Protein 6KC0 (pdb70)

Sequence (674 aa):
MEIDELTALGGLLHDIGKPVQRAGLYSGDHSTQGARFLRDLAENTGRAEYELLSLFSEFHNDELMIRRIKELSPERFGLTMEDVLNALWIVYEADNLAPQASRPLYSVFNPGKAYPWAELDFEKELPVPGDVFSIRSQDYRELVKRLWEELSKAKLRSDRLLPVLEKYLTFVSSVTSEGNIISLYDHMRMTSAIALAMLRAGCTAEDVRSGRCRKEKRFLLIEGDFSGIQDFIYRVSGKGTLKYLRARSAYLELIGWDVVLEILSRLGLTRANVVFNAGGHFMIIAQNTPDAVKELEEIRAKAVEWLYREFESDLYLAIEWEPVSGREFGREGGKNLFAEARKRLKHKLTVRKLKRFCPVCGRCPTCNRLVSLGGNLPKLLGFGRTAKNDAGVLVEGPFSGFVPYLQGGRPVGEQILVKNTLNPGEIPESAQFVPYFVADYFKARLGVLRLDVDNLGQAFTHGFGKFNTISRTAAFSRMLSLFFRQHINYVLARPKLRPITGDDPARPREATIIYSGGDDVFVVGAWDDVIEFGIELRERFHEFTQGKLTVSAGIGMFPDKYPISVMAREVGDLEDAAKSLPGKNGVALFDREFTFGWDELLSKVIEEKYRHIADYFSGNEERGMAFIYKLLEWVYFLTPFQQFANRLHQWFQDPTDAKQLKTALHLYIYRTRK

GO terms:
  GO:0005576 extracellular region (C, HDA)

Structure (mmCIF, N/CA/C/O backbone):
data_6KC0
#
_entry.id   6KC0
#
_cell.length_a   57.628
_cell.length_b   53.622
_cell.length_c   130.313
_cell.angle_alpha   90.00
_cell.angle_beta   98.97
_cell.angle_gamma   90.00
#
_symmetry.space_group_name_H-M   'P 1 21 1'
#
loop_
_entity.id
_entity.type
_entity.pdbx_description
1 polymer 'CRISPR system single-strand-specific deoxyribonuclease Cas10/Csm1 (subtype III-A),CRISPR system single-strand-specific deoxyribonuclease Cas10/Csm1 (subtype III-A)'
2 non-polymer "ADENOSINE-5'-TRIPHOSPHATE"
3 non-polymer 'MAGNESIUM ION'
4 water water
#
loop_
_atom_site.group_PDB
_atom_site.id
_atom_site.type_symbol
_atom_site.label_atom_id
_atom_site.label_alt_id
_atom_site.label_comp_id
_atom_site.label_asym_id
_atom_site.label_entity_id
_atom_site.label_seq_id
_atom_site.pdbx_PDB_ins_code
_atom_site.Cartn_x
_atom_site.Cartn_y
_atom_site.Cartn_z
_atom_site.occupancy
_atom_site.B_iso_or_equiv
_atom_site.auth_seq_id
_atom_site.auth_comp_id
_atom_site.auth_asym_id
_atom_site.auth_atom_id
_atom_site.pdbx_PDB_model_num
ATOM 1 N N . MET A 1 1 ? -1.962 41.222 65.783 1.00 24.99 1 MET A N 1
ATOM 2 C CA . MET A 1 1 ? -1.089 40.539 66.733 1.00 21.30 1 MET A CA 1
ATOM 3 C C . MET A 1 1 ? 0.179 40.053 66.026 1.00 28.27 1 MET A C 1
ATOM 4 O O . MET A 1 1 ? 0.116 39.474 64.929 1.00 34.46 1 MET A O 1
ATOM 9 N N . GLU A 1 2 ? 1.322 40.289 66.666 1.00 22.89 2 GLU A N 1
ATOM 10 C CA . GLU A 1 2 ? 2.626 39.892 66.143 1.00 27.05 2 GLU A CA 1
ATOM 11 C C . GLU A 1 2 ? 2.869 38.387 66.268 1.00 19.65 2 GLU A C 1
ATOM 12 O O . GLU A 1 2 ? 2.405 37.733 67.202 1.00 19.61 2 GLU A O 1
ATOM 18 N N . ILE A 1 3 ? 3.638 37.846 65.322 1.00 24.73 3 ILE A N 1
ATOM 19 C CA . ILE A 1 3 ? 3.906 36.409 65.293 1.00 34.96 3 ILE A CA 1
ATOM 20 C C . ILE A 1 3 ? 4.609 35.935 66.567 1.00 35.84 3 ILE A C 1
ATOM 21 O O . ILE A 1 3 ? 4.413 34.793 67.002 1.00 33.93 3 ILE A O 1
ATOM 26 N N . ASP A 1 4 ? 5.421 36.789 67.197 1.00 16.40 4 ASP A N 1
ATOM 27 C CA . ASP A 1 4 ? 6.115 36.335 68.396 1.00 23.37 4 ASP A CA 1
ATOM 28 C C . ASP A 1 4 ? 5.167 36.259 69.589 1.00 23.25 4 ASP A C 1
ATOM 29 O O . ASP A 1 4 ? 5.256 35.326 70.398 1.00 23.65 4 ASP A O 1
ATOM 34 N N . GLU A 1 5 ? 4.237 37.211 69.696 1.00 20.96 5 GLU A N 1
ATOM 35 C CA . GLU A 1 5 ? 3.178 37.102 70.701 1.00 24.48 5 GLU A CA 1
ATOM 36 C C . GLU A 1 5 ? 2.282 35.904 70.422 1.00 25.06 5 GLU A C 1
ATOM 37 O O . GLU A 1 5 ? 1.925 35.156 71.342 1.00 25.49 5 GLU A O 1
ATOM 43 N N . LEU A 1 6 ? 1.896 35.719 69.159 1.00 23.27 6 LEU A N 1
ATOM 44 C CA . LEU A 1 6 ? 1.082 34.568 68.786 1.00 22.14 6 LEU A CA 1
ATOM 45 C C . LEU A 1 6 ? 1.682 33.290 69.350 1.00 21.59 6 LEU A C 1
ATOM 46 O O . LEU A 1 6 ? 1.019 32.527 70.072 1.00 18.84 6 LEU A O 1
ATOM 51 N N . THR A 1 7 ? 2.973 33.093 69.099 1.00 14.41 7 THR A N 1
ATOM 52 C CA . THR A 1 7 ? 3.624 31.854 69.488 1.00 18.25 7 THR A CA 1
ATOM 53 C C . THR A 1 7 ? 3.762 31.741 70.998 1.00 14.57 7 THR A C 1
ATOM 54 O O . THR A 1 7 ? 3.528 30.670 71.559 1.00 20.97 7 THR A O 1
ATOM 58 N N . ALA A 1 8 ? 4.145 32.825 71.675 1.00 14.43 8 ALA A N 1
ATOM 59 C CA . ALA A 1 8 ? 4.395 32.730 73.114 1.00 12.96 8 ALA A CA 1
ATOM 60 C C . ALA A 1 8 ? 3.099 32.558 73.891 1.00 13.82 8 ALA A C 1
ATOM 61 O O . ALA A 1 8 ? 3.035 31.765 74.841 1.00 13.36 8 ALA A O 1
ATOM 63 N N . LEU A 1 9 ? 2.067 33.316 73.527 1.00 11.84 9 LEU A N 1
ATOM 64 C CA . LEU A 1 9 ? 0.789 33.178 74.215 1.00 12.53 9 LEU A CA 1
ATOM 65 C C . LEU A 1 9 ? 0.132 31.850 73.872 1.00 12.08 9 LEU A C 1
ATOM 66 O O . LEU A 1 9 ? -0.398 31.177 74.762 1.00 11.83 9 LEU A O 1
ATOM 71 N N . GLY A 1 10 ? 0.198 31.449 72.590 1.00 12.72 10 GLY A N 1
ATOM 72 C CA . GLY A 1 10 ? -0.271 30.131 72.193 1.00 13.13 10 GLY A CA 1
ATOM 73 C C . GLY A 1 10 ? 0.371 29.020 72.993 1.00 18.12 10 GLY A C 1
ATOM 74 O O . GLY A 1 10 ? -0.298 28.062 73.386 1.00 13.88 10 GLY A O 1
ATOM 75 N N . GLY A 1 11 ? 1.675 29.144 73.265 1.00 22.65 11 GLY A N 1
ATOM 76 C CA . GLY A 1 11 ? 2.351 28.162 74.102 1.00 11.64 11 GLY A CA 1
ATOM 77 C C . GLY A 1 11 ? 1.895 28.176 75.551 1.00 14.15 11 GLY A C 1
ATOM 78 O O . GLY A 1 11 ? 1.834 27.121 76.195 1.00 11.07 11 GLY A O 1
ATOM 79 N N . LEU A 1 12 ? 1.587 29.370 76.095 1.00 13.35 12 LEU A N 1
ATOM 80 C CA . LEU A 1 12 ? 1.045 29.461 77.460 1.00 10.90 12 LEU A CA 1
ATOM 81 C C . LEU A 1 12 ? -0.348 28.867 77.562 1.00 14.10 12 LEU A C 1
ATOM 82 O O . LEU A 1 12 ? -0.681 28.227 78.570 1.00 11.74 12 LEU A O 1
ATOM 87 N N . LEU A 1 13 ? -1.201 29.125 76.566 1.00 11.55 13 LEU A N 1
ATOM 88 C CA . LEU A 1 13 ? -2.608 28.793 76.665 1.00 12.11 13 LEU A CA 1
ATOM 89 C C . LEU A 1 13 ? -2.969 27.473 75.994 1.00 12.75 13 LEU A C 1
ATOM 90 O O . LEU A 1 13 ? -4.139 27.084 76.030 1.00 25.94 13 LEU A O 1
ATOM 95 N N . HIS A 1 14 ? -2.006 26.777 75.379 1.00 12.76 14 HIS A N 1
ATOM 96 C CA . HIS A 1 14 ? -2.319 25.534 74.674 1.00 15.83 14 HIS A CA 1
ATOM 97 C C . HIS A 1 14 ? -2.997 24.527 75.596 1.00 17.70 14 HIS A C 1
ATOM 98 O O . HIS A 1 14 ? -3.862 23.756 75.159 1.00 14.71 14 HIS A O 1
ATOM 105 N N . ASP A 1 15 ? -2.664 24.554 76.880 1.00 13.22 15 ASP A N 1
ATOM 106 C CA . ASP A 1 15 ? -3.159 23.558 77.817 1.00 18.16 15 ASP A CA 1
ATOM 107 C C . ASP A 1 15 ? -4.213 24.101 78.772 1.00 13.62 15 ASP A C 1
ATOM 108 O O . ASP A 1 15 ? -4.572 23.412 79.730 1.00 18.50 15 ASP A O 1
ATOM 113 N N . ILE A 1 16 ? -4.746 25.299 78.514 1.00 13.48 16 ILE A N 1
ATOM 114 C CA . ILE A 1 16 ? -5.728 25.917 79.415 1.00 15.43 16 ILE A CA 1
ATOM 115 C C . ILE A 1 16 ? -6.973 25.047 79.588 1.00 20.93 16 ILE A C 1
ATOM 116 O O . ILE A 1 16 ? -7.681 25.166 80.593 1.00 14.82 16 ILE A O 1
ATOM 121 N N . GLY A 1 17 ? -7.230 24.141 78.651 1.00 15.27 17 GLY A N 1
ATOM 122 C CA . GLY A 1 17 ? -8.382 23.272 78.740 1.00 16.36 17 GLY A CA 1
ATOM 123 C C . GLY A 1 17 ? -8.363 22.291 79.878 1.00 16.65 17 GLY A C 1
ATOM 124 O O . GLY A 1 17 ? -9.424 21.765 80.208 1.00 17.61 17 GLY A O 1
ATOM 125 N N . LYS A 1 18 ? -7.217 22.064 80.515 1.00 15.98 18 LYS A N 1
ATOM 126 C CA . LYS A 1 18 ? -7.148 20.998 81.518 1.00 22.95 18 LYS A CA 1
ATOM 127 C C . LYS A 1 18 ? -7.964 21.307 82.779 1.00 19.84 18 LYS A C 1
ATOM 128 O O . LYS A 1 18 ? -8.745 20.438 83.210 1.00 20.38 18 LYS A O 1
ATOM 134 N N . PRO A 1 19 ? -7.861 22.486 83.409 1.00 16.03 19 PRO A N 1
ATOM 135 C CA . PRO A 1 19 ? -8.780 22.756 84.531 1.00 16.57 19 PRO A CA 1
ATOM 136 C C . PRO A 1 19 ? -10.222 22.910 84.083 1.00 17.47 19 PRO A C 1
ATOM 137 O O . PRO A 1 19 ? -11.135 22.534 84.824 1.00 18.42 19 PRO A O 1
ATOM 141 N N . VAL A 1 20 ? -10.457 23.422 82.880 1.00 17.33 20 VAL A N 1
ATOM 142 C CA . VAL A 1 20 ? -11.812 23.484 82.330 1.00 18.30 20 VAL A CA 1
ATOM 143 C C . VAL A 1 20 ? -12.433 22.092 82.313 1.00 23.35 20 VAL A C 1
ATOM 144 O O . VAL A 1 20 ? -13.489 21.836 82.905 1.00 20.53 20 VAL A O 1
ATOM 148 N N . GLN A 1 21 ? -11.762 21.172 81.620 1.00 19.55 21 GLN A N 1
ATOM 149 C CA . GLN A 1 21 ? -12.229 19.802 81.548 1.00 20.80 21 GLN A CA 1
ATOM 150 C C . GLN A 1 21 ? -12.272 19.150 82.927 1.00 21.30 21 GLN A C 1
ATOM 151 O O . GLN A 1 21 ? -13.225 18.446 83.244 1.00 27.12 21 GLN A O 1
ATOM 157 N N . ARG A 1 22 ? -11.282 19.400 83.780 1.00 20.39 22 ARG A N 1
ATOM 158 C CA . ARG A 1 22 ? -11.378 18.861 85.141 1.00 20.99 22 ARG A CA 1
ATOM 159 C C . ARG A 1 22 ? -12.526 19.487 85.937 1.00 32.55 22 ARG A C 1
ATOM 160 O O . ARG A 1 22 ? -13.040 18.847 86.860 1.00 32.49 22 ARG A O 1
ATOM 168 N N . ALA A 1 23 ? -12.961 20.706 85.594 1.00 28.71 23 ALA A N 1
ATOM 169 C CA . ALA A 1 23 ? -14.177 21.267 86.178 1.00 21.85 23 ALA A CA 1
ATOM 170 C C . ALA A 1 23 ? -15.463 20.795 85.493 1.00 23.17 23 ALA A C 1
ATOM 171 O O . ALA A 1 23 ? -16.550 21.044 86.013 1.00 24.12 23 ALA A O 1
ATOM 173 N N . GLY A 1 24 ? -15.380 20.114 84.356 1.00 23.69 24 GLY A N 1
ATOM 174 C CA . GLY A 1 24 ? -16.592 19.670 83.693 1.00 24.73 24 GLY A CA 1
ATOM 175 C C . GLY A 1 24 ? -17.366 20.742 82.954 1.00 38.80 24 GLY A C 1
ATOM 176 O O . GLY A 1 24 ? -18.558 20.547 82.684 1.00 35.16 24 GLY A O 1
ATOM 177 N N . LEU A 1 25 ? -16.721 21.861 82.595 1.00 35.07 25 LEU A N 1
ATOM 178 C CA . LEU A 1 25 ? -17.451 22.982 82.006 1.00 32.12 25 LEU A CA 1
ATOM 179 C C . LEU A 1 25 ? -18.201 22.553 80.760 1.00 26.83 25 LEU A C 1
ATOM 180 O O . LEU A 1 25 ? -19.408 22.774 80.645 1.00 27.23 25 LEU A O 1
ATOM 185 N N . TYR A 1 26 ? -17.507 21.920 79.820 1.00 27.80 26 TYR A N 1
ATOM 186 C CA . TYR A 1 26 ? -18.144 21.582 78.559 1.00 25.06 26 TYR A CA 1
ATOM 187 C C . TYR A 1 26 ? -18.149 20.076 78.376 1.00 33.69 26 TYR A C 1
ATOM 188 O O . TYR A 1 26 ? -18.587 19.337 79.264 1.00 41.52 26 TYR A O 1
ATOM 197 N N . SER A 1 27 ? -17.678 19.606 77.232 1.00 26.18 27 SER A N 1
ATOM 198 C CA . SER A 1 27 ? -17.635 18.176 76.994 1.00 27.28 27 SER A CA 1
ATOM 199 C C . SER A 1 27 ? -16.501 17.904 76.031 1.00 27.56 27 SER A C 1
ATOM 200 O O . SER A 1 27 ? -16.094 18.784 75.277 1.00 31.56 27 SER A O 1
ATOM 203 N N . GLY A 1 28 ? -15.966 16.698 76.089 1.00 35.34 28 GLY A N 1
ATOM 204 C CA . GLY A 1 28 ? -14.832 16.349 75.260 1.00 27.41 28 GLY A CA 1
ATOM 205 C C . GLY A 1 28 ? -13.528 16.420 76.021 1.00 25.41 28 GLY A C 1
ATOM 206 O O . GLY A 1 28 ? -13.488 16.625 77.235 1.00 29.98 28 GLY A O 1
ATOM 207 N N . ASP A 1 29 ? -12.438 16.250 75.269 1.00 24.94 29 ASP A N 1
ATOM 208 C CA . ASP A 1 29 ? -11.099 16.287 75.833 1.00 34.03 29 ASP A CA 1
ATOM 209 C C . ASP A 1 29 ? -10.719 17.730 76.174 1.00 30.64 29 ASP A C 1
ATOM 210 O O . ASP A 1 29 ? -11.474 18.673 75.926 1.00 26.76 29 ASP A O 1
ATOM 215 N N . HIS A 1 30 ? -9.533 17.900 76.767 1.00 20.99 30 HIS A N 1
ATOM 216 C CA . HIS A 1 30 ? -9.119 19.238 77.170 1.00 28.01 30 HIS A CA 1
ATOM 217 C C . HIS A 1 30 ? -8.830 20.119 75.969 1.00 27.89 30 HIS A C 1
ATOM 218 O O . HIS A 1 30 ? -9.045 21.334 76.044 1.00 27.07 30 HIS A O 1
ATOM 225 N N . SER A 1 31 ? -8.354 19.532 74.860 1.00 24.04 31 SER A N 1
ATOM 226 C CA . SER A 1 31 ? -8.185 20.292 73.621 1.00 29.09 31 SER A CA 1
ATOM 227 C C . SER A 1 31 ? -9.489 20.973 73.215 1.00 23.44 31 SER A C 1
ATOM 228 O O . SER A 1 31 ? -9.499 22.144 72.809 1.00 19.65 31 SER A O 1
ATOM 231 N N . THR A 1 32 ? -10.600 20.259 73.361 1.00 21.26 32 THR A N 1
ATOM 232 C CA . THR A 1 32 ? -11.915 20.740 72.945 1.00 28.63 32 THR A CA 1
ATOM 233 C C . THR A 1 32 ? -12.479 21.759 73.928 1.00 21.43 32 THR A C 1
ATOM 234 O O . THR A 1 32 ? -13.001 22.803 73.522 1.00 21.41 32 THR A O 1
ATOM 238 N N . GLN A 1 33 ? -12.373 21.456 75.222 1.00 21.05 33 GLN A N 1
ATOM 239 C CA . GLN A 1 33 ? -12.917 22.338 76.240 1.00 20.63 33 GLN A CA 1
ATOM 240 C C . GLN A 1 33 ? -12.089 23.611 76.375 1.00 19.31 33 GLN A C 1
ATOM 241 O O . GLN A 1 33 ? -12.645 24.665 76.669 1.00 22.55 33 GLN A O 1
ATOM 247 N N . GLY A 1 34 ? -10.772 23.534 76.158 1.00 19.40 34 GLY A N 1
ATOM 248 C CA . GLY A 1 34 ? -9.949 24.733 76.201 1.00 17.36 34 GLY A CA 1
ATOM 249 C C . GLY A 1 34 ? -10.308 25.711 75.100 1.00 17.60 34 GLY A C 1
ATOM 250 O O . GLY A 1 34 ? -10.411 26.918 75.338 1.00 17.19 34 GLY A O 1
ATOM 251 N N . ALA A 1 35 ? -10.517 25.205 73.885 1.00 18.40 35 ALA A N 1
ATOM 252 C CA . ALA A 1 35 ? -10.886 26.085 72.788 1.00 21.63 35 ALA A CA 1
ATOM 253 C C . ALA A 1 35 ? -12.251 26.722 73.034 1.00 25.99 35 ALA A C 1
ATOM 254 O O . ALA A 1 35 ? -12.432 27.928 72.814 1.00 23.87 35 ALA A O 1
ATOM 256 N N . ARG A 1 36 ? -13.220 25.926 73.492 1.00 20.20 36 ARG A N 1
ATOM 257 C CA . ARG A 1 36 ? -14.529 26.472 73.831 1.00 20.88 36 ARG A CA 1
ATOM 258 C C . ARG A 1 36 ? -14.403 27.563 74.887 1.00 24.71 36 ARG A C 1
ATOM 259 O O . ARG A 1 36 ? -15.065 28.607 74.804 1.00 26.21 36 ARG A O 1
ATOM 267 N N . PHE A 1 37 ? -13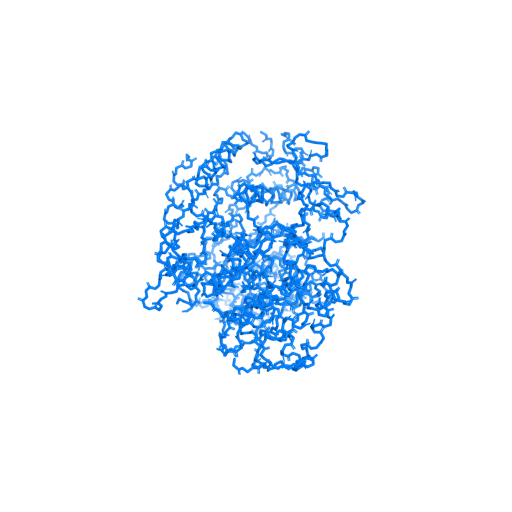.530 27.342 75.872 1.00 24.48 37 PHE A N 1
ATOM 268 C CA . PHE A 1 37 ? -13.301 28.308 76.943 1.00 21.73 37 PHE A CA 1
ATOM 269 C C . PHE A 1 37 ? -12.818 29.652 76.407 1.00 17.92 37 PHE A C 1
ATOM 270 O O . PHE A 1 37 ? -13.336 30.711 76.778 1.00 18.07 37 PHE A O 1
ATOM 278 N N . LEU A 1 38 ? -11.779 29.620 75.575 1.00 17.44 38 LEU A N 1
ATOM 279 C CA . LEU A 1 38 ? -11.170 30.837 75.071 1.00 17.06 38 LEU A CA 1
ATOM 280 C C . LEU A 1 38 ? -12.115 31.551 74.128 1.00 22.61 38 LEU A C 1
ATOM 281 O O . LEU A 1 38 ? -12.196 32.784 74.138 1.00 24.99 38 LEU A O 1
ATOM 286 N N . ARG A 1 39 ? -12.847 30.784 73.318 1.00 18.92 39 ARG A N 1
ATOM 287 C CA . ARG A 1 39 ? -13.904 31.361 72.511 1.00 20.00 39 ARG A CA 1
ATOM 288 C C . ARG A 1 39 ? -14.976 32.009 73.387 1.00 28.91 39 ARG A C 1
ATOM 289 O O . ARG A 1 39 ? -15.462 33.103 73.074 1.00 29.62 39 ARG A O 1
ATOM 297 N N . ASP A 1 40 ? -15.380 31.349 74.480 1.00 26.95 40 ASP A N 1
ATOM 298 C CA . ASP A 1 40 ? -16.327 31.997 75.385 1.00 27.64 40 ASP A CA 1
ATOM 299 C C . ASP A 1 40 ? -15.728 33.281 75.935 1.00 23.97 40 ASP A C 1
ATOM 300 O O . ASP A 1 40 ? -16.399 34.310 76.017 1.00 20.67 40 ASP A O 1
ATOM 305 N N . LEU A 1 41 ? -14.448 33.242 76.269 1.00 22.33 41 LEU A N 1
ATOM 306 C CA . LEU A 1 41 ? -13.772 34.427 76.758 1.00 25.71 41 LEU A CA 1
ATOM 307 C C . LEU A 1 41 ? -13.784 35.551 75.726 1.00 34.02 41 LEU A C 1
ATOM 308 O O . LEU A 1 41 ? -14.019 36.715 76.073 1.00 36.54 41 LEU A O 1
ATOM 313 N N . ALA A 1 42 ? -13.523 35.221 74.457 1.00 30.36 42 ALA A N 1
ATOM 314 C CA . ALA A 1 42 ? -13.532 36.227 73.395 1.00 23.86 42 ALA A CA 1
ATOM 315 C C . ALA A 1 42 ? -14.896 36.874 73.271 1.00 27.78 42 ALA A C 1
ATOM 316 O O . ALA A 1 42 ? -15.015 38.102 73.261 1.00 32.55 42 ALA A O 1
ATOM 318 N N . GLU A 1 43 ? -15.938 36.051 73.156 1.00 30.13 43 GLU A N 1
ATOM 319 C CA . GLU A 1 43 ? -17.278 36.533 72.860 1.00 36.27 43 GLU A CA 1
ATOM 320 C C . GLU A 1 43 ? -17.938 37.179 74.063 1.00 38.21 43 GLU A C 1
ATOM 321 O O . GLU A 1 43 ? -18.796 38.053 73.896 1.00 43.49 43 GLU A O 1
ATOM 327 N N . ASN A 1 44 ? -17.580 36.762 75.274 1.00 39.50 44 ASN A N 1
ATOM 328 C CA . ASN A 1 44 ? -18.246 37.326 76.444 1.00 46.89 44 ASN A CA 1
ATOM 329 C C . ASN A 1 44 ? -17.740 38.734 76.736 1.00 47.34 44 ASN A C 1
ATOM 330 O O . ASN A 1 44 ? -18.523 39.620 77.102 1.00 47.18 44 ASN A O 1
ATOM 335 N N . THR A 1 45 ? -16.443 38.965 76.543 1.00 38.48 45 THR A N 1
ATOM 336 C CA . THR A 1 45 ? -15.799 40.237 76.836 1.00 38.15 45 THR A CA 1
ATOM 337 C C . THR A 1 45 ? -15.614 41.123 75.610 1.00 60.56 45 THR A C 1
ATOM 338 O O . THR A 1 45 ? -15.781 42.341 75.705 1.00 69.29 45 THR A O 1
ATOM 342 N N . GLY A 1 46 ? -15.242 40.547 74.468 1.00 67.52 46 GLY A N 1
ATOM 343 C CA . GLY A 1 46 ? -15.023 41.306 73.245 1.00 62.17 46 GLY A CA 1
ATOM 344 C C . GLY A 1 46 ? -13.609 41.263 72.692 1.00 49.79 46 GLY A C 1
ATOM 345 O O . GLY A 1 46 ? -13.358 41.885 71.653 1.00 50.58 46 GLY A O 1
ATOM 346 N N . ARG A 1 47 ? -12.666 40.562 73.318 1.00 41.50 47 ARG A N 1
ATOM 347 C CA . ARG A 1 47 ? -11.280 40.503 72.854 1.00 37.22 47 ARG A CA 1
ATOM 348 C C . ARG A 1 47 ? -11.130 39.386 71.827 1.00 37.33 47 ARG A C 1
ATOM 349 O O . ARG A 1 47 ? -10.881 38.225 72.181 1.00 35.54 47 ARG A O 1
ATOM 357 N N . ALA A 1 48 ? -11.221 39.754 70.543 1.00 30.60 48 ALA A N 1
ATOM 358 C CA . ALA A 1 48 ? -11.260 38.772 69.464 1.00 28.23 48 ALA A CA 1
ATOM 359 C C . ALA A 1 48 ? -10.005 37.919 69.414 1.00 24.37 48 ALA A C 1
ATOM 360 O O . ALA A 1 48 ? -10.038 36.814 68.866 1.00 25.44 48 ALA A O 1
ATOM 362 N N . GLU A 1 49 ? -8.905 38.399 69.983 1.00 32.28 49 GLU A N 1
ATOM 363 C CA . GLU A 1 49 ? -7.646 37.664 69.939 1.00 33.04 49 GLU A CA 1
ATOM 364 C C . GLU A 1 49 ? -7.692 36.366 70.747 1.00 21.17 49 GLU A C 1
ATOM 365 O O . GLU A 1 49 ? -6.887 35.461 70.495 1.00 20.91 49 GLU A O 1
ATOM 371 N N . TYR A 1 50 ? -8.628 36.243 71.692 1.00 21.84 50 TYR A N 1
ATOM 372 C CA . TYR A 1 50 ? -8.824 34.966 72.367 1.00 16.94 50 TYR A CA 1
ATOM 373 C C . TYR A 1 50 ? -9.397 33.911 71.430 1.00 24.48 50 TYR A C 1
ATOM 374 O O . TYR A 1 50 ? -9.206 32.715 71.668 1.00 18.22 50 TYR A O 1
ATOM 383 N N . GLU A 1 51 ? -10.105 34.325 70.372 1.00 20.32 51 GLU A N 1
ATOM 384 C CA . GLU A 1 51 ? -10.546 33.376 69.355 1.00 25.03 51 GLU A CA 1
ATOM 385 C C . GLU A 1 51 ? -9.351 32.728 68.676 1.00 26.06 51 GLU A C 1
ATOM 386 O O . GLU A 1 51 ? -9.211 31.500 68.660 1.00 25.85 51 GLU A O 1
ATOM 392 N N . LEU A 1 52 ? -8.488 33.552 68.086 1.00 24.99 52 LEU A N 1
ATOM 393 C CA . LEU A 1 52 ? -7.347 33.037 67.338 1.00 32.69 52 LEU A CA 1
ATOM 394 C C . LEU A 1 52 ? -6.473 32.151 68.209 1.00 28.84 52 LEU A C 1
ATOM 395 O O . LEU A 1 52 ? -5.908 31.158 67.731 1.00 25.70 52 LEU A O 1
ATOM 400 N N . LEU A 1 53 ? -6.367 32.486 69.500 1.00 30.22 53 LEU A N 1
ATOM 401 C CA . LEU A 1 53 ? -5.615 31.659 70.437 1.00 24.51 53 LEU A CA 1
ATOM 402 C C . LEU A 1 53 ? -6.377 30.397 70.841 1.00 26.26 53 LEU A C 1
ATOM 403 O O . LEU A 1 53 ? -5.754 29.421 71.246 1.00 15.90 53 LEU A O 1
ATOM 408 N N . SER A 1 54 ? -7.702 30.363 70.712 1.00 17.09 54 SER A N 1
ATOM 409 C CA . SER A 1 54 ? -8.389 29.097 70.950 1.00 23.29 54 SER A CA 1
ATOM 410 C C . SER A 1 54 ? -7.926 27.972 70.006 1.00 26.72 54 SER A C 1
ATOM 411 O O . SER A 1 54 ? -8.089 26.798 70.345 1.00 29.33 54 SER A O 1
ATOM 414 N N . LEU A 1 55 ? -7.361 28.296 68.839 1.00 21.71 55 LEU A N 1
ATOM 415 C CA . LEU A 1 55 ? -6.874 27.267 67.911 1.00 23.70 55 LEU A CA 1
ATOM 416 C C . LEU A 1 55 ? -5.784 26.383 68.518 1.00 20.44 55 LEU A C 1
ATOM 417 O O . LEU A 1 55 ? -5.713 25.183 68.214 1.00 22.06 55 LEU A O 1
ATOM 422 N N . PHE A 1 56 ? -4.905 26.964 69.343 1.00 17.30 56 PHE A N 1
ATOM 423 C CA . PHE A 1 56 ? -3.784 26.207 69.902 1.00 22.43 56 PHE A CA 1
ATOM 424 C C . PHE A 1 56 ? -4.263 25.091 70.807 1.00 27.63 56 PHE A C 1
ATOM 425 O O . PHE A 1 56 ? -3.693 23.993 70.790 1.00 24.07 56 PHE A O 1
ATOM 433 N N . SER A 1 57 ? -5.305 25.355 71.607 1.00 16.47 57 SER A N 1
ATOM 434 C CA . SER A 1 57 ? -5.894 24.311 72.433 1.00 16.72 57 SER A CA 1
ATOM 435 C C . SER A 1 57 ? -6.540 23.241 71.563 1.00 20.43 57 SER A C 1
ATOM 436 O O . SER A 1 57 ? -6.370 22.044 71.810 1.00 22.78 57 SER A O 1
ATOM 439 N N . GLU A 1 58 ? -7.245 23.649 70.513 1.00 27.85 58 GLU A N 1
ATOM 440 C CA . GLU A 1 58 ? -7.880 22.698 69.603 1.00 27.83 58 GLU A CA 1
ATOM 441 C C . GLU A 1 58 ? -6.915 21.655 69.009 1.00 30.30 58 GLU A C 1
ATOM 442 O O . GLU A 1 58 ? -7.385 20.637 68.499 1.00 28.33 58 GLU A O 1
ATOM 448 N N . PHE A 1 59 ? -5.597 21.834 69.080 1.00 41.62 59 PHE A N 1
ATOM 449 C CA . PHE A 1 59 ? -4.741 20.681 68.773 1.00 51.37 59 PHE A CA 1
ATOM 450 C C . PHE A 1 59 ? -4.218 19.990 70.039 1.00 60.57 59 PHE A C 1
ATOM 451 O O . PHE A 1 59 ? -4.981 19.785 70.985 1.00 69.35 59 PHE A O 1
ATOM 459 N N . HIS A 1 60 ? -2.963 19.539 70.038 1.00 68.59 60 HIS A N 1
ATOM 460 C CA . HIS A 1 60 ? -2.221 19.225 71.280 1.00 63.49 60 HIS A CA 1
ATOM 461 C C . HIS A 1 60 ? -2.592 17.850 71.876 1.00 67.17 60 HIS A C 1
ATOM 462 O O . HIS A 1 60 ? -3.477 17.719 72.725 1.00 63.37 60 HIS A O 1
ATOM 469 N N . ASN A 1 67 ? -1.328 17.584 56.338 1.00 92.36 67 ASN A N 1
ATOM 470 C CA . ASN A 1 67 ? -2.119 18.436 57.219 1.00 87.91 67 ASN A CA 1
ATOM 471 C C . ASN A 1 67 ? -3.592 18.060 57.147 1.00 78.53 67 ASN A C 1
ATOM 472 O O . ASN A 1 67 ? -4.071 17.601 56.111 1.00 85.67 67 ASN A O 1
ATOM 477 N N . ASP A 1 68 ? -4.303 18.255 58.256 1.00 62.19 68 ASP A N 1
ATOM 478 C CA . ASP A 1 68 ? -5.712 17.901 58.324 1.00 49.69 68 ASP A CA 1
ATOM 479 C C . ASP A 1 68 ? -6.572 18.940 57.623 1.00 41.74 68 ASP A C 1
ATOM 480 O O . ASP A 1 68 ? -6.329 20.151 57.713 1.00 39.90 68 ASP A O 1
ATOM 485 N N . GLU A 1 69 ? -7.577 18.441 56.908 1.00 36.82 69 GLU A N 1
ATOM 486 C CA . GLU A 1 69 ? -8.639 19.281 56.374 1.00 42.54 69 GLU A CA 1
ATOM 487 C C . GLU A 1 69 ? -9.213 20.195 57.449 1.00 46.37 69 GLU A C 1
ATOM 488 O O . GLU A 1 69 ? -9.361 21.404 57.241 1.00 46.79 69 GLU A O 1
ATOM 494 N N . LEU A 1 70 ? -9.550 19.624 58.609 1.00 43.98 70 LEU A N 1
ATOM 495 C CA . LEU A 1 70 ? -10.289 20.371 59.622 1.00 42.39 70 LEU A CA 1
ATOM 496 C C . LEU A 1 70 ? -9.481 21.558 60.143 1.00 40.65 70 LEU A C 1
ATOM 497 O O . LEU A 1 70 ? -10.032 22.638 60.364 1.00 36.04 70 LEU A O 1
ATOM 502 N N . MET A 1 71 ? -8.172 21.379 60.332 1.00 42.70 71 MET A N 1
ATOM 503 C CA . MET A 1 71 ? -7.322 22.471 60.803 1.00 42.29 71 MET A CA 1
ATOM 504 C C . MET A 1 71 ? -7.327 23.630 59.814 1.00 41.21 71 MET A C 1
ATOM 505 O O . MET A 1 71 ? -7.544 24.787 60.192 1.00 27.34 71 MET A O 1
ATOM 510 N N . ILE A 1 72 ? -7.081 23.321 58.540 1.00 42.54 72 ILE A N 1
ATOM 511 C CA . ILE A 1 72 ? -7.061 24.328 57.481 1.00 51.38 72 ILE A CA 1
ATOM 512 C C . ILE A 1 72 ? -8.379 25.087 57.441 1.00 50.65 72 ILE A C 1
ATOM 513 O O . ILE A 1 72 ? -8.411 26.327 57.435 1.00 41.68 72 ILE A O 1
ATOM 518 N N . ARG A 1 73 ? -9.487 24.346 57.376 1.00 31.83 73 ARG A N 1
ATOM 519 C CA . ARG A 1 73 ? -10.794 24.977 57.323 1.00 42.56 73 ARG A CA 1
ATOM 520 C C . ARG A 1 73 ? -10.999 25.878 58.529 1.00 38.46 73 ARG A C 1
ATOM 521 O O . ARG A 1 73 ? -11.589 26.958 58.415 1.00 39.51 73 ARG A O 1
ATOM 529 N N . ARG A 1 74 ? -10.480 25.460 59.686 1.00 33.53 74 ARG A N 1
ATOM 530 C CA . ARG A 1 74 ? -10.680 26.210 60.921 1.00 39.21 74 ARG A CA 1
ATOM 531 C C . ARG A 1 74 ? -9.874 27.507 60.914 1.00 33.09 74 ARG A C 1
ATOM 532 O O . ARG A 1 74 ? -10.400 28.571 61.257 1.00 39.06 74 ARG A O 1
ATOM 540 N N . ILE A 1 75 ? -8.611 27.454 60.493 1.00 27.53 75 ILE A N 1
ATOM 541 C CA . ILE A 1 75 ? -7.842 28.691 60.375 1.00 29.81 75 ILE A CA 1
ATOM 542 C C . ILE A 1 75 ? -8.514 29.622 59.385 1.00 41.42 75 ILE A C 1
ATOM 543 O O . ILE A 1 75 ? -8.519 30.845 59.574 1.00 43.98 75 ILE A O 1
ATOM 548 N N . LYS A 1 76 ? -9.127 29.061 58.337 1.00 41.87 76 LYS A N 1
ATOM 549 C CA . LYS A 1 76 ? -9.796 29.880 57.335 1.00 52.96 76 LYS A CA 1
ATOM 550 C C . LYS A 1 76 ? -11.036 30.561 57.910 1.00 52.31 76 LYS A C 1
ATOM 551 O O . LYS A 1 76 ? -11.263 31.754 57.672 1.00 52.62 76 LYS A O 1
ATOM 557 N N . GLU A 1 77 ? -11.864 29.813 58.653 1.00 47.06 77 GLU A N 1
ATOM 558 C CA . GLU A 1 77 ? -13.002 30.421 59.343 1.00 49.22 77 GLU A CA 1
ATOM 559 C C . GLU A 1 77 ? -12.556 31.604 60.192 1.00 34.78 77 GLU A C 1
ATOM 560 O O . GLU A 1 77 ? -13.208 32.654 60.217 1.00 33.48 77 GLU A O 1
ATOM 566 N N . LEU A 1 78 ? -11.448 31.443 60.907 1.00 31.89 78 LEU A N 1
ATOM 567 C CA . LEU A 1 78 ? -11.006 32.475 61.826 1.00 43.09 78 LEU A CA 1
ATOM 568 C C . LEU A 1 78 ? -10.516 33.714 61.103 1.00 44.62 78 LEU A C 1
ATOM 569 O O . LEU A 1 78 ? -10.486 34.794 61.710 1.00 43.50 78 LEU A O 1
ATOM 574 N N . SER A 1 79 ? -10.144 33.574 59.829 1.00 48.54 79 SER A N 1
ATOM 575 C CA . SER A 1 79 ? -9.646 34.661 59.004 1.00 49.62 79 SER A CA 1
ATOM 576 C C . SER A 1 79 ? -8.513 35.404 59.704 1.00 40.57 79 SER A C 1
ATOM 577 O O . SER A 1 79 ? -8.719 36.528 60.174 1.00 35.85 79 SER A O 1
ATOM 580 N N . PRO A 1 80 ? -7.310 34.831 59.790 1.00 35.84 80 PRO A N 1
ATOM 581 C CA . PRO A 1 80 ? -6.244 35.474 60.586 1.00 45.42 80 PRO A CA 1
ATOM 582 C C . PRO A 1 80 ? -5.825 36.846 60.070 1.00 46.02 80 PRO A C 1
ATOM 583 O O . PRO A 1 80 ? -5.075 37.542 60.770 1.00 38.76 80 PRO A O 1
ATOM 587 N N . GLU A 1 81 ? -6.289 37.255 58.883 1.00 47.37 81 GLU A N 1
ATOM 588 C CA . GLU A 1 81 ? -5.898 38.546 58.325 1.00 51.36 81 GLU A CA 1
ATOM 589 C C . GLU A 1 81 ? -6.426 39.705 59.156 1.00 39.08 81 GLU A C 1
ATOM 590 O O . GLU A 1 81 ? -5.852 40.798 59.125 1.00 38.16 81 GLU A O 1
ATOM 596 N N . ARG A 1 82 ? -7.506 39.492 59.908 1.00 28.73 82 ARG A N 1
ATOM 597 C CA . ARG A 1 82 ? -8.041 40.567 60.727 1.00 40.63 82 ARG A CA 1
ATOM 598 C C . ARG A 1 82 ? -7.190 40.838 61.957 1.00 45.08 82 ARG A C 1
ATOM 599 O O . ARG A 1 82 ? -7.436 41.827 62.660 1.00 49.34 82 ARG A O 1
ATOM 607 N N . PHE A 1 83 ? -6.215 39.979 62.240 1.00 40.32 83 PHE A N 1
ATOM 608 C CA . PHE A 1 83 ? -5.212 40.237 63.256 1.00 41.34 83 PHE A CA 1
ATOM 609 C C . PHE A 1 83 ? -3.864 40.541 62.634 1.00 44.81 83 PHE A C 1
ATOM 610 O O . PHE A 1 83 ? -2.858 40.602 63.346 1.00 49.11 83 PHE A O 1
ATOM 618 N N . GLY A 1 84 ? -3.820 40.726 61.320 1.00 44.93 84 GLY A N 1
ATOM 619 C CA . GLY A 1 84 ? -2.565 41.001 60.653 1.00 46.68 84 GLY A CA 1
ATOM 620 C C . GLY A 1 84 ? -1.671 39.797 60.478 1.00 45.07 84 GLY A C 1
ATOM 621 O O . GLY A 1 84 ? -0.451 39.950 60.387 1.00 46.56 84 GLY A O 1
ATOM 622 N N . LEU A 1 85 ? -2.242 38.599 60.420 1.00 41.63 85 LEU A N 1
ATOM 623 C CA . LEU A 1 85 ? -1.472 37.385 60.202 1.00 34.49 85 LEU A CA 1
ATOM 624 C C . LEU A 1 85 ? -1.940 36.687 58.939 1.00 39.50 85 LEU A C 1
ATOM 625 O O . LEU A 1 85 ? -3.078 36.859 58.494 1.00 49.81 85 LEU A O 1
ATOM 630 N N . THR A 1 86 ? -1.053 35.878 58.378 1.00 34.64 86 THR A N 1
ATOM 631 C CA . THR A 1 86 ? -1.395 35.049 57.235 1.00 40.71 86 THR A CA 1
ATOM 632 C C . THR A 1 86 ? -1.802 33.655 57.689 1.00 41.76 86 THR A C 1
ATOM 633 O O . THR A 1 86 ? -1.454 33.204 58.782 1.00 42.22 86 THR A O 1
ATOM 637 N N . MET A 1 87 ? -2.535 32.962 56.815 1.00 50.52 87 MET A N 1
ATOM 638 C CA . MET A 1 87 ? -2.836 31.556 57.061 1.00 56.90 87 MET A CA 1
ATOM 639 C C . MET A 1 87 ? -1.569 30.763 57.358 1.00 60.29 87 MET A C 1
ATOM 640 O O . MET A 1 87 ? -1.554 29.901 58.248 1.00 60.56 87 MET A O 1
ATOM 645 N N . GLU A 1 88 ? -0.491 31.048 56.623 1.00 52.12 88 GLU A N 1
ATOM 646 C CA . GLU A 1 88 ? 0.770 30.351 56.845 1.00 48.51 88 GLU A CA 1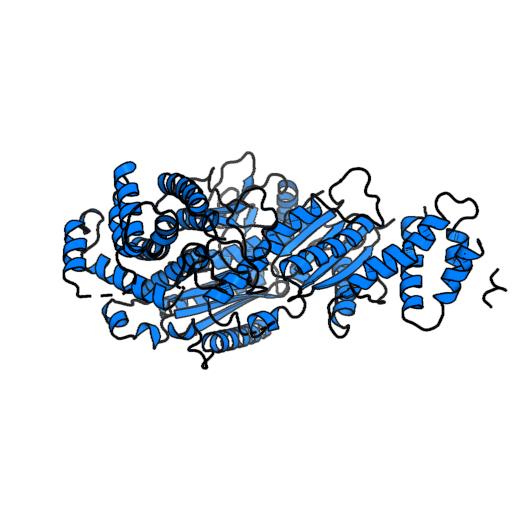
ATOM 647 C C . GLU A 1 88 ? 1.327 30.644 58.230 1.00 41.23 88 GLU A C 1
ATOM 648 O O . GLU A 1 88 ? 1.900 29.758 58.878 1.00 36.38 88 GLU A O 1
ATOM 654 N N . ASP A 1 89 ? 1.178 31.887 58.696 1.00 38.96 89 ASP A N 1
ATOM 655 C CA . ASP A 1 89 ? 1.679 32.249 60.017 1.00 39.75 89 ASP A CA 1
ATOM 656 C C . ASP A 1 89 ? 1.044 31.394 61.099 1.00 34.63 89 ASP A C 1
ATOM 657 O O . ASP A 1 89 ? 1.742 30.833 61.951 1.00 28.93 89 ASP A O 1
ATOM 662 N N . VAL A 1 90 ? -0.288 31.299 61.096 1.00 32.33 90 VAL A N 1
ATOM 663 C CA . VAL A 1 90 ? -0.957 30.586 62.176 1.00 31.89 90 VAL A CA 1
ATOM 664 C C . VAL A 1 90 ? -0.554 29.123 62.149 1.00 29.25 90 VAL A C 1
ATOM 665 O O . VAL A 1 90 ? -0.262 28.524 63.191 1.00 31.79 90 VAL A O 1
ATOM 669 N N . LEU A 1 91 ? -0.444 28.558 60.943 1.00 31.39 91 LEU A N 1
ATOM 670 C CA . LEU A 1 91 ? -0.035 27.166 60.770 1.00 29.33 91 LEU A CA 1
ATOM 671 C C . LEU A 1 91 ? 1.352 26.895 61.344 1.00 30.10 91 LEU A C 1
ATOM 672 O O . LEU A 1 91 ? 1.578 25.863 61.993 1.00 25.00 91 LEU A O 1
ATOM 677 N N . ASN A 1 92 ? 2.311 27.781 61.072 1.00 22.25 92 ASN A N 1
ATOM 678 C CA . ASN A 1 92 ? 3.648 27.566 61.606 1.00 22.28 92 ASN A CA 1
ATOM 679 C C . ASN A 1 92 ? 3.651 27.660 63.123 1.00 28.97 92 ASN A C 1
ATOM 680 O O . ASN A 1 92 ? 4.304 26.853 63.797 1.00 24.41 92 ASN A O 1
ATOM 685 N N . ALA A 1 93 ? 2.900 28.617 63.677 1.00 25.93 93 ALA A N 1
ATOM 686 C CA . ALA A 1 93 ? 2.797 28.731 65.128 1.00 23.25 93 ALA A CA 1
ATOM 687 C C . ALA A 1 93 ? 2.190 27.470 65.729 1.00 21.99 93 ALA A C 1
ATOM 688 O O . ALA A 1 93 ? 2.714 26.924 66.706 1.00 19.49 93 ALA A O 1
ATOM 690 N N . LEU A 1 94 ? 1.090 26.981 65.145 1.00 18.49 94 LEU A N 1
ATOM 691 C CA . LEU A 1 94 ? 0.457 25.780 65.672 1.00 18.50 94 LEU A CA 1
ATOM 692 C C . LEU A 1 94 ? 1.407 24.583 65.628 1.00 28.53 94 LEU A C 1
ATOM 693 O O . LEU A 1 94 ? 1.442 23.778 66.567 1.00 22.69 94 LEU A O 1
ATOM 698 N N . TRP A 1 95 ? 2.209 24.452 64.561 1.00 21.25 95 TRP A N 1
ATOM 699 C CA . TRP A 1 95 ? 3.191 23.364 64.541 1.00 20.63 95 TRP A CA 1
ATOM 700 C C . TRP A 1 95 ? 4.323 23.612 65.536 1.00 18.61 95 TRP A C 1
ATOM 701 O O . TRP A 1 95 ? 4.799 22.677 66.193 1.00 18.35 95 TRP A O 1
ATOM 712 N N . ILE A 1 96 ? 4.762 24.862 65.672 1.00 17.96 96 ILE A N 1
ATOM 713 C CA . ILE A 1 96 ? 5.802 25.162 66.654 1.00 16.86 96 ILE A CA 1
ATOM 714 C C . ILE A 1 96 ? 5.312 24.837 68.070 1.00 21.77 96 ILE A C 1
ATOM 715 O O . ILE A 1 96 ? 5.987 24.114 68.819 1.00 17.12 96 ILE A O 1
ATOM 720 N N . VAL A 1 97 ? 4.107 25.311 68.447 1.00 18.71 97 VAL A N 1
ATOM 721 C CA . VAL A 1 97 ? 3.624 25.024 69.806 1.00 17.18 97 VAL A CA 1
ATOM 722 C C . VAL A 1 97 ? 3.458 23.525 69.994 1.00 16.84 97 VAL A C 1
ATOM 723 O O . VAL A 1 97 ? 3.799 22.968 71.045 1.00 14.66 97 VAL A O 1
ATOM 727 N N . TYR A 1 98 ? 2.951 22.841 68.970 1.00 20.80 98 TYR A N 1
ATOM 728 C CA . TYR A 1 98 ? 2.812 21.398 69.075 1.00 22.12 98 TYR A CA 1
ATOM 729 C C . TYR A 1 98 ? 4.149 20.737 69.410 1.00 22.00 98 TYR A C 1
ATOM 730 O O . TYR A 1 98 ? 4.200 19.808 70.221 1.00 16.82 98 TYR A O 1
ATOM 739 N N . GLU A 1 99 ? 5.242 21.196 68.790 1.00 27.80 99 GLU A N 1
ATOM 740 C CA . GLU A 1 99 ? 6.539 20.589 69.087 1.00 18.66 99 GLU A CA 1
ATOM 741 C C . GLU A 1 99 ? 7.088 21.060 70.433 1.00 15.52 99 GLU A C 1
ATOM 742 O O . GLU A 1 99 ? 7.651 20.252 71.179 1.00 16.15 99 GLU A O 1
ATOM 748 N N . ALA A 1 100 ? 6.933 22.354 70.761 1.00 14.66 100 ALA A N 1
ATOM 749 C CA . ALA A 1 100 ? 7.341 22.847 72.084 1.00 19.07 100 ALA A CA 1
ATOM 750 C C . ALA A 1 100 ? 6.734 22.022 73.204 1.00 18.48 100 ALA A C 1
ATOM 751 O O . ALA A 1 100 ? 7.402 21.738 74.210 1.00 16.66 100 ALA A O 1
ATOM 753 N N . ASP A 1 101 ? 5.471 21.611 73.039 1.00 14.80 101 ASP A N 1
ATOM 754 C CA . ASP A 1 101 ? 4.785 20.876 74.092 1.00 13.77 101 ASP A CA 1
ATOM 755 C C . ASP A 1 101 ? 5.358 19.474 74.216 1.00 16.92 101 ASP A C 1
ATOM 756 O O . ASP A 1 101 ? 5.630 19.004 75.326 1.00 14.16 101 ASP A O 1
ATOM 761 N N . ASN A 1 102 ? 5.649 18.832 73.079 1.00 16.82 102 ASN A N 1
ATOM 762 C CA . ASN A 1 102 ? 6.332 17.539 73.109 1.00 18.62 102 ASN A CA 1
ATOM 763 C C . ASN A 1 102 ? 7.710 17.632 73.752 1.00 22.66 102 ASN A C 1
ATOM 764 O O . ASN A 1 102 ? 8.082 16.761 74.548 1.00 21.86 102 ASN A O 1
ATOM 769 N N . LEU A 1 103 ? 8.482 18.680 73.420 1.00 26.43 103 LEU A N 1
ATOM 770 C CA . LEU A 1 103 ? 9.821 18.856 73.998 1.00 20.74 103 LEU A CA 1
ATOM 771 C C . LEU A 1 103 ? 9.749 19.204 75.473 1.00 19.61 103 LEU A C 1
ATOM 772 O O . LEU A 1 103 ? 10.605 18.783 76.256 1.00 17.28 103 LEU A O 1
ATOM 777 N N . ALA A 1 104 ? 8.762 19.995 75.869 1.00 19.82 104 ALA A N 1
ATOM 778 C CA . ALA A 1 104 ? 8.617 20.306 77.276 1.00 13.04 104 ALA A CA 1
ATOM 779 C C . ALA A 1 104 ? 8.080 19.063 77.991 1.00 12.72 104 ALA A C 1
ATOM 780 O O . ALA A 1 104 ? 8.543 18.765 79.088 1.00 22.65 104 ALA A O 1
ATOM 782 N N . PRO A 1 113 ? -4.393 10.876 83.510 1.00 70.73 113 PRO A N 1
ATOM 783 C CA . PRO A 1 113 ? -5.301 9.748 83.277 1.00 76.59 113 PRO A CA 1
ATOM 784 C C . PRO A 1 113 ? -6.601 9.800 84.091 1.00 81.87 113 PRO A C 1
ATOM 785 O O . PRO A 1 113 ? -7.597 9.207 83.668 1.00 90.09 113 PRO A O 1
ATOM 789 N N . GLN A 1 114 ? -6.603 10.492 85.231 1.00 75.32 114 GLN A N 1
ATOM 790 C CA . GLN A 1 114 ? -7.811 10.637 86.041 1.00 70.43 114 GLN A CA 1
ATOM 791 C C . GLN A 1 114 ? -7.879 12.055 86.585 1.00 65.91 114 GLN A C 1
ATOM 792 O O . GLN A 1 114 ? -7.016 12.465 87.366 1.00 66.58 114 GLN A O 1
ATOM 798 N N . ALA A 1 115 ? -8.924 12.788 86.204 1.00 62.03 115 ALA A N 1
ATOM 799 C CA . ALA A 1 115 ? -8.972 14.225 86.453 1.00 56.53 115 ALA A CA 1
ATOM 800 C C . ALA A 1 115 ? -8.938 14.596 87.930 1.00 48.10 115 ALA A C 1
ATOM 801 O O . ALA A 1 115 ? -8.850 15.792 88.237 1.00 51.31 115 ALA A O 1
ATOM 803 N N . SER A 1 116 ? -9.003 13.632 88.850 1.00 32.87 116 SER A N 1
ATOM 804 C CA . SER A 1 116 ? -8.972 13.956 90.270 1.00 36.53 116 SER A CA 1
ATOM 805 C C . SER A 1 116 ? -7.577 13.824 90.872 1.00 39.51 116 SER A C 1
ATOM 806 O O . SER A 1 116 ? -7.421 13.957 92.090 1.00 44.43 116 SER A O 1
ATOM 809 N N . ARG A 1 117 ? -6.559 13.606 90.053 1.00 32.00 117 ARG A N 1
ATOM 810 C CA . ARG A 1 117 ? -5.334 13.447 90.824 1.00 29.66 117 ARG A CA 1
ATOM 811 C C . ARG A 1 117 ? -4.650 14.795 91.059 1.00 27.84 117 ARG A C 1
ATOM 812 O O . ARG A 1 117 ? -4.622 15.646 90.171 1.00 21.87 117 ARG A O 1
ATOM 820 N N . PRO A 1 118 ? -4.106 15.014 92.240 1.00 34.77 118 PRO A N 1
ATOM 821 C CA . PRO A 1 118 ? -3.446 16.283 92.540 1.00 19.77 118 PRO A CA 1
ATOM 822 C C . PRO A 1 118 ? -1.989 16.242 92.103 1.00 22.93 118 PRO A C 1
ATOM 823 O O . PRO A 1 118 ? -1.481 15.232 91.616 1.00 30.84 118 PRO A O 1
ATOM 827 N N . LEU A 1 119 ? -1.326 17.378 92.277 1.00 23.94 119 LEU A N 1
ATOM 828 C CA . LEU A 1 119 ? 0.105 17.469 92.025 1.00 29.55 119 LEU A CA 1
ATOM 829 C C . LEU A 1 119 ? 0.861 16.802 93.171 1.00 33.66 119 LEU A C 1
ATOM 830 O O . LEU A 1 119 ? 0.651 17.134 94.342 1.00 37.04 119 LEU A O 1
ATOM 835 N N . TYR A 1 120 ? 1.717 15.841 92.840 1.00 29.49 120 TYR A N 1
ATOM 836 C CA . TYR A 1 120 ? 2.513 15.168 93.858 1.00 30.37 120 TYR A CA 1
ATOM 837 C C . TYR A 1 120 ? 3.763 15.978 94.198 1.00 34.50 120 TYR A C 1
ATOM 838 O O . TYR A 1 120 ? 4.266 16.768 93.395 1.00 16.16 120 TYR A O 1
ATOM 847 N N . SER A 1 121 ? 4.257 15.771 95.412 1.00 39.01 121 SER A N 1
ATOM 848 C CA . SER A 1 121 ? 5.366 16.552 95.942 1.00 32.36 121 SER A CA 1
ATOM 849 C C . SER A 1 121 ? 6.702 16.143 95.338 1.00 30.28 121 SER A C 1
ATOM 850 O O . SER A 1 121 ? 6.984 14.957 95.139 1.00 30.05 121 SER A O 1
ATOM 853 N N . VAL A 1 122 ? 7.548 17.143 95.093 1.00 24.32 122 VAL A N 1
ATOM 854 C CA . VAL A 1 122 ? 8.857 16.891 94.505 1.00 32.44 122 VAL A CA 1
ATOM 855 C C . VAL A 1 122 ? 9.721 16.052 95.445 1.00 35.80 122 VAL A C 1
ATOM 856 O O . VAL A 1 122 ? 10.540 15.249 94.990 1.00 40.86 122 VAL A O 1
ATOM 860 N N . PHE A 1 123 ? 9.512 16.170 96.757 1.00 31.97 123 PHE A N 1
ATOM 861 C CA . PHE A 1 123 ? 10.334 15.492 97.758 1.00 41.69 123 PHE A CA 1
ATOM 862 C C . PHE A 1 123 ? 9.830 14.105 98.150 1.00 48.38 123 PHE A C 1
ATOM 863 O O . PHE A 1 123 ? 10.559 13.369 98.820 1.00 57.49 123 PHE A O 1
ATOM 871 N N . ASN A 1 124 ? 8.614 13.739 97.780 1.00 42.31 124 ASN A N 1
ATOM 872 C CA . ASN A 1 124 ? 8.143 12.382 98.006 1.00 49.69 124 ASN A CA 1
ATOM 873 C C . ASN A 1 124 ? 6.982 12.099 97.065 1.00 54.38 124 ASN A C 1
ATOM 874 O O . ASN A 1 124 ? 5.879 12.620 97.272 1.00 43.48 124 ASN A O 1
ATOM 879 N N . PRO A 1 125 ? 7.182 11.287 96.022 1.00 67.58 125 PRO A N 1
ATOM 880 C CA . PRO A 1 125 ? 6.080 11.013 95.092 1.00 74.39 125 PRO A CA 1
ATOM 881 C C . PRO A 1 125 ? 5.058 10.073 95.709 1.00 65.81 125 PRO A C 1
ATOM 882 O O . PRO A 1 125 ? 4.617 9.110 95.078 1.00 74.85 125 PRO A O 1
ATOM 886 N N . GLY A 1 126 ? 4.685 10.352 96.951 1.00 54.99 126 GLY A N 1
ATOM 887 C CA . GLY A 1 126 ? 3.685 9.584 97.657 1.00 55.82 126 GLY A CA 1
ATOM 888 C C . GLY A 1 126 ? 2.743 10.511 98.389 1.00 60.14 126 GLY A C 1
ATOM 889 O O . GLY A 1 126 ? 1.649 10.114 98.797 1.00 69.09 126 GLY A O 1
ATOM 890 N N . LYS A 1 127 ? 3.163 11.758 98.551 1.00 55.70 127 LYS A N 1
ATOM 891 C CA . LYS A 1 127 ? 2.343 12.806 99.136 1.00 59.10 127 LYS A CA 1
ATOM 892 C C . LYS A 1 127 ? 2.007 13.852 98.078 1.00 54.50 127 LYS A C 1
ATOM 893 O O . LYS A 1 127 ? 2.624 13.905 97.009 1.00 56.90 127 LYS A O 1
ATOM 899 N N . ALA A 1 128 ? 1.017 14.691 98.376 1.00 52.49 128 ALA A N 1
ATOM 900 C CA . ALA A 1 128 ? 0.509 15.602 97.362 1.00 45.02 128 ALA A CA 1
ATOM 901 C C . ALA A 1 128 ? -0.166 16.794 98.017 1.00 52.34 128 ALA A C 1
ATOM 902 O O . ALA A 1 128 ? -0.628 16.724 99.156 1.00 58.87 128 ALA A O 1
ATOM 904 N N . TYR A 1 129 ? -0.231 17.895 97.255 1.00 55.40 129 TYR A N 1
ATOM 905 C CA . TYR A 1 129 ? -0.797 19.187 97.628 1.00 52.37 129 TYR A CA 1
ATOM 906 C C . TYR A 1 129 ? -2.287 19.214 97.307 1.00 51.84 129 TYR A C 1
ATOM 907 O O . TYR A 1 129 ? -2.685 18.794 96.211 1.00 41.35 129 TYR A O 1
ATOM 916 N N . PRO A 1 130 ? -3.134 19.659 98.231 1.00 59.82 130 PRO A N 1
ATOM 917 C CA . PRO A 1 130 ? -4.486 20.063 97.838 1.00 65.47 130 PRO A CA 1
ATOM 918 C C . PRO A 1 130 ? -4.392 21.358 97.057 1.00 68.39 130 PRO A C 1
ATOM 919 O O . PRO A 1 130 ? -3.450 22.135 97.231 1.00 74.66 130 PRO A O 1
ATOM 923 N N . TRP A 1 131 ? -5.352 21.584 96.164 1.00 59.76 131 TRP A N 1
ATOM 924 C CA . TRP A 1 131 ? -5.248 22.784 95.351 1.00 57.09 131 TRP A CA 1
ATOM 925 C C . TRP A 1 131 ? -5.391 24.033 96.212 1.00 56.27 131 TRP A C 1
ATOM 926 O O . TRP A 1 131 ? -6.253 24.110 97.094 1.00 60.35 131 TRP A O 1
ATOM 937 N N . ALA A 1 132 ? -4.532 25.014 95.943 1.00 43.57 132 ALA A N 1
ATOM 938 C CA . ALA A 1 132 ? -4.626 26.329 96.549 1.00 39.86 132 ALA A CA 1
ATOM 939 C C . ALA A 1 132 ? -4.197 27.370 95.529 1.00 42.54 132 ALA A C 1
ATOM 940 O O . ALA A 1 132 ? -3.388 27.101 94.635 1.00 39.66 132 ALA A O 1
ATOM 942 N N . GLU A 1 133 ? -4.764 28.558 95.667 1.00 47.96 133 GLU A N 1
ATOM 943 C CA . GLU A 1 133 ? -4.308 29.706 94.906 1.00 54.68 133 GLU A CA 1
ATOM 944 C C . GLU A 1 133 ? -3.069 30.307 95.556 1.00 63.01 133 GLU A C 1
ATOM 945 O O . GLU A 1 133 ? -3.000 30.442 96.784 1.00 71.37 133 GLU A O 1
ATOM 951 N N . LEU A 1 134 ? -2.082 30.657 94.730 1.00 57.33 134 LEU A N 1
ATOM 952 C CA . LEU A 1 134 ? -0.953 31.420 95.234 1.00 59.93 134 LEU A CA 1
ATOM 953 C C . LEU A 1 134 ? -1.403 32.822 95.647 1.00 75.39 134 LEU A C 1
ATOM 954 O O . LEU A 1 134 ? -2.549 33.229 95.444 1.00 76.86 134 LEU A O 1
ATOM 959 N N . ASP A 1 135 ? -0.478 33.559 96.253 1.00 91.18 135 ASP A N 1
ATOM 960 C CA . ASP A 1 135 ? -0.634 34.996 96.506 1.00 103.92 135 ASP A CA 1
ATOM 961 C C . ASP A 1 135 ? -1.799 35.299 97.447 1.00 104.13 135 ASP A C 1
ATOM 962 O O . ASP A 1 135 ? -2.606 36.205 97.220 1.00 103.78 135 ASP A O 1
ATOM 967 N N . PHE A 1 136 ? -1.849 34.544 98.537 1.00 106.70 136 PHE A N 1
ATOM 968 C CA . PHE A 1 136 ? -2.810 34.715 99.615 1.00 113.39 136 PHE A CA 1
ATOM 969 C C . PHE A 1 136 ? -2.400 33.775 100.736 1.00 115.66 136 PHE A C 1
ATOM 970 O O . PHE A 1 136 ? -1.991 32.643 100.463 1.00 124.14 136 PHE A O 1
ATOM 978 N N . GLU A 1 137 ? -2.526 34.252 101.983 1.00 106.96 137 GLU A N 1
ATOM 979 C CA . GLU A 1 137 ? -1.987 33.635 103.199 1.00 104.18 137 GLU A CA 1
ATOM 980 C C . GLU A 1 137 ? -1.127 32.395 102.939 1.00 101.96 137 GLU A C 1
ATOM 981 O O . GLU A 1 137 ? -1.394 31.319 103.480 1.00 101.09 137 GLU A O 1
ATOM 987 N N . LYS A 1 138 ? -0.068 32.553 102.133 1.00 101.20 138 LYS A N 1
ATOM 988 C CA . LYS A 1 138 ? 0.702 31.431 101.594 1.00 103.91 138 LYS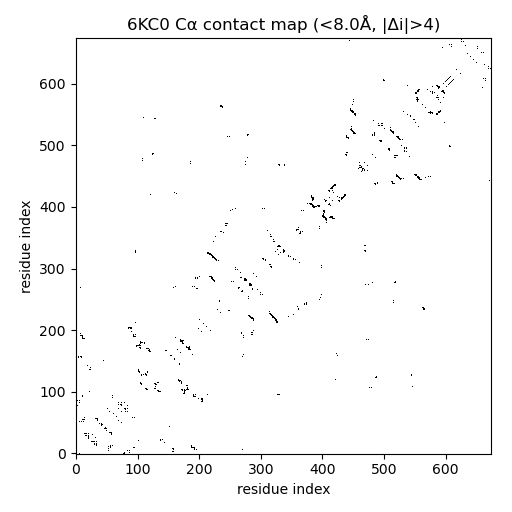 A CA 1
ATOM 989 C C . LYS A 1 138 ? 1.115 30.465 102.695 1.00 108.66 138 LYS A C 1
ATOM 990 O O . LYS A 1 138 ? 2.297 30.374 103.047 1.00 115.41 138 LYS A O 1
ATOM 996 N N . GLU A 1 139 ? 0.136 29.738 103.237 1.00 106.39 139 GLU A N 1
ATOM 997 C CA . GLU A 1 139 ? 0.332 28.934 104.439 1.00 107.78 139 GLU A CA 1
ATOM 998 C C . GLU A 1 139 ? 0.878 27.571 104.039 1.00 112.11 139 GLU A C 1
ATOM 999 O O . GLU A 1 139 ? 0.147 26.589 103.885 1.00 110.72 139 GLU A O 1
ATOM 1005 N N . LEU A 1 140 ? 2.204 27.540 103.862 1.00 115.72 140 LEU A N 1
ATOM 1006 C CA . LEU A 1 140 ? 3.073 26.400 103.578 1.00 114.35 140 LEU A CA 1
ATOM 1007 C C . LEU A 1 140 ? 2.331 25.180 103.046 1.00 107.73 140 LEU A C 1
ATOM 1008 O O . LEU A 1 140 ? 2.332 24.136 103.710 1.00 111.91 140 LEU A O 1
ATOM 1013 N N . PRO A 1 141 ? 1.670 25.263 101.867 1.00 94.94 141 PRO A N 1
ATOM 1014 C CA . PRO A 1 141 ? 1.077 24.047 101.299 1.00 88.86 141 PRO A CA 1
ATOM 1015 C C . PRO A 1 141 ? 2.153 22.986 101.148 1.00 88.49 141 PRO A C 1
ATOM 1016 O O . PRO A 1 141 ? 3.005 23.072 100.257 1.00 87.30 141 PRO A O 1
ATOM 1020 N N . VAL A 1 142 ? 2.148 22.012 102.053 1.00 87.91 142 VAL A N 1
ATOM 1021 C CA . VAL A 1 142 ? 3.199 21.000 102.120 1.00 89.18 142 VAL A CA 1
ATOM 1022 C C . VAL A 1 142 ? 2.576 19.641 101.802 1.00 87.83 142 VAL A C 1
ATOM 1023 O O . VAL A 1 142 ? 1.343 19.508 101.818 1.00 84.08 142 VAL A O 1
ATOM 1027 N N . PRO A 1 143 ? 3.376 18.613 101.476 1.00 89.13 143 PRO A N 1
ATOM 1028 C CA . PRO A 1 143 ? 2.797 17.346 101.003 1.00 91.69 143 PRO A CA 1
ATOM 1029 C C . PRO A 1 143 ? 2.076 16.498 102.046 1.00 94.07 143 PRO A C 1
ATOM 1030 O O . PRO A 1 143 ? 2.716 15.845 102.878 1.00 97.01 143 PRO A O 1
ATOM 1034 N N . GLY A 1 144 ? 0.740 16.464 101.983 1.00 91.03 144 GLY A N 1
ATOM 1035 C CA . GLY A 1 144 ? -0.039 15.507 102.743 1.00 87.30 144 GLY A CA 1
ATOM 1036 C C . GLY A 1 144 ? -0.387 14.275 101.918 1.00 86.59 144 GLY A C 1
ATOM 1037 O O . GLY A 1 144 ? -0.012 14.141 100.755 1.00 86.12 144 GLY A O 1
ATOM 1038 N N . ASP A 1 145 ? -1.127 13.360 102.545 1.00 87.99 145 ASP A N 1
ATOM 1039 C CA . ASP A 1 145 ? -1.502 12.121 101.877 1.00 90.15 145 ASP A CA 1
ATOM 1040 C C . ASP A 1 145 ? -2.351 12.419 100.636 1.00 90.66 145 ASP A C 1
ATOM 1041 O O . ASP A 1 145 ? -2.827 13.539 100.427 1.00 90.97 145 ASP A O 1
ATOM 1046 N N . VAL A 1 146 ? -2.528 11.391 99.798 1.00 91.25 146 VAL A N 1
ATOM 1047 C CA . VAL A 1 146 ? -3.173 11.538 98.491 1.00 89.45 146 VAL A CA 1
ATOM 1048 C C . VAL A 1 146 ? -4.660 11.823 98.656 1.00 91.33 146 VAL A C 1
ATOM 1049 O O . VAL A 1 146 ? -5.454 10.914 98.938 1.00 97.48 146 VAL A O 1
ATOM 1053 N N . PHE A 1 147 ? -5.041 13.089 98.489 1.00 84.85 147 PHE A N 1
ATOM 1054 C CA . PHE A 1 147 ? -6.433 13.523 98.512 1.00 82.38 147 PHE A CA 1
ATOM 1055 C C . PHE A 1 147 ? -6.781 13.963 97.099 1.00 85.09 147 PHE A C 1
ATOM 1056 O O . PHE A 1 147 ? -6.351 15.036 96.658 1.00 89.63 147 PHE A O 1
ATOM 1064 N N . SER A 1 148 ? -7.548 13.138 96.387 1.00 83.61 148 SER A N 1
ATOM 1065 C CA . SER A 1 148 ? -7.968 13.500 95.040 1.00 79.88 148 SER A CA 1
ATOM 1066 C C . SER A 1 148 ? -8.760 14.805 95.064 1.00 67.92 148 SER A C 1
ATOM 1067 O O . SER A 1 148 ? -9.397 15.152 96.062 1.00 72.12 148 SER A O 1
ATOM 1070 N N . ILE A 1 149 ? -8.708 15.538 93.958 1.00 56.06 149 ILE A N 1
ATOM 1071 C CA . ILE A 1 149 ? -9.276 16.883 93.896 1.00 50.74 149 ILE A CA 1
ATOM 1072 C C . ILE A 1 149 ? -10.702 16.820 93.352 1.00 49.07 149 ILE A C 1
ATOM 1073 O O . ILE A 1 149 ? -10.990 16.104 92.386 1.00 54.02 149 ILE A O 1
ATOM 1078 N N . ARG A 1 150 ? -11.597 17.581 93.976 1.00 40.51 150 ARG A N 1
ATOM 1079 C CA . ARG A 1 150 ? -12.998 17.586 93.595 1.00 45.39 150 ARG A CA 1
ATOM 1080 C C . ARG A 1 150 ? -13.228 18.416 92.341 1.00 49.87 150 ARG A C 1
ATOM 1081 O O . ARG A 1 150 ? -12.580 19.443 92.119 1.00 44.96 150 ARG A O 1
ATOM 1089 N N . SER A 1 151 ? -14.181 17.953 91.526 1.00 55.70 151 SER A N 1
ATOM 1090 C CA . SER A 1 151 ? -14.677 18.746 90.404 1.00 52.94 151 SER A CA 1
ATOM 1091 C C . SER A 1 151 ? -15.009 20.167 90.836 1.00 44.51 151 SER A C 1
ATOM 1092 O O . SER A 1 151 ? -14.795 21.119 90.080 1.00 41.23 151 SER A O 1
ATOM 1095 N N . GLN A 1 152 ? -15.527 20.331 92.055 1.00 46.84 152 GLN A N 1
ATOM 1096 C CA . GLN A 1 152 ? -15.973 21.642 92.501 1.00 42.27 152 GLN A CA 1
ATOM 1097 C C . GLN A 1 152 ? -14.824 22.525 92.952 1.00 39.86 152 GLN A C 1
ATOM 1098 O O . GLN A 1 152 ? -14.967 23.752 92.927 1.00 43.04 152 GLN A O 1
ATOM 1104 N N . ASP A 1 153 ? -13.694 21.938 93.353 1.00 35.32 153 ASP A N 1
ATOM 1105 C CA . ASP A 1 153 ? -12.481 22.734 93.513 1.00 33.35 153 ASP A CA 1
ATOM 1106 C C . ASP A 1 153 ? -12.101 23.377 92.189 1.00 31.01 153 ASP A C 1
ATOM 1107 O O . ASP A 1 153 ? -11.818 24.577 92.127 1.00 25.41 153 ASP A O 1
ATOM 1112 N N . TYR A 1 154 ? -12.109 22.585 91.110 1.00 30.30 154 TYR A N 1
ATOM 1113 C CA . TYR A 1 154 ? -11.733 23.116 89.806 1.00 24.35 154 TYR A CA 1
ATOM 1114 C C . TYR A 1 154 ? -12.716 24.157 89.328 1.00 23.05 154 TYR A C 1
ATOM 1115 O O . TYR A 1 154 ? -12.338 25.057 88.565 1.00 27.27 154 TYR A O 1
ATOM 1124 N N . ARG A 1 155 ? -13.977 24.042 89.742 1.00 23.70 155 ARG A N 1
ATOM 1125 C CA . ARG A 1 155 ? -14.965 25.037 89.351 1.00 26.77 155 ARG A CA 1
ATOM 1126 C C . ARG A 1 155 ? -14.649 26.384 89.985 1.00 27.09 155 ARG A C 1
ATOM 1127 O O . ARG A 1 155 ? -14.732 27.423 89.322 1.00 26.29 155 ARG A O 1
ATOM 1135 N N . GLU A 1 156 ? -14.270 26.384 91.265 1.00 21.16 156 GLU A N 1
ATOM 1136 C CA . GLU A 1 156 ? -13.825 27.622 91.885 1.00 32.10 156 GLU A CA 1
ATOM 1137 C C . GLU A 1 156 ? -12.550 28.137 91.230 1.00 31.87 156 GLU A C 1
ATOM 1138 O O . GLU A 1 156 ? -12.393 29.351 91.040 1.00 26.56 156 GLU A O 1
ATOM 1144 N N . LEU A 1 157 ? -11.643 27.227 90.843 1.00 23.14 157 LEU A N 1
ATOM 1145 C CA . LEU A 1 157 ? -10.442 27.633 90.112 1.00 24.49 157 LEU A CA 1
ATOM 1146 C C . LEU A 1 157 ? -10.815 28.332 88.822 1.00 21.63 157 LEU A C 1
ATOM 1147 O O . LEU A 1 157 ? -10.361 29.445 88.551 1.00 21.05 157 LEU A O 1
ATOM 1152 N N . VAL A 1 158 ? -11.646 27.684 88.008 1.00 23.39 158 VAL A N 1
ATOM 1153 C CA . VAL A 1 158 ? -11.990 28.271 86.726 1.00 24.57 158 VAL A CA 1
ATOM 1154 C C . VAL A 1 158 ? -12.710 29.595 86.935 1.00 28.52 158 VAL A C 1
ATOM 1155 O O . VAL A 1 158 ? -12.572 30.516 86.120 1.00 26.64 158 VAL A O 1
ATOM 1159 N N . LYS A 1 159 ? -13.431 29.739 88.052 1.00 30.88 159 LYS A N 1
ATOM 1160 C CA . LYS A 1 159 ? -14.109 31.005 88.333 1.00 30.43 159 LYS A CA 1
ATOM 1161 C C . LYS A 1 159 ? -13.103 32.133 88.513 1.00 21.89 159 LYS A C 1
ATOM 1162 O O . LYS A 1 159 ? -13.266 33.210 87.943 1.00 18.07 159 LYS A O 1
ATOM 1168 N N . ARG A 1 160 ? -12.042 31.894 89.279 1.00 17.50 160 ARG A N 1
ATOM 1169 C CA . ARG A 1 160 ? -11.036 32.931 89.434 1.00 29.11 160 ARG A CA 1
ATOM 1170 C C . ARG A 1 160 ? -10.213 33.086 88.163 1.00 28.43 160 ARG A C 1
ATOM 1171 O O . ARG A 1 160 ? -9.852 34.203 87.780 1.00 26.07 160 ARG A O 1
ATOM 1179 N N . LEU A 1 161 ? -9.940 31.982 87.476 1.00 26.52 161 LEU A N 1
ATOM 1180 C CA . LEU A 1 161 ? -9.197 32.057 86.224 1.00 30.95 161 LEU A CA 1
ATOM 1181 C C . LEU A 1 161 ? -9.890 32.970 85.232 1.00 21.72 161 LEU A C 1
ATOM 1182 O O . LEU A 1 161 ? -9.260 33.847 84.627 1.00 20.38 161 LEU A O 1
ATOM 1187 N N . TRP A 1 162 ? -11.185 32.734 85.018 1.00 16.96 162 TRP A N 1
ATOM 1188 C CA . TRP A 1 162 ? -11.965 33.515 84.067 1.00 16.36 162 TRP A CA 1
ATOM 1189 C C . TRP A 1 162 ? -11.955 34.991 84.423 1.00 20.03 162 TRP A C 1
ATOM 1190 O O . TRP A 1 162 ? -11.795 35.848 83.542 1.00 16.66 162 TRP A O 1
ATOM 1201 N N . GLU A 1 163 ? -12.147 35.310 85.699 1.00 16.89 163 GLU A N 1
ATOM 1202 C CA . GLU A 1 163 ? -12.183 36.716 86.077 1.00 22.62 163 GLU A CA 1
ATOM 1203 C C . GLU A 1 163 ? -10.859 37.400 85.760 1.00 22.41 163 GLU A C 1
ATOM 1204 O O . GLU A 1 163 ? -10.833 38.477 85.156 1.00 26.47 163 GLU A O 1
ATOM 1210 N N . GLU A 1 164 ? -9.739 36.770 86.122 1.00 16.83 164 GLU A N 1
ATOM 1211 C CA . GLU A 1 164 ? -8.456 37.422 85.926 1.00 14.87 164 GLU A CA 1
ATOM 1212 C C . GLU A 1 164 ? -8.025 37.396 84.465 1.00 19.75 164 GLU A C 1
ATOM 1213 O O . GLU A 1 164 ? -7.371 38.340 84.007 1.00 27.73 164 GLU A O 1
ATOM 1219 N N . LEU A 1 165 ? -8.407 36.358 83.712 1.00 14.35 165 LEU A N 1
ATOM 1220 C CA . LEU A 1 165 ? -8.167 36.352 82.265 1.00 16.31 165 LEU A CA 1
ATOM 1221 C C . LEU A 1 165 ? -8.983 37.428 81.555 1.00 20.56 165 LEU A C 1
ATOM 1222 O O . LEU A 1 165 ? -8.500 38.041 80.593 1.00 24.17 165 LEU A O 1
ATOM 1227 N N . SER A 1 166 ? -10.231 37.645 82.005 1.00 15.82 166 SER A N 1
ATOM 1228 C CA . SER A 1 166 ? -11.082 38.714 81.489 1.00 17.85 166 SER A CA 1
ATOM 1229 C C . SER A 1 166 ? -10.391 40.064 81.561 1.00 21.92 166 SER A C 1
ATOM 1230 O O . SER A 1 166 ? -10.596 40.919 80.694 1.00 17.38 166 SER A O 1
ATOM 1233 N N . LYS A 1 167 ? -9.618 40.291 82.624 1.00 16.39 167 LYS A N 1
ATOM 1234 C CA . LYS A 1 167 ? -9.111 41.616 82.956 1.00 26.57 167 LYS A CA 1
ATOM 1235 C C . LYS A 1 167 ? -7.691 41.849 82.487 1.00 25.08 167 LYS A C 1
ATOM 1236 O O . LYS A 1 167 ? -7.292 43.004 82.355 1.00 24.75 167 LYS A O 1
ATOM 1242 N N . ALA A 1 168 ? -6.933 40.789 82.224 1.00 20.46 168 ALA A N 1
ATOM 1243 C CA . ALA A 1 168 ? -5.504 40.908 82.006 1.00 17.66 168 ALA A CA 1
ATOM 1244 C C . ALA A 1 168 ? -5.203 41.258 80.562 1.00 19.64 168 ALA A C 1
ATOM 1245 O O . ALA A 1 168 ? -5.849 40.762 79.635 1.00 19.35 168 ALA A O 1
ATOM 1247 N N . LYS A 1 169 ? -4.174 42.073 80.380 1.00 17.91 169 LYS A N 1
ATOM 1248 C CA . LYS A 1 169 ? -3.672 42.368 79.050 1.00 16.17 169 LYS A CA 1
ATOM 1249 C C . LYS A 1 169 ? -3.242 41.071 78.380 1.00 19.82 169 LYS A C 1
ATOM 1250 O O . LYS A 1 169 ? -2.640 40.186 79.006 1.00 15.25 169 LYS A O 1
ATOM 1256 N N . LEU A 1 170 ? -3.553 40.947 77.099 1.00 14.46 170 LEU A N 1
ATOM 1257 C CA . LEU A 1 170 ? -3.170 39.745 76.371 1.00 13.98 170 LEU A CA 1
ATOM 1258 C C . LEU A 1 170 ? -1.692 39.886 76.042 1.00 16.91 170 LEU A C 1
ATOM 1259 O O . LEU A 1 170 ? -1.279 40.231 74.934 1.00 16.69 170 LEU A O 1
ATOM 1264 N N . ARG A 1 171 ? -0.875 39.628 77.049 1.00 18.46 171 ARG A N 1
ATOM 1265 C CA . ARG A 1 171 ? 0.550 39.868 76.932 1.00 15.31 171 ARG A CA 1
ATOM 1266 C C . ARG A 1 171 ? 1.256 38.916 77.884 1.00 11.73 171 ARG A C 1
ATOM 1267 O O . ARG A 1 171 ? 0.745 38.644 78.965 1.00 20.82 171 ARG A O 1
ATOM 1275 N N . SER A 1 172 ? 2.422 38.407 77.473 1.00 18.84 172 SER A N 1
ATOM 1276 C CA . SER A 1 172 ? 3.130 37.434 78.306 1.00 18.74 172 SER A CA 1
ATOM 1277 C C . SER A 1 172 ? 3.356 37.941 79.726 1.00 10.39 172 SER A C 1
ATOM 1278 O O . SER A 1 172 ? 3.148 37.200 80.691 1.00 9.99 172 SER A O 1
ATOM 1281 N N . ASP A 1 173 ? 3.779 39.199 79.879 1.00 10.78 173 ASP A N 1
ATOM 1282 C CA . ASP A 1 173 ? 4.119 39.644 81.228 1.00 13.14 173 ASP A CA 1
ATOM 1283 C C . ASP A 1 173 ? 2.891 39.756 82.118 1.00 18.82 173 ASP A C 1
ATOM 1284 O O . ASP A 1 173 ? 3.037 39.732 83.346 1.00 24.39 173 ASP A O 1
ATOM 1289 N N . ARG A 1 174 ? 1.689 39.852 81.534 1.00 11.84 174 ARG A N 1
ATOM 1290 C CA . ARG A 1 174 ? 0.474 39.866 82.332 1.00 11.53 174 ARG A CA 1
ATOM 1291 C C . ARG A 1 174 ? -0.207 38.521 82.417 1.00 11.17 174 ARG A C 1
ATOM 1292 O O . ARG A 1 174 ? -0.867 38.251 83.426 1.00 11.26 174 ARG A O 1
ATOM 1300 N N . LEU A 1 175 ? -0.013 37.645 81.430 1.00 10.88 175 LEU A N 1
ATOM 1301 C CA . LEU A 1 175 ? -0.661 36.329 81.456 1.00 10.70 175 LEU A CA 1
ATOM 1302 C C . LEU A 1 175 ? 0.053 35.366 82.395 1.00 16.23 175 LEU A C 1
ATOM 1303 O O . LEU A 1 175 ? -0.586 34.672 83.197 1.00 15.24 175 LEU A O 1
ATOM 1308 N N . LEU A 1 176 ? 1.385 35.297 82.291 1.00 14.20 176 LEU A N 1
ATOM 1309 C CA . LEU A 1 176 ? 2.242 34.526 83.181 1.00 9.27 176 LEU A CA 1
ATOM 1310 C C . LEU A 1 176 ? 1.822 34.581 84.657 1.00 9.80 176 LEU A C 1
ATOM 1311 O O . LEU A 1 176 ? 1.557 33.524 85.242 1.00 9.34 176 LEU A O 1
ATOM 1316 N N . PRO A 1 177 ? 1.763 35.754 85.302 1.00 9.68 177 PRO A N 1
ATOM 1317 C CA . PRO A 1 177 ? 1.433 35.759 86.731 1.00 15.14 177 PRO A CA 1
ATOM 1318 C C . PRO A 1 177 ? 0.033 35.250 87.051 1.00 10.34 177 PRO A C 1
ATOM 1319 O O . PRO A 1 177 ? -0.155 34.714 88.139 1.00 12.84 177 PRO A O 1
ATOM 1323 N N . VAL A 1 178 ? -0.958 35.443 86.175 1.00 10.63 178 VAL A N 1
ATOM 1324 C CA . VAL A 1 178 ? -2.275 34.843 86.382 1.00 11.08 178 VAL A CA 1
ATOM 1325 C C . VAL A 1 178 ? -2.151 33.320 86.360 1.00 16.48 178 VAL A C 1
ATOM 1326 O O . VAL A 1 178 ? -2.651 32.616 87.245 1.00 11.15 178 VAL A O 1
ATOM 1330 N N . LEU A 1 179 ? -1.419 32.784 85.380 1.00 17.15 179 LEU A N 1
ATOM 1331 C CA . LEU A 1 179 ? -1.268 31.333 85.337 1.00 10.55 179 LEU A CA 1
ATOM 1332 C C . LEU A 1 179 ? -0.486 30.838 86.541 1.00 11.20 179 LEU A C 1
ATOM 1333 O O . LEU A 1 179 ? -0.825 29.802 87.111 1.00 10.39 179 LEU A O 1
ATOM 1338 N N . GLU A 1 180 ? 0.517 31.595 86.996 1.00 9.77 180 GLU A N 1
ATOM 1339 C CA . GLU A 1 180 ? 1.259 31.147 88.171 1.00 17.79 180 GLU A CA 1
ATOM 1340 C C . GLU A 1 180 ? 0.398 31.185 89.425 1.00 16.83 180 GLU A C 1
ATOM 1341 O O . GLU A 1 180 ? 0.512 30.318 90.303 1.00 15.05 180 GLU A O 1
ATOM 1347 N N . LYS A 1 181 ? -0.455 32.196 89.526 1.00 11.37 181 LYS A N 1
ATOM 1348 C CA . LYS A 1 181 ? -1.275 32.377 90.711 1.00 18.52 181 LYS A CA 1
ATOM 1349 C C . LYS A 1 181 ? -2.188 31.182 90.933 1.00 18.63 181 LYS A C 1
ATOM 1350 O O . LYS A 1 181 ? -2.359 30.718 92.063 1.00 25.85 181 LYS A O 1
ATOM 1356 N N . TYR A 1 182 ? -2.777 30.663 89.866 1.00 11.87 182 TYR A N 1
ATOM 1357 C CA . TYR A 1 182 ? -3.847 29.692 90.019 1.00 15.84 182 TYR A CA 1
ATOM 1358 C C . TYR A 1 182 ? -3.464 28.274 89.626 1.00 19.29 182 TYR A C 1
ATOM 1359 O O . TYR A 1 182 ? -4.177 27.350 90.011 1.00 16.07 182 TYR A O 1
ATOM 1368 N N . LEU A 1 183 ? -2.347 28.067 88.914 1.00 11.72 183 LEU A N 1
ATOM 1369 C CA . LEU A 1 183 ? -2.032 26.759 88.350 1.00 14.75 183 LEU A CA 1
ATOM 1370 C C . LEU A 1 183 ? -0.719 26.209 88.881 1.00 15.40 183 LEU A C 1
ATOM 1371 O O . LEU A 1 183 ? -0.196 25.225 88.335 1.00 14.73 183 LEU A O 1
ATOM 1376 N N . THR A 1 184 ? -0.183 26.821 89.932 1.00 12.82 184 THR A N 1
ATOM 1377 C CA . THR A 1 184 ? 1.059 26.373 90.550 1.00 13.06 184 THR A CA 1
ATOM 1378 C C . THR A 1 184 ? 0.868 25.082 91.331 1.00 13.52 184 THR A C 1
ATOM 1379 O O . THR A 1 184 ? 1.809 24.286 91.473 1.00 17.01 184 THR A O 1
ATOM 1383 N N . PHE A 1 185 ? -0.332 24.839 91.832 1.00 12.66 185 PHE A N 1
ATOM 1384 C CA . PHE A 1 185 ? -0.608 23.602 92.548 1.00 18.95 185 PHE A CA 1
ATOM 1385 C C . PHE A 1 185 ? -1.594 22.723 91.786 1.00 14.15 185 PHE A C 1
ATOM 1386 O O . PHE A 1 185 ? -2.317 21.928 92.370 1.00 15.16 185 PHE A O 1
ATOM 1394 N N . VAL A 1 186 ? -1.639 22.868 90.472 1.00 17.68 186 VAL A N 1
ATOM 1395 C CA . VAL A 1 186 ? -2.410 21.983 89.622 1.00 18.83 186 VAL A CA 1
ATOM 1396 C C . VAL A 1 186 ? -1.429 21.059 88.927 1.00 20.07 186 VAL A C 1
ATOM 1397 O O . VAL A 1 186 ? -0.412 21.517 88.392 1.00 13.13 186 VAL A O 1
ATOM 1401 N N . SER A 1 187 ? -1.717 19.768 88.945 1.00 17.51 187 SER A N 1
ATOM 1402 C CA . SER A 1 187 ? -0.879 18.824 88.217 1.00 26.25 187 SER A CA 1
ATOM 1403 C C . SER A 1 187 ? -0.983 19.051 86.710 1.00 14.59 187 SER A C 1
ATOM 1404 O O . SER A 1 187 ? -2.073 19.272 86.172 1.00 23.46 187 SER A O 1
ATOM 1407 N N . SER A 1 188 ? 0.158 18.984 86.016 1.00 14.04 188 SER A N 1
ATOM 1408 C CA . SER A 1 188 ? 0.137 19.228 84.575 1.00 21.56 188 SER A CA 1
ATOM 1409 C C . SER A 1 188 ? -0.449 18.031 83.841 1.00 17.84 188 SER A C 1
ATOM 1410 O O . SER A 1 188 ? -1.188 18.183 82.866 1.00 26.19 188 SER A O 1
ATOM 1413 N N . VAL A 1 189 ? -0.133 16.829 84.301 1.00 21.42 189 VAL A N 1
ATOM 1414 C CA . VAL A 1 189 ? -0.659 15.601 83.725 1.00 17.32 189 VAL A CA 1
ATOM 1415 C C . VAL A 1 189 ? -1.035 14.727 84.912 1.00 28.35 189 VAL A C 1
ATOM 1416 O O . VAL A 1 189 ? -0.184 14.437 85.761 1.00 31.99 189 VAL A O 1
ATOM 1420 N N . THR A 1 190 ? -2.298 14.322 84.991 1.00 26.28 190 THR A N 1
ATOM 1421 C CA . THR A 1 190 ? -2.791 13.617 86.177 1.00 30.69 190 THR A CA 1
ATOM 1422 C C . THR A 1 190 ? -2.423 12.131 86.240 1.00 37.56 190 THR A C 1
ATOM 1423 O O . THR A 1 190 ? -3.238 11.305 86.665 1.00 39.21 190 THR A O 1
ATOM 1427 N N . SER A 1 191 ? -1.223 11.752 85.815 1.00 38.21 191 SER A N 1
ATOM 1428 C CA . SER A 1 191 ? -0.688 10.475 86.249 1.00 43.68 191 SER A CA 1
ATOM 1429 C C . SER A 1 191 ? -0.346 10.572 87.728 1.00 42.86 191 SER A C 1
ATOM 1430 O O . SER A 1 191 ? -0.274 11.662 88.296 1.00 46.20 191 SER A O 1
ATOM 1433 N N . GLU A 1 192 ? -0.132 9.432 88.364 1.00 43.94 192 GLU A N 1
ATOM 1434 C CA . GLU A 1 192 ? 0.289 9.494 89.756 1.00 45.89 192 GLU A CA 1
ATOM 1435 C C . GLU A 1 192 ? 1.803 9.654 89.835 1.00 34.97 192 GLU A C 1
ATOM 1436 O O . GLU A 1 192 ? 2.548 9.206 88.956 1.00 36.23 192 GLU A O 1
ATOM 1442 N N . GLY A 1 193 ? 2.251 10.339 90.882 1.00 33.18 193 GLY A N 1
ATOM 1443 C CA . GLY A 1 193 ? 3.646 10.713 90.995 1.00 32.15 193 GLY A CA 1
ATOM 1444 C C . GLY A 1 193 ? 4.087 11.858 90.100 1.00 29.91 193 GLY A C 1
ATOM 1445 O O . GLY A 1 193 ? 5.279 12.181 90.083 1.00 26.85 193 GLY A O 1
ATOM 1446 N N . ASN A 1 194 ? 3.180 12.479 89.348 1.00 24.09 194 ASN A N 1
ATOM 1447 C CA . ASN A 1 194 ? 3.578 13.622 88.533 1.00 24.35 194 ASN A CA 1
ATOM 1448 C C . ASN A 1 194 ? 3.927 14.799 89.433 1.00 16.54 194 ASN A C 1
ATOM 1449 O O . ASN A 1 194 ? 3.134 15.178 90.299 1.00 19.26 194 ASN A O 1
ATOM 1454 N N . ILE A 1 195 ? 5.102 15.393 89.213 1.00 15.59 195 ILE A N 1
ATOM 1455 C CA . ILE A 1 195 ? 5.617 16.481 90.041 1.00 28.77 195 ILE A CA 1
ATOM 1456 C C . ILE A 1 195 ? 5.686 17.813 89.304 1.00 27.83 195 ILE A C 1
ATOM 1457 O O . ILE A 1 195 ? 6.192 18.800 89.871 1.00 19.76 195 ILE A O 1
ATOM 1462 N N . ILE A 1 196 ? 5.189 17.885 88.077 1.00 13.35 196 ILE A N 1
ATOM 1463 C CA . ILE A 1 196 ? 5.251 19.100 87.269 1.00 12.71 196 ILE A CA 1
ATOM 1464 C C . ILE A 1 196 ? 3.905 19.813 87.352 1.00 13.40 196 ILE A C 1
ATOM 1465 O O . ILE A 1 196 ? 2.865 19.233 87.013 1.00 12.96 196 ILE A O 1
ATOM 1470 N N . SER A 1 197 ? 3.904 21.050 87.829 1.00 11.66 197 SER A N 1
ATOM 1471 C CA . SER A 1 197 ? 2.660 21.807 87.859 1.00 11.66 197 SER A CA 1
ATOM 1472 C C . SER A 1 197 ? 2.251 22.227 86.448 1.00 13.49 197 SER A C 1
ATOM 1473 O O . SER A 1 197 ? 3.067 22.252 85.511 1.00 11.00 197 SER A O 1
ATOM 1476 N N . LEU A 1 198 ? 0.957 22.521 86.292 1.00 11.68 198 LEU A N 1
ATOM 1477 C CA . LEU A 1 198 ? 0.480 23.032 85.014 1.00 11.51 198 LEU A CA 1
ATOM 1478 C C . LEU A 1 198 ? 1.135 24.365 84.655 1.00 16.51 198 LEU A C 1
ATOM 1479 O O . LEU A 1 198 ? 1.463 24.602 83.485 1.00 11.88 198 LEU A O 1
ATOM 1484 N N . TYR A 1 199 ? 1.378 25.234 85.645 1.00 10.34 199 TYR A N 1
ATOM 1485 C CA . TYR A 1 199 ? 2.118 26.465 85.369 1.00 11.76 199 TYR A CA 1
ATOM 1486 C C . TYR A 1 199 ? 3.518 26.175 84.820 1.00 13.19 199 TYR A C 1
ATOM 1487 O O . TYR A 1 199 ? 3.956 26.800 83.853 1.00 9.04 199 TYR A O 1
ATOM 1496 N N . ASP A 1 200 ? 4.243 25.242 85.436 1.00 14.48 200 ASP A N 1
ATOM 1497 C CA . ASP A 1 200 ? 5.590 24.930 84.968 1.00 16.85 200 ASP A CA 1
ATOM 1498 C C . ASP A 1 200 ? 5.561 24.415 83.533 1.00 18.27 200 ASP A C 1
ATOM 1499 O O . ASP A 1 200 ? 6.414 24.769 82.714 1.00 9.16 200 ASP A O 1
ATOM 1504 N N . HIS A 1 201 ? 4.608 23.546 83.216 1.00 11.81 201 HIS A N 1
ATOM 1505 C CA . HIS A 1 201 ? 4.537 23.044 81.848 1.00 11.66 201 HIS A CA 1
ATOM 1506 C C . HIS A 1 201 ? 4.158 24.152 80.855 1.00 14.03 201 HIS A C 1
ATOM 1507 O O . HIS A 1 201 ? 4.741 24.231 79.770 1.00 11.88 201 HIS A O 1
ATOM 1514 N N . MET A 1 202 ? 3.227 25.042 81.208 1.00 12.86 202 MET A N 1
ATOM 1515 C CA . MET A 1 202 ? 2.835 26.095 80.262 1.00 18.53 202 MET A CA 1
ATOM 1516 C C . MET A 1 202 ? 3.985 27.036 79.965 1.00 11.71 202 MET A C 1
ATOM 1517 O O . MET A 1 202 ? 4.199 27.420 78.807 1.00 19.93 202 MET A O 1
ATOM 1522 N N . ARG A 1 203 ? 4.700 27.478 80.997 1.00 15.36 203 ARG A N 1
ATOM 1523 C CA . ARG A 1 203 ? 5.769 28.445 80.739 1.00 18.51 203 ARG A CA 1
ATOM 1524 C C . ARG A 1 203 ? 6.913 27.792 79.972 1.00 9.84 203 ARG A C 1
ATOM 1525 O O . ARG A 1 203 ? 7.499 28.422 79.085 1.00 8.80 203 ARG A O 1
ATOM 1533 N N . MET A 1 204 ? 7.219 26.516 80.280 1.00 8.90 204 MET A N 1
ATOM 1534 C CA . MET A 1 204 ? 8.249 25.791 79.534 1.00 9.15 204 MET A CA 1
ATOM 1535 C C . MET A 1 204 ? 7.843 25.607 78.073 1.00 9.66 204 MET A C 1
ATOM 1536 O O . MET A 1 204 ? 8.666 25.788 77.158 1.00 9.86 204 MET A O 1
ATOM 1541 N N . THR A 1 205 ? 6.575 25.262 77.835 1.00 13.30 205 THR A N 1
ATOM 1542 C CA . THR A 1 205 ? 6.069 25.208 76.467 1.00 14.05 205 THR A CA 1
ATOM 1543 C C . THR A 1 205 ? 6.238 26.559 75.780 1.00 10.47 205 THR A C 1
ATOM 1544 O O . THR A 1 205 ? 6.751 26.637 74.656 1.00 11.22 205 THR A O 1
ATOM 1548 N N . SER A 1 206 ? 5.826 27.635 76.450 1.00 10.02 206 SER A N 1
ATOM 1549 C CA . SER A 1 206 ? 5.973 28.975 75.875 1.00 10.04 206 SER A CA 1
ATOM 1550 C C . SER A 1 206 ? 7.439 29.319 75.638 1.00 11.98 206 SER A C 1
ATOM 1551 O O . SER A 1 206 ? 7.785 29.908 74.604 1.00 10.36 206 SER A O 1
ATOM 1554 N N . ALA A 1 207 ? 8.315 28.988 76.610 1.00 9.91 207 ALA A N 1
ATOM 1555 C CA . ALA A 1 207 ? 9.731 29.310 76.481 1.00 11.55 207 ALA A CA 1
ATOM 1556 C C . ALA A 1 207 ? 10.330 28.622 75.261 1.00 12.83 207 ALA A C 1
ATOM 1557 O O . ALA A 1 207 ? 11.029 29.248 74.463 1.00 10.43 207 ALA A O 1
ATOM 1559 N N . ILE A 1 208 ? 10.003 27.353 75.064 1.00 17.38 208 ILE A N 1
ATOM 1560 C CA . ILE A 1 208 ? 10.636 26.600 73.985 1.00 22.93 208 ILE A CA 1
ATOM 1561 C C . ILE A 1 208 ? 10.039 26.983 72.644 1.00 11.75 208 ILE A C 1
ATOM 1562 O O . ILE A 1 208 ? 10.752 27.064 71.639 1.00 12.39 208 ILE A O 1
ATOM 1567 N N . ALA A 1 209 ? 8.757 27.311 72.620 1.00 22.38 209 ALA A N 1
ATOM 1568 C CA . ALA A 1 209 ? 8.151 27.705 71.361 1.00 19.03 209 ALA A CA 1
ATOM 1569 C C . ALA A 1 209 ? 8.732 29.026 70.880 1.00 17.18 209 ALA A C 1
ATOM 1570 O O . ALA A 1 209 ? 9.060 29.159 69.701 1.00 17.13 209 ALA A O 1
ATOM 1572 N N . LEU A 1 210 ? 8.888 30.010 71.779 1.00 20.91 210 LEU A N 1
ATOM 1573 C CA . LEU A 1 210 ? 9.454 31.295 71.357 1.00 12.20 210 LEU A CA 1
ATOM 1574 C C . LEU A 1 210 ? 10.898 31.122 70.906 1.00 13.78 210 LEU A C 1
ATOM 1575 O O . LEU A 1 210 ? 11.363 31.794 69.967 1.00 13.30 210 LEU A O 1
ATOM 1580 N N . ALA A 1 211 ? 11.632 30.236 71.579 1.00 12.14 211 ALA A N 1
ATOM 1581 C CA . ALA A 1 211 ? 12.999 29.958 71.152 1.00 21.27 211 ALA A CA 1
ATOM 1582 C C . ALA A 1 211 ? 13.010 29.344 69.757 1.00 15.95 211 ALA A C 1
ATOM 1583 O O . ALA A 1 211 ? 13.813 29.736 68.894 1.00 18.76 211 ALA A O 1
ATOM 1585 N N . MET A 1 212 ? 12.105 28.403 69.497 1.00 13.80 212 MET A N 1
ATOM 1586 C CA . MET A 1 212 ? 12.082 27.812 68.164 1.00 14.95 212 MET A CA 1
ATOM 1587 C C . MET A 1 212 ? 11.780 28.864 67.114 1.00 15.70 212 MET A C 1
ATOM 1588 O O . MET A 1 212 ? 12.361 28.841 66.023 1.00 23.55 212 MET A O 1
ATOM 1593 N N . LEU A 1 213 ? 10.888 29.810 67.436 1.00 19.26 213 LEU A N 1
ATOM 1594 C CA . LEU A 1 213 ? 10.568 30.881 66.501 1.00 17.53 213 LEU A CA 1
ATOM 1595 C C . LEU A 1 213 ? 11.795 31.737 66.234 1.00 23.87 213 LEU A C 1
ATOM 1596 O O . LEU A 1 213 ? 12.126 32.025 65.078 1.00 25.27 213 LEU A O 1
ATOM 1601 N N . ARG A 1 214 ? 12.523 32.101 67.294 1.00 24.15 214 ARG A N 1
ATOM 1602 C CA . ARG A 1 214 ? 13.726 32.903 67.092 1.00 24.15 214 ARG A CA 1
ATOM 1603 C C . ARG A 1 214 ? 14.836 32.103 66.408 1.00 16.85 214 ARG A C 1
ATOM 1604 O O . ARG A 1 214 ? 15.646 32.685 65.693 1.00 20.32 214 ARG A O 1
ATOM 1612 N N . ALA A 1 215 ? 14.877 30.780 66.580 1.00 16.62 215 ALA A N 1
ATOM 1613 C CA . ALA A 1 215 ? 15.837 29.991 65.818 1.00 17.56 215 ALA A CA 1
ATOM 1614 C C . ALA A 1 215 ? 15.445 29.830 64.372 1.00 31.83 215 ALA A C 1
ATOM 1615 O O . ALA A 1 215 ? 16.221 29.226 63.622 1.00 30.37 215 ALA A O 1
ATOM 1617 N N . GLY A 1 216 ? 14.270 30.306 63.967 1.00 28.51 216 GLY A N 1
ATOM 1618 C CA . GLY A 1 216 ? 13.839 30.156 62.588 1.00 26.86 216 GLY A CA 1
ATOM 1619 C C . GLY A 1 216 ? 13.174 28.834 62.258 1.00 30.26 216 GLY A C 1
ATOM 1620 O O . GLY A 1 216 ? 13.023 28.510 61.074 1.00 31.68 216 GLY A O 1
ATOM 1621 N N . CYS A 1 217 ? 12.781 28.054 63.257 1.00 19.72 217 CYS A N 1
ATOM 1622 C CA . CYS A 1 217 ? 12.173 26.766 62.982 1.00 33.13 217 CYS A CA 1
ATOM 1623 C C . CYS A 1 217 ? 10.858 26.975 62.249 1.00 38.75 217 CYS A C 1
ATOM 1624 O O . CYS A 1 217 ? 10.105 27.904 62.545 1.00 37.56 217 CYS A O 1
ATOM 1627 N N . THR A 1 218 ? 10.597 26.123 61.271 1.00 39.11 218 THR A N 1
ATOM 1628 C CA . THR A 1 218 ? 9.379 26.188 60.479 1.00 40.03 218 THR A CA 1
ATOM 1629 C C . THR A 1 218 ? 8.567 24.919 60.686 1.00 31.07 218 THR A C 1
ATOM 1630 O O . THR A 1 218 ? 9.003 23.969 61.348 1.00 28.51 218 THR A O 1
ATOM 1634 N N . ALA A 1 219 ? 7.360 24.913 60.122 1.00 34.15 219 ALA A N 1
ATOM 1635 C CA . ALA A 1 219 ? 6.549 23.707 60.195 1.00 24.76 219 ALA A CA 1
ATOM 1636 C C . ALA A 1 219 ? 7.251 22.541 59.520 1.00 29.45 219 ALA A C 1
ATOM 1637 O O . ALA A 1 219 ? 7.022 21.383 59.890 1.00 36.59 219 ALA A O 1
ATOM 1639 N N . GLU A 1 220 ? 8.127 22.827 58.548 1.00 26.39 220 GLU A N 1
ATOM 1640 C CA . GLU A 1 220 ? 8.863 21.762 57.875 1.00 35.72 220 GLU A CA 1
ATOM 1641 C C . GLU A 1 220 ? 9.907 21.153 58.797 1.00 35.51 220 GLU A C 1
ATOM 1642 O O . GLU A 1 220 ? 10.038 19.923 58.862 1.00 32.43 220 GLU A O 1
ATOM 1648 N N . ASP A 1 221 ? 10.662 22.000 59.515 1.00 31.30 221 ASP A N 1
ATOM 1649 C CA . ASP A 1 221 ? 11.620 21.504 60.495 1.00 24.79 221 ASP A CA 1
ATOM 1650 C C . ASP A 1 221 ? 10.953 20.628 61.540 1.00 30.89 221 ASP A C 1
ATOM 1651 O O . ASP A 1 221 ? 11.576 19.686 62.053 1.00 23.94 221 ASP A O 1
ATOM 1656 N N . VAL A 1 222 ? 9.701 20.949 61.893 1.00 23.78 222 VAL A N 1
ATOM 1657 C CA . VAL A 1 222 ? 9.004 20.238 62.959 1.00 22.50 222 VAL A CA 1
ATOM 1658 C C . VAL A 1 222 ? 8.590 18.848 62.481 1.00 23.87 222 VAL A C 1
ATOM 1659 O O . VAL A 1 222 ? 8.791 17.842 63.166 1.00 23.82 222 VAL A O 1
ATOM 1663 N N . ARG A 1 223 ? 7.988 18.774 61.302 1.00 25.26 223 ARG A N 1
ATOM 1664 C CA . ARG A 1 223 ? 7.556 17.483 60.788 1.00 26.76 223 ARG A CA 1
ATOM 1665 C C . ARG A 1 223 ? 8.736 16.576 60.481 1.00 33.42 223 ARG A C 1
ATOM 1666 O O . ARG A 1 223 ? 8.633 15.358 60.651 1.00 37.68 223 ARG A O 1
ATOM 1674 N N . SER A 1 224 ? 9.859 17.145 60.040 1.00 28.62 224 SER A N 1
ATOM 1675 C CA . SER A 1 224 ? 11.061 16.356 59.798 1.00 31.88 224 SER A CA 1
ATOM 1676 C C . SER A 1 224 ? 11.669 15.816 61.080 1.00 35.21 224 SER A C 1
ATOM 1677 O O . SER A 1 224 ? 12.453 14.866 61.019 1.00 40.38 224 SER A O 1
ATOM 1680 N N . GLY A 1 225 ? 11.345 16.406 62.231 1.00 27.36 225 GLY A N 1
ATOM 1681 C CA . GLY A 1 225 ? 12.025 16.044 63.453 1.00 24.96 225 GLY A CA 1
ATOM 1682 C C . GLY A 1 225 ? 13.340 16.749 63.672 1.00 28.02 225 GLY A C 1
ATOM 1683 O O . GLY A 1 225 ? 14.097 16.354 64.567 1.00 30.22 225 GLY A O 1
ATOM 1684 N N . ARG A 1 226 ? 13.628 17.792 62.891 1.00 24.45 226 ARG A N 1
ATOM 1685 C CA . ARG A 1 226 ? 14.926 18.445 62.934 1.00 24.18 226 ARG A CA 1
ATOM 1686 C C . ARG A 1 226 ? 15.128 19.269 64.203 1.00 30.34 226 ARG A C 1
ATOM 1687 O O . ARG A 1 226 ? 16.276 19.499 64.594 1.00 35.44 226 ARG A O 1
ATOM 1695 N N . CYS A 1 227 ? 14.052 19.726 64.848 1.00 21.22 227 CYS A N 1
ATOM 1696 C CA . CYS A 1 227 ? 14.188 20.466 66.093 1.00 22.71 227 CYS A CA 1
ATOM 1697 C C . CYS A 1 227 ? 14.476 19.555 67.280 1.00 27.60 227 CYS A C 1
ATOM 1698 O O . CYS A 1 227 ? 15.005 20.028 68.293 1.00 27.10 227 CYS A O 1
ATOM 1701 N N . ARG A 1 228 ? 14.160 18.258 67.172 1.00 30.90 228 ARG A N 1
ATOM 1702 C CA . ARG A 1 228 ? 14.580 17.299 68.193 1.00 34.99 228 ARG A CA 1
ATOM 1703 C C . ARG A 1 228 ? 16.056 16.939 68.066 1.00 27.94 228 ARG A C 1
ATOM 1704 O O . ARG A 1 228 ? 16.713 16.679 69.081 1.00 30.38 228 ARG A O 1
ATOM 1712 N N . LYS A 1 229 ? 16.583 16.891 66.836 1.00 28.12 229 LYS A N 1
ATOM 1713 C CA . LYS A 1 229 ? 17.890 16.302 66.550 1.00 31.39 229 LYS A CA 1
ATOM 1714 C C . LYS A 1 229 ? 19.016 17.316 66.656 1.00 31.12 229 LYS A C 1
ATOM 1715 O O . LYS A 1 229 ? 20.061 17.017 67.244 1.00 31.48 229 LYS A O 1
ATOM 1721 N N . GLU A 1 230 ? 18.805 18.496 66.066 1.00 27.85 230 GLU A N 1
ATOM 1722 C CA . GLU A 1 230 ? 19.787 19.543 65.833 1.00 25.26 230 GLU A CA 1
ATOM 1723 C C . GLU A 1 230 ? 19.882 20.516 67.011 1.00 22.02 230 GLU A C 1
ATOM 1724 O O . GLU A 1 230 ? 18.931 20.718 67.775 1.00 18.97 230 GLU A O 1
ATOM 1730 N N . LYS A 1 231 ? 21.041 21.167 67.119 1.00 23.40 231 LYS A N 1
ATOM 1731 C CA . LYS A 1 231 ? 21.329 22.064 68.245 1.00 26.78 231 LYS A CA 1
ATOM 1732 C C . LYS A 1 231 ? 20.731 23.458 67.991 1.00 18.19 231 LYS A C 1
ATOM 1733 O O . LYS A 1 231 ? 21.416 24.453 67.760 1.00 24.38 231 LYS A O 1
ATOM 1739 N N . ARG A 1 232 ? 19.411 23.532 68.077 1.00 22.64 232 ARG A N 1
ATOM 1740 C CA . ARG A 1 232 ? 18.698 24.764 67.749 1.00 23.95 232 ARG A CA 1
ATOM 1741 C C . ARG A 1 232 ? 18.545 25.721 68.928 1.00 20.42 232 ARG A C 1
ATOM 1742 O O . ARG A 1 232 ? 18.144 26.868 68.722 1.00 26.67 232 ARG A O 1
ATOM 1750 N N . PHE A 1 233 ? 18.862 25.292 70.145 1.00 23.95 233 PHE A N 1
ATOM 1751 C CA . PHE A 1 233 ? 18.644 26.079 71.354 1.00 20.26 233 PHE A CA 1
ATOM 1752 C C . PHE A 1 233 ? 19.971 26.417 72.020 1.00 17.35 233 PHE A C 1
ATOM 1753 O O . PHE A 1 233 ? 20.999 25.788 71.762 1.00 16.75 233 PHE A O 1
ATOM 1761 N N . LEU A 1 234 ? 19.941 27.409 72.892 1.00 13.16 234 LEU A N 1
ATOM 1762 C CA . LEU A 1 234 ? 21.020 27.609 73.846 1.00 15.52 234 LEU A CA 1
ATOM 1763 C C . LEU A 1 234 ? 20.490 27.457 75.262 1.00 14.14 234 LEU A C 1
ATOM 1764 O O . LEU A 1 234 ? 19.418 27.964 75.603 1.00 14.71 234 LEU A O 1
ATOM 1769 N N . LEU A 1 235 ? 21.257 26.775 76.092 1.00 16.29 235 LEU A N 1
ATOM 1770 C CA . LEU A 1 235 ? 21.054 26.800 77.529 1.00 13.02 235 LEU A CA 1
ATOM 1771 C C . LEU A 1 235 ? 22.065 27.803 78.081 1.00 11.44 235 LEU A C 1
ATOM 1772 O O . LEU A 1 235 ? 23.273 27.562 78.021 1.00 13.63 235 LEU A O 1
ATOM 1777 N N . ILE A 1 236 ? 21.572 28.936 78.555 1.00 10.62 236 ILE A N 1
ATOM 1778 C CA . ILE A 1 236 ? 22.377 30.016 79.118 1.00 10.69 236 ILE A CA 1
ATOM 1779 C C . ILE A 1 236 ? 22.362 29.873 80.627 1.00 14.74 236 ILE A C 1
ATOM 1780 O O . ILE A 1 236 ? 21.315 29.581 81.215 1.00 17.60 236 ILE A O 1
ATOM 1785 N N . GLU A 1 237 ? 23.517 30.063 81.262 1.00 11.06 237 GLU A N 1
ATOM 1786 C CA . GLU A 1 237 ? 23.603 29.980 82.715 1.00 16.91 237 GLU A CA 1
ATOM 1787 C C . GLU A 1 237 ? 24.537 31.056 83.228 1.00 19.01 237 GLU A C 1
ATOM 1788 O O . GLU A 1 237 ? 25.634 31.238 82.696 1.00 19.61 237 GLU A O 1
ATOM 1794 N N . GLY A 1 238 ? 24.088 31.761 84.255 1.00 13.18 238 GLY A N 1
ATOM 1795 C CA . GLY A 1 238 ? 24.849 32.845 84.832 1.00 10.64 238 GLY A CA 1
ATOM 1796 C C . GLY A 1 238 ? 24.946 32.667 86.331 1.00 13.37 238 GLY A C 1
ATOM 1797 O O . GLY A 1 238 ? 24.052 32.121 86.974 1.00 14.7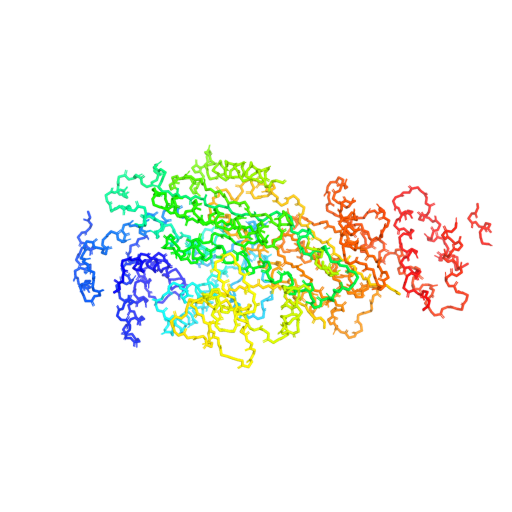9 238 GLY A O 1
ATOM 1798 N N . ASP A 1 239 ? 26.061 33.119 86.887 1.00 11.13 239 ASP A N 1
ATOM 1799 C CA . ASP A 1 239 ? 26.271 32.881 88.307 1.00 27.38 239 ASP A CA 1
ATOM 1800 C C . ASP A 1 239 ? 27.237 33.919 88.837 1.00 21.31 239 ASP A C 1
ATOM 1801 O O . ASP A 1 239 ? 28.305 34.121 88.251 1.00 16.42 239 ASP A O 1
ATOM 1806 N N . PHE A 1 240 ? 26.859 34.582 89.921 1.00 12.06 240 PHE A N 1
ATOM 1807 C CA . PHE A 1 240 ? 27.781 35.497 90.568 1.00 17.86 240 PHE A CA 1
ATOM 1808 C C . PHE A 1 240 ? 28.741 34.734 91.465 1.00 25.81 240 PHE A C 1
ATOM 1809 O O . PHE A 1 240 ? 28.412 33.674 92.011 1.00 23.95 240 PHE A O 1
ATOM 1817 N N . SER A 1 241 ? 29.959 35.265 91.570 1.00 26.18 241 SER A N 1
ATOM 1818 C CA . SER A 1 241 ? 30.929 34.812 92.556 1.00 27.62 241 SER A CA 1
ATOM 1819 C C . SER A 1 241 ? 31.528 36.028 93.262 1.00 29.18 241 SER A C 1
ATOM 1820 O O . SER A 1 241 ? 31.598 37.124 92.698 1.00 26.81 241 SER A O 1
ATOM 1823 N N . GLY A 1 242 ? 31.936 35.823 94.511 1.00 26.68 242 GLY A N 1
ATOM 1824 C CA . GLY A 1 242 ? 32.410 36.900 95.352 1.00 23.28 242 GLY A CA 1
ATOM 1825 C C . GLY A 1 242 ? 31.337 37.539 96.196 1.00 18.71 242 GLY A C 1
ATOM 1826 O O . GLY A 1 242 ? 31.526 38.662 96.655 1.00 22.64 242 GLY A O 1
ATOM 1827 N N . ILE A 1 243 ? 30.213 36.857 96.417 1.00 23.03 243 ILE A N 1
ATOM 1828 C CA . ILE A 1 243 ? 29.065 37.495 97.061 1.00 34.34 243 ILE A CA 1
ATOM 1829 C C . ILE A 1 243 ? 29.393 37.898 98.496 1.00 38.03 243 ILE A C 1
ATOM 1830 O O . ILE A 1 243 ? 29.037 38.996 98.944 1.00 39.06 243 ILE A O 1
ATOM 1835 N N . GLN A 1 244 ? 30.071 37.023 99.240 1.00 40.09 244 GLN A N 1
ATOM 1836 C CA . GLN A 1 244 ? 30.395 37.337 100.628 1.00 43.70 244 GLN A CA 1
ATOM 1837 C C . GLN A 1 244 ? 31.240 38.596 100.730 1.00 47.37 244 GLN A C 1
ATOM 1838 O O . GLN A 1 244 ? 31.039 39.418 101.632 1.00 55.70 244 GLN A O 1
ATOM 1844 N N . ASP A 1 245 ? 32.199 38.766 99.824 1.00 46.56 245 ASP A N 1
ATOM 1845 C CA . ASP A 1 245 ? 32.976 39.999 99.830 1.00 44.80 245 ASP A CA 1
ATOM 1846 C C . ASP A 1 245 ? 32.133 41.187 99.398 1.00 34.96 245 ASP A C 1
ATOM 1847 O O . ASP A 1 245 ? 32.299 42.293 99.920 1.00 36.30 245 ASP A O 1
ATOM 1852 N N . PHE A 1 246 ? 31.232 40.992 98.435 1.00 27.38 246 PHE A N 1
ATOM 1853 C CA . PHE A 1 246 ? 30.428 42.124 97.984 1.00 27.94 246 PHE A CA 1
ATOM 1854 C C . PHE A 1 246 ? 29.435 42.566 99.055 1.00 25.37 246 PHE A C 1
ATOM 1855 O O . PHE A 1 246 ? 29.207 43.764 99.239 1.00 25.17 246 PHE A O 1
ATOM 1863 N N . ILE A 1 247 ? 28.819 41.621 99.759 1.00 22.17 247 ILE A N 1
ATOM 1864 C CA . ILE A 1 247 ? 27.762 41.970 100.702 1.00 20.38 247 ILE A CA 1
ATOM 1865 C C . ILE A 1 247 ? 28.327 42.327 102.065 1.00 28.19 247 ILE A C 1
ATOM 1866 O O . ILE A 1 247 ? 28.013 43.379 102.622 1.00 28.40 247 ILE A O 1
ATOM 1871 N N . TYR A 1 248 ? 29.164 41.460 102.623 1.00 22.07 248 TYR A N 1
ATOM 1872 C CA . TYR A 1 248 ? 29.508 41.519 104.034 1.00 34.55 248 TYR A CA 1
ATOM 1873 C C . TYR A 1 248 ? 30.909 42.063 104.289 1.00 35.40 248 TYR A C 1
ATOM 1874 O O . TYR A 1 248 ? 31.483 41.795 105.342 1.00 39.09 248 TYR A O 1
ATOM 1883 N N . ARG A 1 249 ? 31.484 42.809 103.362 1.00 35.67 249 ARG A N 1
ATOM 1884 C CA . ARG A 1 249 ? 32.815 43.368 103.604 1.00 49.00 249 ARG A CA 1
ATOM 1885 C C . ARG A 1 249 ? 32.701 44.840 103.988 1.00 45.95 249 ARG A C 1
ATOM 1886 O O . ARG A 1 249 ? 33.264 45.732 103.358 1.00 49.93 249 ARG A O 1
ATOM 1894 N N . VAL A 1 250 ? 31.922 45.090 105.032 1.00 45.79 250 VAL A N 1
ATOM 1895 C CA . VAL A 1 250 ? 31.727 46.452 105.503 1.00 54.74 250 VAL A CA 1
ATOM 1896 C C . VAL A 1 250 ? 32.254 46.575 106.929 1.00 56.50 250 VAL A C 1
ATOM 1897 O O . VAL A 1 250 ? 32.345 45.601 107.687 1.00 48.15 250 VAL A O 1
ATOM 1901 N N . SER A 1 251 ? 32.616 47.806 107.277 1.00 62.91 251 SER A N 1
ATOM 1902 C CA . SER A 1 251 ? 33.266 48.127 108.541 1.00 53.76 251 SER A CA 1
ATOM 1903 C C . SER A 1 251 ? 32.260 48.109 109.687 1.00 54.88 251 SER A C 1
ATOM 1904 O O . SER A 1 251 ? 31.107 47.689 109.540 1.00 49.54 251 SER A O 1
ATOM 1907 N N . GLY A 1 252 ? 32.701 48.598 110.849 1.00 60.14 252 GLY A N 1
ATOM 1908 C CA . GLY A 1 252 ? 31.785 48.778 111.962 1.00 61.37 252 GLY A CA 1
ATOM 1909 C C . GLY A 1 252 ? 30.687 49.771 111.638 1.00 59.64 252 GLY A C 1
ATOM 1910 O O . GLY A 1 252 ? 29.509 49.517 111.897 1.00 69.79 252 GLY A O 1
ATOM 1911 N N . LYS A 1 253 ? 31.059 50.922 111.077 1.00 50.12 253 LYS A N 1
ATOM 1912 C CA . LYS A 1 253 ? 30.060 51.791 110.473 1.00 51.48 253 LYS A CA 1
ATOM 1913 C C . LYS A 1 253 ? 29.482 51.079 109.264 1.00 60.70 253 LYS A C 1
ATOM 1914 O O . LYS A 1 253 ? 30.187 50.366 108.546 1.00 70.66 253 LYS A O 1
ATOM 1920 N N . GLY A 1 254 ? 28.192 51.258 109.049 1.00 56.64 254 GLY A N 1
ATOM 1921 C CA . GLY A 1 254 ? 27.489 50.374 108.148 1.00 51.44 254 GLY A CA 1
ATOM 1922 C C . GLY A 1 254 ? 26.366 49.747 108.934 1.00 46.47 254 GLY A C 1
ATOM 1923 O O . GLY A 1 254 ? 26.573 48.799 109.696 1.00 49.66 254 GLY A O 1
ATOM 1924 N N . THR A 1 255 ? 25.180 50.320 108.798 1.00 46.35 255 THR A N 1
ATOM 1925 C CA . THR A 1 255 ? 24.029 49.913 109.576 1.00 33.92 255 THR A CA 1
ATOM 1926 C C . THR A 1 255 ? 23.455 48.594 109.068 1.00 35.76 255 THR A C 1
ATOM 1927 O O . THR A 1 255 ? 23.855 48.054 108.030 1.00 30.23 255 THR A O 1
ATOM 1931 N N . LEU A 1 256 ? 22.482 48.085 109.819 1.00 36.34 256 LEU A N 1
ATOM 1932 C CA . LEU A 1 256 ? 21.685 46.978 109.318 1.00 37.28 256 LEU A CA 1
ATOM 1933 C C . LEU A 1 256 ? 20.849 47.409 108.117 1.00 31.77 256 LEU A C 1
ATOM 1934 O O . LEU A 1 256 ? 20.722 46.655 107.151 1.00 31.62 256 LEU A O 1
ATOM 1939 N N . LYS A 1 257 ? 20.282 48.620 108.146 1.00 29.97 257 LYS A N 1
ATOM 1940 C CA . LYS A 1 257 ? 19.589 49.133 106.963 1.00 33.67 257 LYS A CA 1
ATOM 1941 C C . LYS A 1 257 ? 20.505 49.117 105.743 1.00 34.32 257 LYS A C 1
ATOM 1942 O O . LYS A 1 257 ? 20.107 48.682 104.651 1.00 26.54 257 LYS A O 1
ATOM 1948 N N . TYR A 1 258 ? 21.746 49.584 105.921 1.00 33.66 258 TYR A N 1
ATOM 1949 C CA . TYR A 1 258 ? 22.679 49.676 104.807 1.00 34.72 258 TYR A CA 1
ATOM 1950 C C . TYR A 1 258 ? 22.965 48.299 104.203 1.00 36.27 258 TYR A C 1
ATOM 1951 O O . TYR A 1 258 ? 23.104 48.162 102.985 1.00 35.41 258 TYR A O 1
ATOM 1960 N N . LEU A 1 259 ? 23.045 47.269 105.040 1.00 26.29 259 LEU A N 1
ATOM 1961 C CA . LEU A 1 259 ? 23.308 45.931 104.533 1.00 24.69 259 LEU A CA 1
ATOM 1962 C C . LEU A 1 259 ? 22.111 45.369 103.786 1.00 23.20 259 LEU A C 1
ATOM 1963 O O . LEU A 1 259 ? 22.270 44.560 102.862 1.00 21.81 259 LEU A O 1
ATOM 1968 N N . ARG A 1 260 ? 20.901 45.737 104.212 1.00 26.82 260 ARG A N 1
ATOM 1969 C CA . ARG A 1 260 ? 19.716 45.235 103.537 1.00 22.29 260 ARG A CA 1
ATOM 1970 C C . ARG A 1 260 ? 19.636 45.815 102.140 1.00 21.63 260 ARG A C 1
ATOM 1971 O O . ARG A 1 260 ? 19.333 45.100 101.183 1.00 25.44 260 ARG A O 1
ATOM 1979 N N . ALA A 1 261 ? 19.976 47.096 102.000 1.00 24.26 261 ALA A N 1
ATOM 1980 C CA . ALA A 1 261 ? 20.003 47.726 100.685 1.00 25.57 261 ALA A CA 1
ATOM 1981 C C . ALA A 1 261 ? 21.087 47.109 99.815 1.00 26.27 261 ALA A C 1
ATOM 1982 O O . ALA A 1 261 ? 20.881 46.882 98.618 1.00 26.36 261 ALA A O 1
ATOM 1984 N N . ARG A 1 262 ? 22.243 46.836 100.412 1.00 25.47 262 ARG A N 1
ATOM 1985 C CA . ARG A 1 262 ? 23.342 46.202 99.697 1.00 21.28 262 ARG A CA 1
ATOM 1986 C C . ARG A 1 262 ? 22.900 44.878 99.095 1.00 21.04 262 ARG A C 1
ATOM 1987 O O . ARG A 1 262 ? 23.130 44.602 97.907 1.00 18.77 262 ARG A O 1
ATOM 1995 N N . SER A 1 263 ? 22.229 44.060 99.902 1.00 19.25 263 SER A N 1
ATOM 1996 C CA . SER A 1 263 ? 21.695 42.796 99.422 1.00 18.01 263 SER A CA 1
ATOM 1997 C C . SER A 1 263 ? 20.619 43.004 98.352 1.00 17.61 263 SER A C 1
ATOM 1998 O O . SER A 1 263 ? 20.575 42.270 97.363 1.00 18.87 263 SER A O 1
ATOM 2001 N N . ALA A 1 264 ? 19.730 43.987 98.534 1.00 17.66 264 ALA A N 1
ATOM 2002 C CA . ALA A 1 264 ? 18.719 44.237 97.516 1.00 19.58 264 ALA A CA 1
ATOM 2003 C C . ALA A 1 264 ? 19.345 44.767 96.223 1.00 22.65 264 ALA A C 1
ATOM 2004 O O . ALA A 1 264 ? 18.839 44.482 95.133 1.00 17.62 264 ALA A O 1
ATOM 2006 N N . TYR A 1 265 ? 20.448 45.514 96.327 1.00 17.87 265 TYR A N 1
ATOM 2007 C CA . TYR A 1 265 ? 21.130 46.048 95.145 1.00 18.83 265 TYR A CA 1
ATOM 2008 C C . TYR A 1 265 ? 21.693 44.931 94.272 1.00 26.04 265 TYR A C 1
ATOM 2009 O O . TY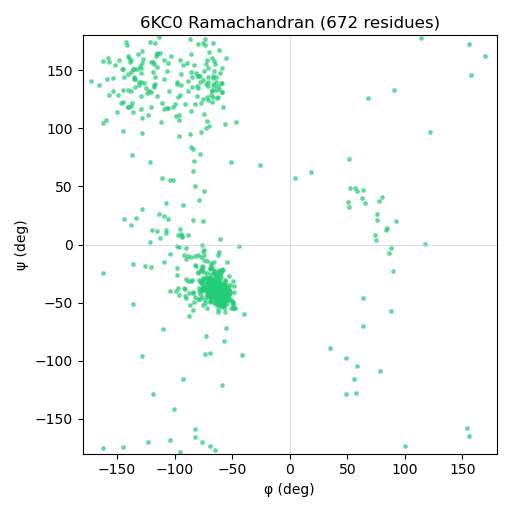R A 1 265 ? 21.597 44.983 93.035 1.00 17.97 265 TYR A O 1
ATOM 2018 N N . LEU A 1 266 ? 22.300 43.918 94.903 1.00 29.69 266 LEU A N 1
ATOM 2019 C CA . LEU A 1 266 ? 22.801 42.766 94.161 1.00 21.76 266 LEU A CA 1
ATOM 2020 C C . LEU A 1 266 ? 21.673 42.001 93.453 1.00 14.37 266 LEU A C 1
ATOM 2021 O O . LEU A 1 266 ? 21.871 41.492 92.347 1.00 18.93 266 LEU A O 1
ATOM 2026 N N . GLU A 1 267 ? 20.482 41.931 94.040 1.00 14.18 267 GLU A N 1
ATOM 2027 C CA . GLU A 1 267 ? 19.365 41.323 93.308 1.00 22.73 267 GLU A CA 1
ATOM 2028 C C . GLU A 1 267 ? 19.046 42.121 92.055 1.00 19.59 267 GLU A C 1
ATOM 2029 O O . GLU A 1 267 ? 18.817 41.554 90.981 1.00 14.55 267 GLU A O 1
ATOM 2035 N N . LEU A 1 268 ? 19.035 43.444 92.183 1.00 14.23 268 LEU A N 1
ATOM 2036 C CA . LEU A 1 268 ? 18.830 44.312 91.034 1.00 14.53 268 LEU A CA 1
ATOM 2037 C C . LEU A 1 268 ? 19.907 44.118 89.972 1.00 15.01 268 LEU A C 1
ATOM 2038 O O . LEU A 1 268 ? 19.606 44.098 88.775 1.00 14.15 268 LEU A O 1
ATOM 2043 N N . ILE A 1 269 ? 21.171 44.009 90.381 1.00 14.82 269 ILE A N 1
ATOM 2044 C CA . ILE A 1 269 ? 22.237 43.832 89.401 1.00 14.89 269 ILE A CA 1
ATOM 2045 C C . ILE A 1 269 ? 22.016 42.550 88.599 1.00 13.78 269 ILE A C 1
ATOM 2046 O O . ILE A 1 269 ? 22.218 42.522 87.380 1.00 13.74 269 ILE A O 1
ATOM 2051 N N . GLY A 1 270 ? 21.541 41.484 89.254 1.00 12.98 270 GLY A N 1
ATOM 2052 C CA . GLY A 1 270 ? 21.285 40.244 88.532 1.00 12.06 270 GLY A CA 1
ATOM 2053 C C . GLY A 1 270 ? 20.066 40.301 87.617 1.00 17.72 270 GLY A C 1
ATOM 2054 O O . GLY A 1 270 ? 20.091 39.770 86.502 1.00 11.31 270 GLY A O 1
ATOM 2055 N N . TRP A 1 271 ? 18.979 40.928 88.079 1.00 11.74 271 TRP A N 1
ATOM 2056 C CA . TRP A 1 271 ? 17.837 41.186 87.213 1.00 15.18 271 TRP A CA 1
ATOM 2057 C C . TRP A 1 271 ? 18.194 42.090 86.028 1.00 12.17 271 TRP A C 1
ATOM 2058 O O . TRP A 1 271 ? 17.635 41.934 84.939 1.00 11.96 271 TRP A O 1
ATOM 2069 N N . ASP A 1 272 ? 19.120 43.028 86.204 1.00 13.06 272 ASP A N 1
ATOM 2070 C CA . ASP A 1 272 ? 19.510 43.852 85.065 1.00 13.81 272 ASP A CA 1
ATOM 2071 C C . ASP A 1 272 ? 20.094 42.992 83.956 1.00 13.45 272 ASP A C 1
ATOM 2072 O O . ASP A 1 272 ? 19.746 43.153 82.776 1.00 24.12 272 ASP A O 1
ATOM 2077 N N . VAL A 1 273 ? 20.942 42.033 84.323 1.00 20.88 273 VAL A N 1
ATOM 2078 C CA . VAL A 1 273 ? 21.546 41.162 83.322 1.00 12.83 273 VAL A CA 1
ATOM 2079 C C . VAL A 1 273 ? 20.503 40.259 82.694 1.00 12.03 273 VAL A C 1
ATOM 2080 O O . VAL A 1 273 ? 20.476 40.088 81.472 1.00 12.17 273 VAL A O 1
ATOM 2084 N N . VAL A 1 274 ? 19.613 39.691 83.512 1.00 12.37 274 VAL A N 1
ATOM 2085 C CA . VAL A 1 274 ? 18.606 38.751 83.007 1.00 10.83 274 VAL A CA 1
ATOM 2086 C C . VAL A 1 274 ? 17.677 39.442 82.019 1.00 12.78 274 VAL A C 1
ATOM 2087 O O . VAL A 1 274 ? 17.399 38.924 80.929 1.00 10.80 274 VAL A O 1
ATOM 2091 N N . LEU A 1 275 ? 17.153 40.608 82.404 1.00 11.32 275 LEU A N 1
ATOM 2092 C CA . LEU A 1 275 ? 16.195 41.308 81.551 1.00 11.68 275 LEU A CA 1
ATOM 2093 C C . LEU A 1 275 ? 16.855 41.861 80.290 1.00 19.56 275 LEU A C 1
ATOM 2094 O O . LEU A 1 275 ? 16.204 41.965 79.237 1.00 12.71 275 LEU A O 1
ATOM 2099 N N . GLU A 1 276 ? 18.147 42.204 80.368 1.00 13.16 276 GLU A N 1
ATOM 2100 C CA . GLU A 1 276 ? 18.882 42.569 79.162 1.00 13.86 276 GLU A CA 1
ATOM 2101 C C . GLU A 1 276 ? 18.988 41.388 78.207 1.00 13.47 276 GLU A C 1
ATOM 2102 O O . GLU A 1 276 ? 18.809 41.552 76.995 1.00 15.03 276 GLU A O 1
ATOM 2108 N N . ILE A 1 277 ? 19.229 40.178 78.734 1.00 20.15 277 ILE A N 1
ATOM 2109 C CA . ILE A 1 277 ? 19.308 38.994 77.871 1.00 12.37 277 ILE A CA 1
ATOM 2110 C C . ILE A 1 277 ? 17.957 38.722 77.213 1.00 12.11 277 ILE A C 1
ATOM 2111 O O . ILE A 1 277 ? 17.876 38.438 76.012 1.00 12.51 277 ILE A O 1
ATOM 2116 N N . LEU A 1 278 ? 16.880 38.789 77.997 1.00 11.54 278 LEU A N 1
ATOM 2117 C CA . LEU A 1 278 ? 15.548 38.554 77.458 1.00 11.34 278 LEU A CA 1
ATOM 2118 C C . LEU A 1 278 ? 15.196 39.602 76.394 1.00 12.23 278 LEU A C 1
ATOM 2119 O O . LEU A 1 278 ? 14.742 39.255 75.297 1.00 17.44 278 LEU A O 1
ATOM 2124 N N . SER A 1 279 ? 15.392 40.885 76.723 1.00 12.83 279 SER A N 1
ATOM 2125 C CA . SER A 1 279 ? 15.234 41.999 75.780 1.00 19.66 279 SER A CA 1
ATOM 2126 C C . SER A 1 279 ? 16.013 41.781 74.491 1.00 17.14 279 SER A C 1
ATOM 2127 O O . SER A 1 279 ? 15.461 41.875 73.394 1.00 19.51 279 SER A O 1
ATOM 2130 N N . ARG A 1 280 ? 17.318 41.538 74.608 1.00 14.75 280 ARG A N 1
ATOM 2131 C CA . ARG A 1 280 ? 18.176 41.569 73.433 1.00 15.72 280 ARG A CA 1
ATOM 2132 C C . ARG A 1 280 ? 17.924 40.374 72.522 1.00 15.83 280 ARG A C 1
ATOM 2133 O O . ARG A 1 280 ? 18.035 40.501 71.297 1.00 17.86 280 ARG A O 1
ATOM 2141 N N . LEU A 1 281 ? 17.598 39.212 73.095 1.00 16.93 281 LEU A N 1
ATOM 2142 C CA . LEU A 1 281 ? 17.302 38.007 72.318 1.00 20.08 281 LEU A CA 1
ATOM 2143 C C . LEU A 1 281 ? 15.823 37.869 71.949 1.00 14.09 281 LEU A C 1
ATOM 2144 O O . LEU A 1 281 ? 15.478 36.930 71.253 1.00 14.12 281 LEU A O 1
ATOM 2149 N N . GLY A 1 282 ? 14.945 38.763 72.380 1.00 13.99 282 GLY A N 1
ATOM 2150 C CA . GLY A 1 282 ? 13.554 38.673 71.961 1.00 13.96 282 GLY A CA 1
ATOM 2151 C C . GLY A 1 282 ? 12.753 37.613 72.699 1.00 17.05 282 GLY A C 1
ATOM 2152 O O . GLY A 1 282 ? 11.899 36.952 72.104 1.00 16.87 282 GLY A O 1
ATOM 2153 N N . LEU A 1 283 ? 12.994 37.444 73.978 1.00 12.13 283 LEU A N 1
ATOM 2154 C CA . LEU A 1 283 ? 12.374 36.393 74.762 1.00 11.26 283 LEU A CA 1
ATOM 2155 C C . LEU A 1 283 ? 11.450 37.008 75.804 1.00 10.87 283 LEU A C 1
ATOM 2156 O O . LEU A 1 283 ? 11.347 38.230 75.942 1.00 11.27 283 LEU A O 1
ATOM 2161 N N . THR A 1 284 ? 10.801 36.128 76.559 1.00 11.82 284 THR A N 1
ATOM 2162 C CA . THR A 1 284 ? 9.829 36.442 77.589 1.00 11.28 284 THR A CA 1
ATOM 2163 C C . THR A 1 284 ? 10.388 35.991 78.941 1.00 15.53 284 THR A C 1
ATOM 2164 O O . THR A 1 284 ? 11.347 35.218 79.001 1.00 9.10 284 THR A O 1
ATOM 2168 N N . ARG A 1 285 ? 9.791 36.476 80.042 1.00 10.34 285 ARG A N 1
ATOM 2169 C CA . ARG A 1 285 ? 10.156 35.943 81.349 1.00 10.10 285 ARG A CA 1
ATOM 2170 C C . ARG A 1 285 ? 9.942 34.433 81.449 1.00 14.05 285 ARG A C 1
ATOM 2171 O O . ARG A 1 285 ? 10.547 33.784 82.305 1.00 8.06 285 ARG A O 1
ATOM 2179 N N . ALA A 1 286 ? 9.090 33.859 80.600 1.00 13.28 286 ALA A N 1
ATOM 2180 C CA . ALA A 1 286 ? 8.943 32.416 80.568 1.00 8.23 286 ALA A CA 1
ATOM 2181 C C . ALA A 1 286 ? 10.260 31.709 80.234 1.00 13.38 286 ALA A C 1
ATOM 2182 O O . ALA A 1 286 ? 10.421 30.536 80.576 1.00 8.10 286 ALA A O 1
ATOM 2184 N N . ASN A 1 287 ? 11.199 32.373 79.556 1.00 8.44 287 ASN A N 1
ATOM 2185 C CA . ASN A 1 287 ? 12.446 31.693 79.191 1.00 9.80 287 ASN A CA 1
ATOM 2186 C C . ASN A 1 287 ? 13.405 31.554 80.363 1.00 8.86 287 ASN A C 1
ATOM 2187 O O . ASN A 1 287 ? 14.385 30.819 80.264 1.00 8.38 287 ASN A O 1
ATOM 2192 N N . VAL A 1 288 ? 13.108 32.228 81.471 1.00 9.24 288 VAL A N 1
ATOM 2193 C CA . VAL A 1 288 ? 13.856 32.145 82.708 1.00 7.93 288 VAL A CA 1
ATOM 2194 C C . VAL A 1 288 ? 13.453 30.836 83.382 1.00 11.79 288 VAL A C 1
ATOM 2195 O O . VAL A 1 288 ? 12.425 30.769 84.057 1.00 7.63 288 VAL A O 1
ATOM 2199 N N . VAL A 1 289 ? 14.250 29.779 83.190 1.00 7.83 289 VAL A N 1
ATOM 2200 C CA . VAL A 1 289 ? 14.007 28.537 83.914 1.00 13.66 289 VAL A CA 1
ATOM 2201 C C . VAL A 1 289 ? 14.062 28.777 85.423 1.00 15.79 289 VAL A C 1
ATOM 2202 O O . VAL A 1 289 ? 13.184 28.337 86.165 1.00 19.77 289 VAL A O 1
ATOM 2206 N N . PHE A 1 290 ? 15.079 29.483 85.901 1.00 12.71 290 PHE A N 1
ATOM 2207 C CA . PHE A 1 290 ? 15.066 29.931 87.294 1.00 10.63 290 PHE A CA 1
ATOM 2208 C C . PHE A 1 290 ? 16.001 31.123 87.424 1.00 13.87 290 PHE A C 1
ATOM 2209 O O . PHE A 1 290 ? 16.872 31.352 86.575 1.00 13.53 290 PHE A O 1
ATOM 2217 N N . ASN A 1 291 ? 15.801 31.894 88.491 1.00 16.36 291 ASN A N 1
ATOM 2218 C CA . ASN A 1 291 ? 16.742 32.951 88.854 1.00 8.41 291 ASN A CA 1
ATOM 2219 C C . ASN A 1 291 ? 16.786 33.011 90.380 1.00 15.53 291 ASN A C 1
ATOM 2220 O O . ASN A 1 291 ? 15.931 33.640 91.003 1.00 19.29 291 ASN A O 1
ATOM 2225 N N . ALA A 1 292 ? 17.787 32.359 90.963 1.00 15.87 292 ALA A N 1
ATOM 2226 C CA . ALA A 1 292 ? 17.806 32.054 92.390 1.00 22.89 292 ALA A CA 1
ATOM 2227 C C . ALA A 1 292 ? 19.199 32.318 92.922 1.00 24.47 292 ALA A C 1
ATOM 2228 O O . ALA A 1 292 ? 20.154 31.688 92.463 1.00 22.21 292 ALA A O 1
ATOM 2230 N N . GLY A 1 293 ? 19.309 33.247 93.873 1.00 18.78 293 GLY A N 1
ATOM 2231 C CA . GLY A 1 293 ? 20.584 33.529 94.534 1.00 22.37 293 GLY A CA 1
ATOM 2232 C C . GLY A 1 293 ? 21.669 34.110 93.650 1.00 23.63 293 GLY A C 1
ATOM 2233 O O . GLY A 1 293 ? 22.854 33.813 93.853 1.00 34.46 293 GLY A O 1
ATOM 2234 N N . GLY A 1 294 ? 21.301 34.960 92.694 1.00 14.81 294 GLY A N 1
ATOM 2235 C CA . GLY A 1 294 ? 22.250 35.360 91.679 1.00 31.79 294 GLY A CA 1
ATOM 2236 C C . GLY A 1 294 ? 22.822 34.168 90.934 1.00 36.24 294 GLY A C 1
ATOM 2237 O O . GLY A 1 294 ? 24.044 34.035 90.816 1.00 48.74 294 GLY A O 1
ATOM 2238 N N . HIS A 1 295 ? 21.935 33.278 90.481 1.00 16.78 295 HIS A N 1
ATOM 2239 C CA . HIS A 1 295 ? 22.287 32.131 89.650 1.00 16.91 295 HIS A CA 1
ATOM 2240 C C . HIS A 1 295 ? 21.065 31.865 88.775 1.00 12.45 295 HIS A C 1
ATOM 2241 O O . HIS A 1 295 ? 19.987 31.538 89.285 1.00 9.10 295 HIS A O 1
ATOM 2248 N N . PHE A 1 296 ? 21.202 32.057 87.473 1.00 9.14 296 PHE A N 1
ATOM 2249 C CA . PHE A 1 296 ? 20.038 31.968 86.607 1.00 13.82 296 PHE A CA 1
ATOM 2250 C C . PHE A 1 296 ? 20.315 31.002 85.474 1.00 14.08 296 PHE A C 1
ATOM 2251 O O . PHE A 1 296 ? 21.470 30.726 85.144 1.00 9.12 296 PHE A O 1
ATOM 2259 N N . MET A 1 297 ? 19.223 30.522 84.871 1.00 11.81 297 MET A N 1
ATOM 2260 C CA . MET A 1 297 ? 19.259 29.677 83.678 1.00 15.56 297 MET A CA 1
ATOM 2261 C C . MET A 1 297 ? 18.161 30.130 82.723 1.00 14.67 297 MET A C 1
ATOM 2262 O O . MET A 1 297 ? 17.027 30.359 83.154 1.00 8.20 297 MET A O 1
ATOM 2267 N N . ILE A 1 298 ? 18.500 30.304 81.446 1.00 8.82 298 ILE A N 1
ATOM 2268 C CA . ILE A 1 298 ? 17.575 30.845 80.454 1.00 8.87 298 ILE A CA 1
ATOM 2269 C C . ILE A 1 298 ? 17.591 29.927 79.229 1.00 9.22 298 ILE A C 1
ATOM 2270 O O . ILE A 1 298 ? 18.657 29.464 78.828 1.00 9.62 298 ILE A O 1
ATOM 2275 N N . ILE A 1 299 ? 16.418 29.635 78.652 1.00 9.19 299 ILE A N 1
ATOM 2276 C CA . ILE A 1 299 ? 16.324 28.889 77.382 1.00 9.69 299 ILE A CA 1
ATOM 2277 C C . ILE A 1 299 ? 16.202 29.881 76.243 1.00 18.57 299 ILE A C 1
ATOM 2278 O O . ILE A 1 299 ? 15.307 30.745 76.262 1.00 9.95 299 ILE A O 1
ATOM 2283 N N . ALA A 1 300 ? 17.053 29.721 75.224 1.00 10.81 300 ALA A N 1
ATOM 2284 C CA . ALA A 1 300 ? 17.128 30.683 74.137 1.00 13.79 300 ALA A CA 1
ATOM 2285 C C . ALA A 1 300 ? 17.347 29.959 72.810 1.00 14.59 300 ALA A C 1
ATOM 2286 O O . ALA A 1 300 ? 17.550 28.743 72.771 1.00 12.41 300 ALA A O 1
ATOM 2288 N N . GLN A 1 301 ? 17.317 30.743 71.728 1.00 13.00 301 GLN A N 1
ATOM 2289 C CA . GLN A 1 301 ? 17.659 30.267 70.401 1.00 14.05 301 GLN A CA 1
ATOM 2290 C C . GLN A 1 301 ? 19.166 30.200 70.207 1.00 22.75 301 GLN A C 1
ATOM 2291 O O . GLN A 1 301 ? 19.925 31.035 70.716 1.00 24.63 301 GLN A O 1
ATOM 2297 N N . ASN A 1 302 ? 19.595 29.194 69.456 1.00 15.42 302 ASN A N 1
ATOM 2298 C CA . ASN A 1 302 ? 20.971 29.108 68.990 1.00 16.31 302 ASN A CA 1
ATOM 2299 C C . ASN A 1 302 ? 21.038 29.687 67.584 1.00 17.57 302 ASN A C 1
ATOM 2300 O O . ASN A 1 302 ? 20.807 28.993 66.596 1.00 32.37 302 ASN A O 1
ATOM 2305 N N . THR A 1 303 ? 21.358 30.968 67.484 1.00 19.18 303 THR A N 1
ATOM 2306 C CA . THR A 1 303 ? 21.673 31.603 66.214 1.00 21.66 303 THR A CA 1
ATOM 2307 C C . THR A 1 303 ? 22.999 32.332 66.337 1.00 28.80 303 THR A C 1
ATOM 2308 O O . THR A 1 303 ? 23.421 32.690 67.444 1.00 28.42 303 THR A O 1
ATOM 2312 N N . PRO A 1 304 ? 23.695 32.556 65.218 1.00 34.42 304 PRO A N 1
ATOM 2313 C CA . PRO A 1 304 ? 24.868 33.457 65.247 1.00 26.00 304 PRO A CA 1
ATOM 2314 C C . PRO A 1 304 ? 24.583 34.816 65.869 1.00 21.63 304 PRO A C 1
ATOM 2315 O O . PRO A 1 304 ? 25.341 35.276 66.733 1.00 25.96 304 PRO A O 1
ATOM 2319 N N . ASP A 1 305 ? 23.483 35.458 65.465 1.00 21.66 305 ASP A N 1
ATOM 2320 C CA . ASP A 1 305 ? 23.056 36.728 66.056 1.00 36.36 305 ASP A CA 1
ATOM 2321 C C . ASP A 1 305 ? 22.915 36.663 67.582 1.00 32.85 305 ASP A C 1
ATOM 2322 O O . ASP A 1 305 ? 23.416 37.540 68.299 1.00 35.74 305 ASP A O 1
ATOM 2327 N N . ALA A 1 306 ? 22.197 35.657 68.097 1.00 23.26 306 ALA A N 1
ATOM 2328 C CA . ALA A 1 306 ? 22.004 35.563 69.546 1.00 21.92 306 ALA A CA 1
ATOM 2329 C C . ALA A 1 306 ? 23.340 35.405 70.272 1.00 17.14 306 ALA A C 1
ATOM 2330 O O . ALA A 1 306 ? 23.617 36.113 71.246 1.00 16.75 306 ALA A O 1
ATOM 2332 N N . VAL A 1 307 ? 24.192 34.501 69.787 1.00 17.70 307 VAL A N 1
ATOM 2333 C CA . VAL A 1 307 ? 25.546 34.371 70.332 1.00 25.24 307 VAL A CA 1
ATOM 2334 C C . VAL A 1 307 ? 26.261 35.723 70.390 1.00 27.04 307 VAL A C 1
ATOM 2335 O O . VAL A 1 307 ? 26.856 36.085 71.414 1.00 26.30 307 VAL A O 1
ATOM 2339 N N . LYS A 1 308 ? 26.245 36.493 69.295 1.00 19.89 308 LYS A N 1
ATOM 2340 C CA . LYS A 1 308 ? 27.058 37.693 69.408 1.00 22.33 308 LYS A CA 1
ATOM 2341 C C . LYS A 1 308 ? 26.385 38.786 70.238 1.00 20.20 308 LYS A C 1
ATOM 2342 O O . LYS A 1 308 ? 27.095 39.582 70.856 1.00 20.56 308 LYS A O 1
ATOM 2348 N N . GLU A 1 309 ? 25.054 38.770 70.370 1.00 19.32 309 GLU A N 1
ATOM 2349 C CA . GLU A 1 309 ? 24.405 39.509 71.452 1.00 18.52 309 GLU A CA 1
ATOM 2350 C C . GLU A 1 309 ? 24.897 39.045 72.828 1.00 17.80 309 GLU A C 1
ATOM 2351 O O . GLU A 1 309 ? 25.175 39.867 73.710 1.00 24.03 309 GLU A O 1
ATOM 2357 N N . LEU A 1 310 ? 24.985 37.733 73.045 1.00 16.80 310 LEU A N 1
ATOM 2358 C CA . LEU A 1 310 ? 25.376 37.255 74.367 1.00 15.95 310 LEU A CA 1
ATOM 2359 C C . LEU A 1 310 ? 26.802 37.641 74.671 1.00 16.72 310 LEU A C 1
ATOM 2360 O O . LEU A 1 310 ? 27.104 38.058 75.790 1.00 16.43 310 LEU A O 1
ATOM 2365 N N . GLU A 1 311 ? 27.691 37.487 73.678 1.00 18.66 311 GLU A N 1
ATOM 2366 C CA . GLU A 1 311 ? 29.075 37.897 73.840 1.00 21.83 311 GLU A CA 1
ATOM 2367 C C . GLU A 1 311 ? 29.186 39.381 74.176 1.00 19.38 311 GLU A C 1
ATOM 2368 O O . GLU A 1 311 ? 30.076 39.771 74.941 1.00 27.57 311 GLU A O 1
ATOM 2374 N N . GLU A 1 312 ? 28.300 40.225 73.642 1.00 19.64 312 GLU A N 1
ATOM 2375 C CA . GLU A 1 312 ? 28.431 41.649 73.959 1.00 28.49 312 GLU A CA 1
ATOM 2376 C C . GLU A 1 312 ? 27.869 41.959 75.336 1.00 22.30 312 GLU A C 1
ATOM 2377 O O . GLU A 1 312 ? 28.449 42.756 76.079 1.00 28.52 312 GLU A O 1
ATOM 2383 N N . ILE A 1 313 ? 26.740 41.337 75.681 1.00 20.66 313 ILE A N 1
ATOM 2384 C CA . ILE A 1 313 ? 26.157 41.518 77.009 1.00 19.75 313 ILE A CA 1
ATOM 2385 C C . ILE A 1 313 ? 27.140 41.076 78.077 1.00 19.95 313 ILE A C 1
ATOM 2386 O O . ILE A 1 313 ? 27.357 41.770 79.077 1.00 25.19 313 ILE A O 1
ATOM 2391 N N . ARG A 1 314 ? 27.764 39.914 77.870 1.00 17.83 314 ARG A N 1
ATOM 2392 C CA . ARG A 1 314 ? 28.707 39.405 78.856 1.00 16.60 314 ARG A CA 1
ATOM 2393 C C . ARG A 1 314 ? 29.890 40.355 79.020 1.00 17.84 314 ARG A C 1
ATOM 2394 O O . ARG A 1 314 ? 30.266 40.708 80.144 1.00 22.63 314 ARG A O 1
ATOM 2402 N N . ALA A 1 315 ? 30.485 40.786 77.906 1.00 19.00 315 ALA A N 1
ATOM 2403 C CA . ALA A 1 315 ? 31.624 41.696 77.980 1.00 22.64 315 ALA A CA 1
ATOM 2404 C C . ALA A 1 315 ? 31.250 42.974 78.717 1.00 22.92 315 ALA A C 1
ATOM 2405 O O . ALA A 1 315 ? 31.955 43.400 79.640 1.00 28.43 315 ALA A O 1
ATOM 2407 N N . LYS A 1 316 ? 30.116 43.576 78.347 1.00 20.54 316 LYS A N 1
ATOM 2408 C CA . LYS A 1 316 ? 29.647 44.789 79.014 1.00 25.15 316 LYS A CA 1
ATOM 2409 C C . LYS A 1 316 ? 29.444 44.575 80.513 1.00 22.13 316 LYS A C 1
ATOM 2410 O O . LYS A 1 316 ? 29.914 45.374 81.336 1.00 20.78 316 LYS A O 1
ATOM 2416 N N . ALA A 1 317 ? 28.724 43.509 80.892 1.00 18.60 317 ALA A N 1
ATOM 2417 C CA . ALA A 1 317 ? 28.470 43.282 82.310 1.00 17.87 317 ALA A CA 1
ATOM 2418 C C . ALA A 1 317 ? 29.773 43.053 83.069 1.00 20.71 317 ALA A C 1
ATOM 2419 O O . ALA A 1 317 ? 29.970 43.614 84.154 1.00 25.87 317 ALA A O 1
ATOM 2421 N N . VAL A 1 318 ? 30.686 42.251 82.504 1.00 19.41 318 VAL A N 1
ATOM 2422 C CA . VAL A 1 318 ? 31.973 42.010 83.164 1.00 19.04 318 VAL A CA 1
ATOM 2423 C C . VAL A 1 318 ? 32.768 43.313 83.272 1.00 20.69 318 VAL A C 1
ATOM 2424 O O . VAL A 1 318 ? 33.396 43.596 84.300 1.00 21.05 318 VAL A O 1
ATOM 2428 N N . GLU A 1 319 ? 32.736 44.134 82.221 1.00 21.46 319 GLU A N 1
ATOM 2429 C CA . GLU A 1 319 ? 33.437 45.415 82.265 1.00 29.15 319 GLU A CA 1
ATOM 2430 C C . GLU A 1 319 ? 32.864 46.304 83.357 1.00 27.90 319 GLU A C 1
ATOM 2431 O O . GLU A 1 319 ? 33.602 46.847 84.182 1.00 26.69 319 GLU A O 1
ATOM 2437 N N . TRP A 1 320 ? 31.540 46.438 83.392 1.00 22.35 320 TRP A N 1
ATOM 2438 C CA . TRP A 1 320 ? 30.917 47.291 84.392 1.00 22.56 320 TRP A CA 1
ATOM 2439 C C . TRP A 1 320 ? 31.216 46.802 85.802 1.00 22.11 320 TRP A C 1
ATOM 2440 O O . TRP A 1 320 ? 31.541 47.607 86.686 1.00 23.08 320 TRP A O 1
ATOM 2451 N N . LEU A 1 321 ? 31.102 45.488 86.037 1.00 20.79 321 LEU A N 1
ATOM 2452 C CA . LEU A 1 321 ? 31.374 44.959 87.372 1.00 22.72 321 LEU A CA 1
ATOM 2453 C C . LEU A 1 321 ? 32.786 45.309 87.829 1.00 27.96 321 LEU A C 1
ATOM 2454 O O . LEU A 1 321 ? 32.988 45.708 88.984 1.00 31.04 321 LEU A O 1
ATOM 2459 N N . TYR A 1 322 ? 33.778 45.176 86.940 1.00 30.44 322 TYR A N 1
ATOM 2460 C CA . TYR A 1 322 ? 35.150 45.447 87.351 1.00 37.45 322 TYR A CA 1
ATOM 2461 C C . TYR A 1 322 ? 35.371 46.926 87.640 1.00 41.10 322 TYR A C 1
ATOM 2462 O O . TYR A 1 322 ? 36.115 47.270 88.559 1.00 26.19 322 TYR A O 1
ATOM 2471 N N . ARG A 1 323 ? 34.757 47.818 86.859 1.00 39.86 323 ARG A N 1
ATOM 2472 C CA . ARG A 1 323 ? 34.999 49.236 87.095 1.00 38.87 323 ARG A CA 1
ATOM 2473 C C . ARG A 1 323 ? 34.273 49.722 88.342 1.00 33.70 323 ARG A C 1
ATOM 2474 O O . ARG A 1 323 ? 34.769 50.619 89.028 1.00 43.75 323 ARG A O 1
ATOM 2482 N N . GLU A 1 324 ? 33.125 49.124 88.675 1.00 29.76 324 GLU A N 1
ATOM 2483 C CA . GLU A 1 324 ? 32.369 49.566 89.846 1.00 32.53 324 GLU A CA 1
ATOM 2484 C C . GLU A 1 324 ? 32.949 49.031 91.148 1.00 34.49 324 GLU A C 1
ATOM 2485 O O . GLU A 1 324 ? 32.897 49.713 92.174 1.00 32.75 324 GLU A O 1
ATOM 2491 N N . PHE A 1 325 ? 33.442 47.790 91.147 1.00 38.16 325 PHE A N 1
ATOM 2492 C CA . PHE A 1 325 ? 33.909 47.183 92.388 1.00 40.87 325 PHE A CA 1
ATOM 2493 C C . PHE A 1 325 ? 35.127 46.285 92.192 1.00 43.30 325 PHE A C 1
ATOM 2494 O O . PHE A 1 325 ? 35.341 45.387 93.016 1.00 46.03 325 PHE A O 1
ATOM 2502 N N . GLU A 1 326 ? 35.895 46.468 91.114 1.00 44.42 326 GLU A N 1
ATOM 2503 C CA . GLU A 1 326 ? 37.122 45.709 90.837 1.00 53.99 326 GLU A CA 1
ATOM 2504 C C . GLU A 1 326 ? 36.786 44.233 90.802 1.00 61.54 326 GLU A C 1
ATOM 2505 O O . GLU A 1 326 ? 35.871 43.841 90.049 1.00 64.73 326 GLU A O 1
ATOM 2511 N N . SER A 1 327 ? 37.470 43.376 91.547 1.00 64.24 327 SER A N 1
ATOM 2512 C CA . SER A 1 327 ? 37.196 41.952 91.542 1.00 61.32 327 SER A CA 1
ATOM 2513 C C . SER A 1 327 ? 36.234 41.548 92.644 1.00 42.21 327 SER A C 1
ATOM 2514 O O . SER A 1 327 ? 36.002 40.355 92.831 1.00 51.21 327 SER A O 1
ATOM 2517 N N . ASP A 1 328 ? 35.666 42.508 93.378 1.00 34.90 328 ASP A N 1
ATOM 2518 C CA . ASP A 1 328 ? 34.847 42.158 94.536 1.00 40.55 328 ASP A CA 1
ATOM 2519 C C . ASP A 1 328 ? 33.630 41.328 94.149 1.00 40.33 328 ASP A C 1
ATOM 2520 O O . ASP A 1 328 ? 33.110 40.576 94.981 1.00 42.70 328 ASP A O 1
ATOM 2525 N N . LEU A 1 329 ? 33.193 41.425 92.899 1.00 38.23 329 LEU A N 1
ATOM 2526 C CA . LEU A 1 329 ? 31.974 40.773 92.442 1.00 33.31 329 LEU A CA 1
ATOM 2527 C C . LEU A 1 329 ? 32.178 40.377 90.992 1.00 30.57 329 LEU A C 1
ATOM 2528 O O . LEU A 1 329 ? 32.450 41.238 90.150 1.00 27.78 329 LEU A O 1
ATOM 2533 N N . TYR A 1 330 ? 32.049 39.090 90.695 1.00 27.62 330 TYR A N 1
ATOM 2534 C CA . TYR A 1 330 ? 32.229 38.596 89.338 1.00 27.91 330 TYR A CA 1
ATOM 2535 C C . TYR A 1 330 ? 31.004 37.813 88.865 1.00 17.71 330 TYR A C 1
ATOM 2536 O O . TYR A 1 330 ? 30.476 36.959 89.588 1.00 16.88 330 TYR A O 1
ATOM 2545 N N . LEU A 1 331 ? 30.563 38.093 87.643 1.00 15.26 331 LEU A N 1
ATOM 2546 C CA . LEU A 1 331 ? 29.443 37.383 87.027 1.00 14.26 331 LEU A CA 1
ATOM 2547 C C . LEU A 1 331 ? 29.988 36.501 85.909 1.00 14.27 331 LEU A C 1
ATOM 2548 O O . LEU A 1 331 ? 30.562 37.007 84.940 1.00 14.93 331 LEU A O 1
ATOM 2553 N N . ALA A 1 332 ? 29.828 35.195 86.049 1.00 13.68 332 ALA A N 1
ATOM 2554 C CA . ALA A 1 332 ? 30.192 34.258 85.002 1.00 13.72 332 ALA A CA 1
ATOM 2555 C C . ALA A 1 332 ? 28.940 33.907 84.207 1.00 14.52 332 ALA A C 1
ATOM 2556 O O . ALA A 1 332 ? 27.923 33.515 84.795 1.00 12.72 332 ALA A O 1
ATOM 2558 N N . ILE A 1 333 ? 29.012 34.065 82.883 1.00 16.23 333 ILE A N 1
ATOM 2559 C CA . ILE A 1 333 ? 27.932 33.721 81.956 1.00 13.03 333 ILE A CA 1
ATOM 2560 C C . ILE A 1 333 ? 28.481 32.753 80.924 1.00 13.24 333 ILE A C 1
ATOM 2561 O O . ILE A 1 333 ? 29.524 33.028 80.322 1.00 14.11 333 ILE A O 1
ATOM 2566 N N . GLU A 1 334 ? 27.767 31.644 80.699 1.00 12.74 334 GLU A N 1
ATOM 2567 C CA . GLU A 1 334 ? 28.074 30.708 79.622 1.00 14.54 334 GLU A CA 1
ATOM 2568 C C . GLU A 1 334 ? 26.792 30.212 78.966 1.00 18.14 334 GLU A C 1
ATOM 2569 O O . GLU A 1 334 ? 25.704 30.252 79.553 1.00 11.96 334 GLU A O 1
ATOM 2575 N N . TRP A 1 335 ? 26.941 29.694 77.747 1.00 13.86 335 TRP A N 1
ATOM 2576 C CA . TRP A 1 335 ? 25.831 29.069 77.053 1.00 13.06 335 TRP A CA 1
ATOM 2577 C C . TRP A 1 335 ? 26.261 27.756 76.398 1.00 17.44 335 TRP A C 1
ATOM 2578 O O . TRP A 1 335 ? 27.412 27.585 75.996 1.00 14.52 335 TRP A O 1
ATOM 2589 N N . GLU A 1 336 ? 25.304 26.842 76.269 1.00 19.08 336 GLU A N 1
ATOM 2590 C CA . GLU A 1 336 ? 25.526 25.504 75.720 1.00 15.62 336 GLU A CA 1
ATOM 2591 C C . GLU A 1 336 ? 24.499 25.206 74.633 1.00 14.25 336 GLU A C 1
ATOM 2592 O O . GLU A 1 336 ? 23.289 25.129 74.931 1.00 13.57 336 GLU A O 1
ATOM 2598 N N . PRO A 1 337 ? 24.921 25.013 73.382 1.00 15.27 337 PRO A N 1
ATOM 2599 C CA . PRO A 1 337 ? 23.977 24.560 72.341 1.00 15.67 337 PRO A CA 1
ATOM 2600 C C . PRO A 1 337 ? 23.418 23.187 72.682 1.00 19.72 337 PRO A C 1
ATOM 2601 O O . PRO A 1 337 ? 24.128 22.311 73.173 1.00 17.81 337 PRO A O 1
ATOM 2605 N N . VAL A 1 338 ? 22.112 23.023 72.490 1.00 19.56 338 VAL A N 1
ATOM 2606 C CA . VAL A 1 338 ? 21.441 21.772 72.820 1.00 15.34 338 VAL A CA 1
ATOM 2607 C C . VAL A 1 338 ? 20.342 21.572 71.797 1.00 23.19 338 VAL A C 1
ATOM 2608 O O . VAL A 1 338 ? 19.806 22.535 71.235 1.00 15.59 338 VAL A O 1
ATOM 2612 N N . SER A 1 339 ? 20.029 20.306 71.537 1.00 18.59 339 SER A N 1
ATOM 2613 C CA . SER A 1 339 ? 18.873 19.940 70.749 1.00 21.67 339 SER A CA 1
ATOM 2614 C C . SER A 1 339 ? 17.657 19.861 71.654 1.00 16.85 339 SER A C 1
ATOM 2615 O O . SER A 1 339 ? 17.779 19.774 72.880 1.00 15.26 339 SER A O 1
ATOM 2618 N N . GLY A 1 340 ? 16.475 19.872 71.030 1.00 16.19 340 GLY A N 1
ATOM 2619 C CA . GLY A 1 340 ? 15.245 19.735 71.793 1.00 15.53 340 GLY A CA 1
ATOM 2620 C C . GLY A 1 340 ? 15.199 18.436 72.571 1.00 18.74 340 GLY A C 1
ATOM 2621 O O . GLY A 1 340 ? 14.666 18.382 73.678 1.00 19.94 340 GLY A O 1
ATOM 2622 N N . ARG A 1 341 ? 15.789 17.381 72.011 1.00 17.03 341 ARG A N 1
ATOM 2623 C CA . ARG A 1 341 ? 15.902 16.111 72.703 1.00 20.72 341 ARG A CA 1
ATOM 2624 C C . ARG A 1 341 ? 16.686 16.235 74.002 1.00 23.52 341 ARG A C 1
ATOM 2625 O O . ARG A 1 341 ? 16.397 15.524 74.970 1.00 27.48 341 ARG A O 1
ATOM 2633 N N . GLU A 1 342 ? 17.685 17.120 74.048 1.00 25.80 342 GLU A N 1
ATOM 2634 C CA . GLU A 1 342 ? 18.481 17.284 75.260 1.00 23.31 342 GLU A CA 1
ATOM 2635 C C . GLU A 1 342 ? 17.762 18.054 76.369 1.00 22.08 342 GLU A C 1
ATOM 2636 O O . GLU A 1 342 ? 18.308 18.163 77.471 1.00 19.79 342 GLU A O 1
ATOM 2642 N N . PHE A 1 343 ? 16.564 18.591 76.128 1.00 20.07 343 PHE A N 1
ATOM 2643 C CA . PHE A 1 343 ? 15.747 19.027 77.260 1.00 13.04 343 PHE A CA 1
ATOM 2644 C C . PHE A 1 343 ? 15.248 17.847 78.084 1.00 13.42 343 PHE A C 1
ATOM 2645 O O . PHE A 1 343 ? 14.817 18.038 79.225 1.00 16.38 343 PHE A O 1
ATOM 2653 N N . GLY A 1 344 ? 15.309 16.632 77.542 1.00 20.09 344 GLY A N 1
ATOM 2654 C CA . GLY A 1 344 ? 14.714 15.486 78.205 1.00 26.20 344 GLY A CA 1
ATOM 2655 C C . GLY A 1 344 ? 15.713 14.380 78.454 1.00 34.81 344 GLY A C 1
ATOM 2656 O O . GLY A 1 344 ? 16.916 14.569 78.260 1.00 37.74 344 GLY A O 1
ATOM 2657 N N . ARG A 1 345 ? 15.231 13.213 78.871 1.00 51.11 345 ARG A N 1
ATOM 2658 C CA . ARG A 1 345 ? 16.133 12.135 79.258 1.00 56.53 345 ARG A CA 1
ATOM 2659 C C . ARG A 1 345 ? 16.555 11.264 78.084 1.00 58.20 345 ARG A C 1
ATOM 2660 O O . ARG A 1 345 ? 17.738 10.912 77.970 1.00 61.08 345 ARG A O 1
ATOM 2668 N N . GLU A 1 346 ? 15.609 10.942 77.197 1.00 52.47 346 GLU A N 1
ATOM 2669 C CA . GLU A 1 346 ? 15.691 9.751 76.350 1.00 48.14 346 GLU A CA 1
ATOM 2670 C C . GLU A 1 346 ? 16.001 8.525 77.206 1.00 61.09 346 GLU A C 1
ATOM 2671 O O . GLU A 1 346 ? 16.730 7.617 76.800 1.00 66.13 346 GLU A O 1
ATOM 2677 N N . GLY A 1 347 ? 15.430 8.511 78.414 1.00 72.02 347 GLY A N 1
ATOM 2678 C CA . GLY A 1 347 ? 15.560 7.409 79.348 1.00 80.59 347 GLY A CA 1
ATOM 2679 C C . GLY A 1 347 ? 16.989 7.082 79.730 1.00 79.24 347 GLY A C 1
ATOM 2680 O O . GLY A 1 347 ? 17.616 7.808 80.510 1.00 78.05 347 GLY A O 1
ATOM 2681 N N . GLY A 1 348 ? 17.510 5.988 79.174 1.00 75.71 348 GLY A N 1
ATOM 2682 C CA . GLY A 1 348 ? 18.870 5.564 79.431 1.00 68.26 348 GLY A CA 1
ATOM 2683 C C . GLY A 1 348 ? 19.914 6.398 78.717 1.00 74.57 348 GLY A C 1
ATOM 2684 O O . GLY A 1 348 ? 21.048 5.947 78.533 1.00 84.97 348 GLY A O 1
ATOM 2685 N N . LYS A 1 349 ? 19.557 7.615 78.309 1.00 72.58 349 LYS A N 1
ATOM 2686 C CA . LYS A 1 349 ? 20.522 8.558 77.757 1.00 65.74 349 LYS A CA 1
ATOM 2687 C C . LYS A 1 349 ? 20.904 9.655 78.742 1.00 54.25 349 LYS A C 1
ATOM 2688 O O . LYS A 1 349 ? 22.078 10.027 78.815 1.00 52.98 349 LYS A O 1
ATOM 2694 N N . ASN A 1 350 ? 19.945 10.183 79.505 1.00 50.32 350 ASN A N 1
ATOM 2695 C CA . ASN A 1 350 ? 20.234 11.222 80.494 1.00 38.73 350 ASN A CA 1
ATOM 2696 C C . ASN A 1 350 ? 20.871 12.442 79.812 1.00 32.39 350 ASN A C 1
ATOM 2697 O O . ASN A 1 350 ? 21.867 12.992 80.277 1.00 33.81 350 ASN A O 1
ATOM 2702 N N . LEU A 1 351 ? 20.283 12.853 78.684 1.00 26.26 351 LEU A N 1
ATOM 2703 C CA . LEU A 1 351 ? 20.897 13.868 77.829 1.00 24.11 351 LEU A CA 1
ATOM 2704 C C . LEU A 1 351 ? 20.885 15.238 78.491 1.00 20.87 351 LEU A C 1
ATOM 2705 O O . LEU A 1 351 ? 21.857 15.997 78.385 1.00 27.10 351 LEU A O 1
ATOM 2710 N N . PHE A 1 352 ? 19.771 15.594 79.117 1.00 15.46 352 PHE A N 1
ATOM 2711 C CA . PHE A 1 352 ? 19.691 16.887 79.766 1.00 18.63 352 PHE A CA 1
ATOM 2712 C C . PHE A 1 352 ? 20.732 16.999 80.864 1.00 26.25 352 PHE A C 1
ATOM 2713 O O . PHE A 1 352 ? 21.342 18.064 81.040 1.00 20.73 352 PHE A O 1
ATOM 2721 N N . ALA A 1 353 ? 20.947 15.911 81.614 1.00 22.83 353 ALA A N 1
ATOM 2722 C CA . ALA A 1 353 ? 21.938 15.955 82.678 1.00 23.16 353 ALA A CA 1
ATOM 2723 C C . ALA A 1 353 ? 23.332 16.158 82.101 1.00 24.37 353 ALA A C 1
ATOM 2724 O O . ALA A 1 353 ? 24.116 16.953 82.627 1.00 25.84 353 ALA A O 1
ATOM 2726 N N . GLU A 1 354 ? 23.641 15.457 81.011 1.00 16.82 354 GLU A N 1
ATOM 2727 C CA . GLU A 1 354 ? 24.905 15.655 80.318 1.00 21.31 354 GLU A CA 1
ATOM 2728 C C . GLU A 1 354 ? 25.076 17.107 79.901 1.00 20.47 354 GLU A C 1
ATOM 2729 O O . GLU A 1 354 ? 26.132 17.708 80.121 1.00 19.23 354 GLU A O 1
ATOM 2735 N N . ALA A 1 355 ? 24.031 17.689 79.315 1.00 25.90 355 ALA A N 1
ATOM 2736 C CA . ALA A 1 355 ? 24.080 19.080 78.884 1.00 22.90 355 ALA A CA 1
ATOM 2737 C C . ALA A 1 355 ? 24.386 20.002 80.057 1.00 19.20 355 ALA A C 1
ATOM 2738 O O . ALA A 1 355 ? 25.317 20.813 79.998 1.00 18.20 355 ALA A O 1
ATOM 2740 N N . ARG A 1 356 ? 23.624 19.867 81.145 1.00 20.45 356 ARG A N 1
ATOM 2741 C CA . ARG A 1 356 ? 23.862 20.687 82.331 1.00 22.93 356 ARG A CA 1
ATOM 2742 C C . ARG A 1 356 ? 25.285 20.535 82.838 1.00 23.25 356 ARG A C 1
ATOM 2743 O O . ARG A 1 356 ? 25.822 21.473 83.428 1.00 12.73 356 ARG A O 1
ATOM 2751 N N . LYS A 1 357 ? 25.919 19.363 82.646 1.00 13.96 357 LYS A N 1
ATOM 2752 C CA . LYS A 1 357 ? 27.228 19.258 83.269 1.00 20.08 357 LYS A CA 1
ATOM 2753 C C . LYS A 1 357 ? 28.330 19.853 82.400 1.00 18.99 357 LYS A C 1
ATOM 2754 O O . LYS A 1 357 ? 29.305 20.392 82.943 1.00 16.31 357 LYS A O 1
ATOM 2760 N N . ARG A 1 358 ? 28.172 19.805 81.073 1.00 15.17 358 ARG A N 1
ATOM 2761 C CA . ARG A 1 358 ? 29.029 20.602 80.197 1.00 21.65 358 ARG A CA 1
ATOM 2762 C C . ARG A 1 358 ? 28.915 22.093 80.516 1.00 18.39 358 ARG A C 1
ATOM 2763 O O . ARG A 1 358 ? 29.927 22.792 80.589 1.00 25.95 358 ARG A O 1
ATOM 2771 N N . LEU A 1 359 ? 27.691 22.591 80.709 1.00 20.04 359 LEU A N 1
ATOM 2772 C CA . LEU A 1 359 ? 27.473 24.005 81.017 1.00 21.90 359 LEU A CA 1
ATOM 2773 C C . LEU A 1 359 ? 28.048 24.370 82.378 1.00 12.95 359 LEU A C 1
ATOM 2774 O O . LEU A 1 359 ? 28.654 25.435 82.540 1.00 22.59 359 LEU A O 1
ATOM 2779 N N . LYS A 1 360 ? 27.878 23.494 83.366 1.00 14.91 360 LYS A N 1
ATOM 2780 C CA . LYS A 1 360 ? 28.515 23.704 84.659 1.00 17.37 360 LYS A CA 1
ATOM 2781 C C . LYS A 1 360 ? 30.040 23.730 84.534 1.00 17.40 360 LYS A C 1
ATOM 2782 O O . LYS A 1 360 ? 30.709 24.557 85.172 1.00 18.56 360 LYS A O 1
ATOM 2788 N N . HIS A 1 361 ? 30.615 22.862 83.698 1.00 14.54 361 HIS A N 1
ATOM 2789 C CA . HIS A 1 361 ? 32.070 22.865 83.569 1.00 15.44 361 HIS A CA 1
ATOM 2790 C C . HIS A 1 361 ? 32.573 24.158 82.931 1.00 15.52 361 HIS A C 1
ATOM 2791 O O . HIS A 1 361 ? 33.565 24.736 83.381 1.00 32.17 361 HIS A O 1
ATOM 2798 N N . LYS A 1 362 ? 31.910 24.618 81.869 1.00 20.10 362 LYS A N 1
ATOM 2799 C CA . LYS A 1 362 ? 32.286 25.896 81.267 1.00 20.51 362 LYS A CA 1
ATOM 2800 C C . LYS A 1 362 ? 32.201 27.032 82.281 1.00 17.13 362 LYS A C 1
ATOM 2801 O O . LYS A 1 362 ? 33.094 27.880 82.346 1.00 16.63 362 LYS A O 1
ATOM 2807 N N . LEU A 1 363 ? 31.127 27.066 83.083 1.00 14.02 363 LEU A N 1
ATOM 2808 C CA . LEU A 1 363 ? 30.961 28.145 84.062 1.00 18.75 363 LEU A CA 1
ATOM 2809 C C . LEU A 1 363 ? 32.057 28.093 85.122 1.00 23.15 363 LEU A C 1
ATOM 2810 O O . LEU A 1 363 ? 32.580 29.133 85.554 1.00 17.36 363 LEU A O 1
ATOM 2815 N N . THR A 1 364 ? 32.376 26.885 85.584 1.00 20.50 364 THR A N 1
ATOM 2816 C CA . THR A 1 364 ? 33.550 26.661 86.408 1.00 17.43 364 THR A CA 1
ATOM 2817 C C . THR A 1 364 ? 34.789 27.292 85.781 1.00 16.00 364 THR A C 1
ATOM 2818 O O . THR A 1 364 ? 35.530 28.035 86.433 1.00 19.62 364 THR A O 1
ATOM 2822 N N . VAL A 1 365 ? 35.028 26.996 84.511 1.00 16.38 365 VAL A N 1
ATOM 2823 C CA . VAL A 1 365 ? 36.194 27.533 83.821 1.00 24.66 365 VAL A CA 1
ATOM 2824 C C . VAL A 1 365 ? 36.098 29.049 83.726 1.00 24.93 365 VAL A C 1
ATOM 2825 O O . VAL A 1 365 ? 37.048 29.770 84.050 1.00 22.39 365 VAL A O 1
ATOM 2829 N N . ARG A 1 366 ? 34.937 29.553 83.308 1.00 21.93 366 ARG A N 1
ATOM 2830 C CA . ARG A 1 366 ? 34.729 30.996 83.234 1.00 20.98 366 ARG A CA 1
ATOM 2831 C C . ARG A 1 366 ? 35.039 31.681 84.567 1.00 16.52 366 ARG A C 1
ATOM 2832 O O . ARG A 1 366 ? 35.627 32.769 84.590 1.00 20.15 366 ARG A O 1
ATOM 2840 N N . LYS A 1 367 ? 34.713 31.031 85.689 1.00 16.02 367 LYS A N 1
ATOM 2841 C CA . LYS A 1 367 ? 34.960 31.642 86.999 1.00 17.26 367 LYS A CA 1
ATOM 2842 C C . LYS A 1 367 ? 36.453 31.709 87.349 1.00 22.76 367 LYS A C 1
ATOM 2843 O O . LYS A 1 367 ? 36.878 32.627 88.060 1.00 17.80 367 LYS A O 1
ATOM 2849 N N . LEU A 1 368 ? 37.260 30.759 86.870 1.00 17.85 368 LEU A N 1
ATOM 2850 C CA . LEU A 1 368 ? 38.693 30.824 87.126 1.00 30.82 368 LEU A CA 1
ATOM 2851 C C . LEU A 1 368 ? 39.336 31.983 86.397 1.00 31.81 368 LEU A C 1
ATOM 2852 O O . LEU A 1 368 ? 40.464 32.357 86.724 1.00 28.30 368 LEU A O 1
ATOM 2857 N N . LYS A 1 369 ? 38.661 32.527 85.394 1.00 19.48 369 LYS A N 1
ATOM 2858 C CA . LYS A 1 369 ? 39.204 33.610 84.609 1.00 25.71 369 LYS A CA 1
ATOM 2859 C C . LYS A 1 369 ? 38.880 34.977 85.207 1.00 23.23 369 LYS A C 1
ATOM 2860 O O . LYS A 1 369 ? 39.168 35.997 84.581 1.00 28.01 369 LYS A O 1
ATOM 2866 N N . ARG A 1 370 ? 38.316 35.019 86.414 1.00 29.22 370 ARG A N 1
ATOM 2867 C CA . ARG A 1 370 ? 37.777 36.262 86.953 1.00 37.02 370 ARG A CA 1
ATOM 2868 C C . ARG A 1 370 ? 38.845 37.275 87.367 1.00 40.91 370 ARG A C 1
ATOM 2869 O O . ARG A 1 370 ? 38.498 38.449 87.555 1.00 46.13 370 ARG A O 1
ATOM 2877 N N . PHE A 1 371 ? 40.111 36.850 87.470 1.00 37.07 371 PHE A N 1
ATOM 2878 C CA . PHE A 1 371 ? 41.263 37.575 88.055 1.00 47.25 371 PHE A CA 1
ATOM 2879 C C . PHE A 1 371 ? 41.237 37.514 89.591 1.00 49.60 371 PHE A C 1
ATOM 2880 O O . PHE A 1 371 ? 41.267 36.436 90.196 1.00 44.10 371 PHE A O 1
ATOM 2888 N N . CYS A 1 389 ? 36.946 53.825 101.087 1.00 78.92 389 CYS A N 1
ATOM 2889 C CA . CYS A 1 389 ? 35.655 54.130 101.705 1.00 75.50 389 CYS A CA 1
ATOM 2890 C C . CYS A 1 389 ? 35.610 53.525 103.114 1.00 70.08 389 CYS A C 1
ATOM 2891 O O . CYS A 1 389 ? 35.971 52.361 103.314 1.00 64.78 389 CYS A O 1
ATOM 2894 N N . PRO A 1 390 ? 35.173 54.316 104.096 1.00 67.02 390 PRO A N 1
ATOM 2895 C CA . PRO A 1 390 ? 35.065 53.778 105.463 1.00 67.18 390 PRO A CA 1
ATOM 2896 C C . PRO A 1 390 ? 34.123 52.593 105.551 1.00 66.73 390 PRO A C 1
ATOM 2897 O O . PRO A 1 390 ? 34.401 51.632 106.277 1.00 71.76 390 PRO A O 1
ATOM 2901 N N . VAL A 1 391 ? 33.024 52.618 104.807 1.00 61.42 391 VAL A N 1
ATOM 2902 C CA . VAL A 1 391 ? 32.122 51.472 104.787 1.00 60.25 391 VAL A CA 1
ATOM 2903 C C . VAL A 1 391 ? 32.487 50.493 103.672 1.00 56.81 391 VAL A C 1
ATOM 2904 O O . VAL A 1 391 ? 32.517 49.280 103.904 1.00 52.57 391 VAL A O 1
ATOM 2908 N N . CYS A 1 392 ? 32.778 51.016 102.459 1.00 65.12 392 CYS A N 1
ATOM 2909 C CA . CYS A 1 392 ? 32.884 50.234 101.222 1.00 62.42 392 CYS A CA 1
ATOM 2910 C C . CYS A 1 392 ? 34.284 49.687 100.993 1.00 76.74 392 CYS A C 1
ATOM 2911 O O . CYS A 1 392 ? 34.436 48.628 100.373 1.00 81.07 392 CYS A O 1
ATOM 2914 N N . GLY A 1 393 ? 35.314 50.401 101.444 1.00 79.37 393 GLY A N 1
ATOM 2915 C CA . GLY A 1 393 ? 36.682 50.017 101.156 1.00 79.20 393 GLY A CA 1
ATOM 2916 C C . GLY A 1 393 ? 37.185 50.600 99.853 1.00 76.00 393 GLY A C 1
ATOM 2917 O O . GLY A 1 393 ? 38.185 51.325 99.850 1.00 78.61 393 GLY A O 1
ATOM 2918 N N . ARG A 1 394 ? 36.483 50.306 98.753 1.00 71.33 394 ARG A N 1
ATOM 2919 C CA . ARG A 1 394 ? 36.848 50.714 97.384 1.00 75.89 394 ARG A CA 1
ATOM 2920 C C . ARG A 1 394 ? 38.354 50.745 97.123 1.00 84.20 394 ARG A C 1
ATOM 2921 O O . ARG A 1 394 ? 38.960 49.723 96.802 1.00 87.37 394 ARG A O 1
ATOM 2929 N N . CYS A 1 413 ? 31.239 57.098 100.510 1.00 58.68 413 CYS A N 1
ATOM 2930 C CA . CYS A 1 413 ? 31.451 56.660 99.116 1.00 50.51 413 CYS A CA 1
ATOM 2931 C C . CYS A 1 413 ? 30.109 56.862 98.385 1.00 45.37 413 CYS A C 1
ATOM 2932 O O . CYS A 1 413 ? 29.049 56.768 99.005 1.00 37.43 413 CYS A O 1
ATOM 2935 N N . PRO A 1 414 ? 30.150 57.226 97.096 1.00 44.53 414 PRO A N 1
ATOM 2936 C CA . PRO A 1 414 ? 28.912 57.717 96.446 1.00 43.32 414 PRO A CA 1
ATOM 2937 C C . PRO A 1 414 ? 27.842 56.649 96.290 1.00 41.56 414 PRO A C 1
ATOM 2938 O O . PRO A 1 414 ? 26.658 56.909 96.552 1.00 36.74 414 PRO A O 1
ATOM 2942 N N . THR A 1 415 ? 28.222 55.444 95.869 1.00 43.90 415 THR A N 1
ATOM 2943 C CA . THR A 1 415 ? 27.260 54.349 95.859 1.00 47.09 415 THR A CA 1
ATOM 2944 C C . THR A 1 415 ? 26.867 53.975 97.280 1.00 51.94 415 THR A C 1
ATOM 2945 O O . THR A 1 415 ? 25.728 53.550 97.527 1.00 45.88 415 THR A O 1
ATOM 2949 N N . CYS A 1 416 ? 27.792 54.156 98.226 1.00 73.23 416 CYS A N 1
ATOM 2950 C CA . CYS A 1 416 ? 27.483 53.916 99.629 1.00 75.07 416 CYS A CA 1
ATOM 2951 C C . CYS A 1 416 ? 26.479 54.924 100.161 1.00 73.17 416 CYS A C 1
ATOM 2952 O O . CYS A 1 416 ? 25.633 54.564 100.983 1.00 73.36 416 CYS A O 1
ATOM 2955 N N . ASN A 1 417 ? 26.531 56.171 99.682 1.00 49.39 417 ASN A N 1
ATOM 2956 C CA . ASN A 1 417 ? 25.503 57.150 100.029 1.00 40.92 417 ASN A CA 1
ATOM 2957 C C . ASN A 1 417 ? 24.129 56.755 99.488 1.00 38.28 417 ASN A C 1
ATOM 2958 O O . ASN A 1 417 ? 23.109 56.967 100.153 1.00 34.35 417 ASN A O 1
ATOM 2963 N N . ARG A 1 418 ? 24.081 56.199 98.271 1.00 35.04 418 ARG A N 1
ATOM 2964 C CA . ARG A 1 418 ? 22.805 55.805 97.685 1.00 36.12 418 ARG A CA 1
ATOM 2965 C C . ARG A 1 418 ? 22.213 54.601 98.394 1.00 33.35 418 ARG A C 1
ATOM 2966 O O . ARG A 1 418 ? 20.988 54.479 98.482 1.00 29.03 418 ARG A O 1
ATOM 2974 N N . LEU A 1 419 ? 23.056 53.713 98.916 1.00 28.99 419 LEU A N 1
ATOM 2975 C CA . LEU A 1 419 ? 22.532 52.535 99.589 1.00 27.71 419 LEU A CA 1
ATOM 2976 C C . LEU A 1 419 ? 21.931 52.888 100.939 1.00 28.86 419 LEU A C 1
ATOM 2977 O O . LEU A 1 419 ? 20.950 52.266 101.364 1.00 28.65 419 LEU A O 1
ATOM 2982 N N . VAL A 1 420 ? 22.499 53.882 101.620 1.00 35.67 420 VAL A N 1
ATOM 2983 C CA . VAL A 1 420 ? 21.876 54.428 102.826 1.00 38.56 420 VAL A CA 1
ATOM 2984 C C . VAL A 1 420 ? 20.492 54.975 102.501 1.00 39.10 420 VAL A C 1
ATOM 2985 O O . VAL A 1 420 ? 19.511 54.708 103.211 1.00 32.30 420 VAL A O 1
ATOM 2989 N N . SER A 1 421 ? 20.398 55.759 101.425 1.00 32.58 421 SER A N 1
ATOM 2990 C CA . SER A 1 421 ? 19.108 56.314 101.022 1.00 32.72 421 SER A CA 1
ATOM 2991 C C . SER A 1 421 ? 18.094 55.205 100.770 1.00 31.45 421 SER A C 1
ATOM 2992 O O . SER A 1 421 ? 16.983 55.225 101.311 1.00 34.89 421 SER A O 1
ATOM 2995 N N . LEU A 1 422 ? 18.468 54.219 99.955 1.00 28.94 422 LEU A N 1
ATOM 2996 C CA . LEU A 1 422 ? 17.602 53.063 99.748 1.00 29.80 422 LEU A CA 1
ATOM 2997 C C . LEU A 1 422 ? 17.332 52.337 101.063 1.00 33.41 422 LEU A C 1
ATOM 2998 O O . LEU A 1 422 ? 16.201 51.906 101.324 1.00 30.75 422 LEU A O 1
ATOM 3003 N N . GLY A 1 423 ? 18.362 52.200 101.907 1.00 39.30 423 GLY A N 1
ATOM 3004 C CA . GLY A 1 423 ? 18.178 51.566 103.205 1.00 33.50 423 GLY A CA 1
ATOM 3005 C C . GLY A 1 423 ? 17.077 52.214 104.022 1.00 41.08 423 GLY A C 1
ATOM 3006 O O . GLY A 1 423 ? 16.275 51.526 104.655 1.00 40.10 423 GLY A O 1
ATOM 3007 N N . GLY A 1 424 ? 17.012 53.549 104.012 1.00 41.62 424 GLY A N 1
ATOM 3008 C CA . GLY A 1 424 ? 15.910 54.222 104.675 1.00 44.91 424 GLY A CA 1
ATOM 3009 C C . GLY A 1 424 ? 14.560 53.924 104.048 1.00 44.24 424 GLY A C 1
ATOM 3010 O O . GLY A 1 424 ? 13.550 53.841 104.752 1.00 48.56 424 GLY A O 1
ATOM 3011 N N . ASN A 1 425 ? 14.520 53.737 102.732 1.00 40.42 425 ASN A N 1
ATOM 3012 C CA . ASN A 1 425 ? 13.255 53.652 102.013 1.00 39.29 425 ASN A CA 1
ATOM 3013 C C . ASN A 1 425 ? 12.651 52.260 101.994 1.00 34.76 425 ASN A C 1
ATOM 3014 O O . ASN A 1 425 ? 11.487 52.125 101.611 1.00 34.45 425 ASN A O 1
ATOM 3019 N N . LEU A 1 426 ? 13.386 51.235 102.417 1.00 33.72 426 LEU A N 1
ATOM 3020 C CA . LEU A 1 426 ? 12.938 49.858 102.226 1.00 40.69 426 LEU A CA 1
ATOM 3021 C C . LEU A 1 426 ? 11.647 49.458 102.956 1.00 51.17 426 LEU A C 1
ATOM 3022 O O . LEU A 1 426 ? 10.962 48.540 102.482 1.00 61.11 426 LEU A O 1
ATOM 3027 N N . PRO A 1 427 ? 11.258 50.075 104.084 1.00 53.37 427 PRO A N 1
ATOM 3028 C CA . PRO A 1 427 ? 9.934 49.751 104.657 1.00 52.60 427 PRO A CA 1
ATOM 3029 C C . PRO A 1 427 ? 8.752 50.167 103.788 1.00 46.51 427 PRO A C 1
ATOM 3030 O O . PRO A 1 427 ? 7.662 49.610 103.960 1.00 48.19 427 PRO A O 1
ATOM 3034 N N . LYS A 1 428 ? 8.915 51.131 102.885 1.00 34.69 428 LYS A N 1
ATOM 3035 C CA . LYS A 1 428 ? 7.818 51.573 102.031 1.00 37.21 428 LYS A CA 1
AT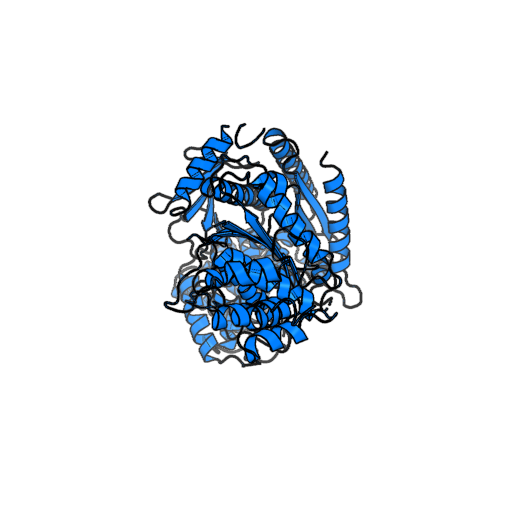OM 3036 C C . LYS A 1 428 ? 8.069 51.289 100.551 1.00 33.23 428 LYS A C 1
ATOM 3037 O O . LYS A 1 428 ? 7.342 51.804 99.692 1.00 30.28 428 LYS A O 1
ATOM 3043 N N . LEU A 1 429 ? 9.075 50.491 100.228 1.00 27.97 429 LEU A N 1
ATOM 3044 C CA . LEU A 1 429 ? 9.443 50.274 98.842 1.00 31.56 429 LEU A CA 1
ATOM 3045 C C . LEU A 1 429 ? 8.539 49.205 98.241 1.00 32.73 429 LEU A C 1
ATOM 3046 O O . LEU A 1 429 ? 8.478 48.082 98.747 1.00 34.28 429 LEU A O 1
ATOM 3051 N N . LEU A 1 430 ? 7.815 49.550 97.181 1.00 21.11 430 LEU A N 1
ATOM 3052 C CA . LEU A 1 430 ? 7.046 48.533 96.486 1.00 22.41 430 LEU A CA 1
ATOM 3053 C C . LEU A 1 430 ? 7.809 47.873 95.338 1.00 27.70 430 LEU A C 1
ATOM 3054 O O . LEU A 1 430 ? 7.335 46.869 94.799 1.00 38.06 430 LEU A O 1
ATOM 3059 N N . GLY A 1 431 ? 8.977 48.380 94.962 1.00 24.44 431 GLY A N 1
ATOM 3060 C CA . GLY A 1 431 ? 9.690 47.806 93.834 1.00 19.90 431 GLY A CA 1
ATOM 3061 C C . GLY A 1 431 ? 10.595 48.839 93.174 1.00 24.53 431 GLY A C 1
ATOM 3062 O O . GLY A 1 431 ? 10.978 49.837 93.791 1.00 19.48 431 GLY A O 1
ATOM 3063 N N . PHE A 1 432 ? 10.923 48.567 91.908 1.00 17.49 432 PHE A N 1
ATOM 3064 C CA . PHE A 1 432 ? 11.901 49.363 91.175 1.00 18.09 432 PHE A CA 1
ATOM 3065 C C . PHE A 1 432 ? 11.508 49.465 89.708 1.00 25.55 432 PHE A C 1
ATOM 3066 O O . PHE A 1 432 ? 11.194 48.456 89.055 1.00 16.64 432 PHE A O 1
ATOM 3074 N N . GLY A 1 433 ? 11.558 50.692 89.192 1.00 25.61 433 GLY A N 1
ATOM 3075 C CA . GLY A 1 433 ? 11.451 50.910 87.767 1.00 19.01 433 GLY A CA 1
ATOM 3076 C C . GLY A 1 433 ? 12.816 50.756 87.136 1.00 25.23 433 GLY A C 1
ATOM 3077 O O . GLY A 1 433 ? 13.818 51.237 87.674 1.00 19.60 433 GLY A O 1
ATOM 3078 N N . ARG A 1 434 ? 12.867 50.050 86.013 1.00 18.06 434 ARG A N 1
ATOM 3079 C CA . ARG A 1 434 ? 14.110 49.804 85.301 1.00 23.39 434 ARG A CA 1
ATOM 3080 C C . ARG A 1 434 ? 14.129 50.675 84.044 1.00 21.41 434 ARG A C 1
ATOM 3081 O O . ARG A 1 434 ? 13.295 50.499 83.153 1.00 18.72 434 ARG A O 1
ATOM 3089 N N . THR A 1 435 ? 15.087 51.594 83.964 1.00 25.01 435 THR A N 1
ATOM 3090 C CA . THR A 1 435 ? 15.056 52.638 82.941 1.00 32.40 435 THR A CA 1
ATOM 3091 C C . THR A 1 435 ? 16.476 52.948 82.484 1.00 29.04 435 THR A C 1
ATOM 3092 O O . THR A 1 435 ? 17.437 52.282 82.875 1.00 21.72 435 THR A O 1
ATOM 3096 N N . ALA A 1 436 ? 16.599 53.971 81.639 1.00 23.82 436 ALA A N 1
ATOM 3097 C CA . ALA A 1 436 ? 17.921 54.376 81.177 1.00 24.85 436 ALA A CA 1
ATOM 3098 C C . ALA A 1 436 ? 18.788 54.790 82.357 1.00 25.45 436 ALA A C 1
ATOM 3099 O O . ALA A 1 436 ? 18.298 55.322 83.356 1.00 40.77 436 ALA A O 1
ATOM 3101 N N . LYS A 1 437 ? 20.093 54.534 82.231 1.00 25.60 437 LYS A N 1
ATOM 3102 C CA . LYS A 1 437 ? 21.032 54.739 83.342 1.00 31.98 437 LYS A CA 1
ATOM 3103 C C . LYS A 1 437 ? 20.860 56.099 84.022 1.00 41.99 437 LYS A C 1
ATOM 3104 O O . LYS A 1 437 ? 20.691 56.175 85.243 1.00 55.85 437 LYS A O 1
ATOM 3110 N N . ASN A 1 438 ? 20.914 57.187 83.266 1.00 34.87 438 ASN A N 1
ATOM 3111 C CA . ASN A 1 438 ? 20.870 58.520 83.870 1.00 47.38 438 ASN A CA 1
ATOM 3112 C C . ASN A 1 438 ? 19.532 59.220 83.633 1.00 40.60 438 ASN A C 1
ATOM 3113 O O . ASN A 1 438 ? 19.464 60.435 83.462 1.00 40.89 438 ASN A O 1
ATOM 3118 N N . ASP A 1 439 ? 18.447 58.461 83.637 1.00 30.47 439 ASP A N 1
ATOM 3119 C CA . ASP A 1 439 ? 17.148 59.081 83.661 1.00 33.14 439 ASP A CA 1
ATOM 3120 C C . ASP A 1 439 ? 16.861 59.659 85.051 1.00 41.78 439 ASP A C 1
ATOM 3121 O O . ASP A 1 439 ? 17.599 59.439 86.021 1.00 31.59 439 ASP A O 1
ATOM 3126 N N . ALA A 1 440 ? 15.764 60.412 85.131 1.00 40.23 440 ALA A N 1
ATOM 3127 C CA . ALA A 1 440 ? 15.362 61.047 86.377 1.00 42.93 440 ALA A CA 1
ATOM 3128 C C . ALA A 1 440 ? 14.855 60.021 87.386 1.00 40.75 440 ALA A C 1
ATOM 3129 O O . ALA A 1 440 ? 14.110 59.097 87.039 1.00 34.46 440 ALA A O 1
ATOM 3131 N N . GLY A 1 441 ? 15.229 60.214 88.650 1.00 32.42 441 GLY A N 1
ATOM 3132 C CA . GLY A 1 441 ? 14.795 59.348 89.723 1.00 31.12 441 GLY A CA 1
ATOM 3133 C C . GLY A 1 441 ? 15.673 58.139 89.950 1.00 34.67 441 GLY A C 1
ATOM 3134 O O . GLY A 1 441 ? 15.427 57.377 90.894 1.00 28.49 441 GLY A O 1
ATOM 3135 N N . VAL A 1 442 ? 16.696 57.942 89.126 1.00 38.16 442 VAL A N 1
ATOM 3136 C CA . VAL A 1 442 ? 17.554 56.777 89.263 1.00 27.77 442 VAL A CA 1
ATOM 3137 C C . VAL A 1 442 ? 18.339 56.890 90.563 1.00 28.40 442 VAL A C 1
ATOM 3138 O O . VAL A 1 442 ? 19.062 57.866 90.785 1.00 30.13 442 VAL A O 1
ATOM 3142 N N . LEU A 1 443 ? 18.202 55.887 91.432 1.00 27.13 443 LEU A N 1
ATOM 3143 C CA . LEU A 1 443 ? 18.973 55.848 92.663 1.00 32.13 443 LEU A CA 1
ATOM 3144 C C . LEU A 1 443 ? 20.234 55.006 92.548 1.00 31.48 443 LEU A C 1
ATOM 3145 O O . LEU A 1 443 ? 21.285 55.434 93.030 1.00 29.46 443 LEU A O 1
ATOM 3150 N N . VAL A 1 444 ? 20.175 53.821 91.924 1.00 26.88 444 VAL A N 1
ATOM 3151 C CA . VAL A 1 444 ? 21.360 52.986 91.735 1.00 29.02 444 VAL A CA 1
ATOM 3152 C C . VAL A 1 444 ? 21.334 52.379 90.336 1.00 24.88 444 VAL A C 1
ATOM 3153 O O . VAL A 1 444 ? 20.279 52.223 89.721 1.00 26.57 444 VAL A O 1
ATOM 3157 N N . GLU A 1 445 ? 22.518 52.007 89.841 1.00 23.60 445 GLU A N 1
ATOM 3158 C 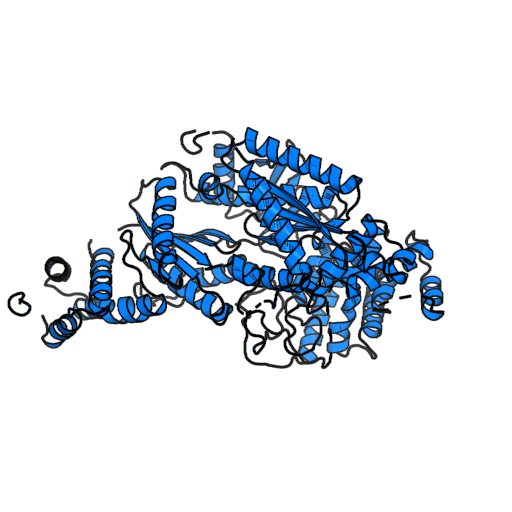CA . GLU A 1 445 ? 22.646 51.480 88.490 1.00 22.89 445 GLU A CA 1
ATOM 3159 C C . GLU A 1 445 ? 23.184 50.054 88.479 1.00 26.66 445 GLU A C 1
ATOM 3160 O O . GLU A 1 445 ? 23.957 49.647 89.357 1.00 21.87 445 GLU A O 1
ATOM 3166 N N . GLY A 1 446 ? 22.743 49.296 87.465 1.00 21.33 446 GLY A N 1
ATOM 3167 C CA . GLY A 1 446 ? 23.365 48.047 87.099 1.00 22.99 446 GLY A CA 1
ATOM 3168 C C . GLY A 1 446 ? 24.195 48.208 85.840 1.00 21.83 446 GLY A C 1
ATOM 3169 O O . GLY A 1 446 ? 24.451 49.324 85.381 1.00 21.22 446 GLY A O 1
ATOM 3170 N N . PRO A 1 447 ? 24.632 47.092 85.255 1.00 22.40 447 PRO A N 1
ATOM 3171 C CA . PRO A 1 447 ? 25.422 47.173 84.009 1.00 19.65 447 PRO A CA 1
ATOM 3172 C C . PRO A 1 447 ? 24.695 47.851 82.866 1.00 19.69 447 PRO A C 1
ATOM 3173 O O . PRO A 1 447 ? 25.331 48.399 81.955 1.00 26.46 447 PRO A O 1
ATOM 3177 N N . PHE A 1 448 ? 23.380 47.790 82.843 1.00 19.00 448 PHE A N 1
ATOM 3178 C CA . PHE A 1 448 ? 22.643 48.309 81.704 1.00 19.43 448 PHE A CA 1
ATOM 3179 C C . PHE A 1 448 ? 21.570 49.340 82.048 1.00 23.05 448 PHE A C 1
ATOM 3180 O O . PHE A 1 448 ? 21.147 50.082 81.147 1.00 24.68 448 PHE A O 1
ATOM 3188 N N . SER A 1 449 ? 21.114 49.437 83.293 1.00 19.66 449 SER A N 1
ATOM 3189 C CA . SER A 1 449 ? 19.949 50.274 83.530 1.00 22.51 449 SER A CA 1
ATOM 3190 C C . SER A 1 449 ? 20.085 51.066 84.822 1.00 21.14 449 SER A C 1
ATOM 3191 O O . SER A 1 449 ? 20.883 50.730 85.697 1.00 23.06 449 SER A O 1
ATOM 3194 N N . GLY A 1 450 ? 19.266 52.115 84.933 1.00 21.86 450 GLY A N 1
ATOM 3195 C CA . GLY A 1 450 ? 19.017 52.783 86.195 1.00 22.56 450 GLY A CA 1
ATOM 3196 C C . GLY A 1 450 ? 17.764 52.206 86.834 1.00 23.80 450 GLY A C 1
ATOM 3197 O O . GLY A 1 450 ? 16.840 51.789 86.148 1.00 28.75 450 GLY A O 1
ATOM 3198 N N . PHE A 1 451 ? 17.751 52.156 88.160 1.00 21.53 451 PHE A N 1
ATOM 3199 C CA . PHE A 1 451 ? 16.599 51.671 88.905 1.00 22.88 451 PHE A CA 1
ATOM 3200 C C . PHE A 1 451 ? 16.010 52.804 89.731 1.00 22.93 451 PHE A C 1
ATOM 3201 O O . PHE A 1 451 ? 16.734 53.495 90.452 1.00 23.31 451 PHE A O 1
ATOM 3209 N N . VAL A 1 452 ? 14.715 53.014 89.588 1.00 28.28 452 VAL A N 1
ATOM 3210 C CA . VAL A 1 452 ? 13.993 54.083 90.276 1.00 23.53 452 VAL A CA 1
ATOM 3211 C C . VAL A 1 452 ? 13.155 53.441 91.372 1.00 22.89 452 VAL A C 1
ATOM 3212 O O . VAL A 1 452 ? 12.270 52.639 91.065 1.00 21.74 452 VAL A O 1
ATOM 3216 N N . PRO A 1 453 ? 13.404 53.749 92.642 1.00 23.80 453 PRO A N 1
ATOM 3217 C CA . PRO A 1 453 ? 12.638 53.107 93.719 1.00 25.04 453 PRO A CA 1
ATOM 3218 C C . PRO A 1 453 ? 11.156 53.433 93.632 1.00 29.74 453 PRO A C 1
ATOM 3219 O O . PRO A 1 453 ? 10.746 54.589 93.557 1.00 29.42 453 PRO A O 1
ATOM 3223 N N . TYR A 1 454 ? 10.350 52.392 93.627 1.00 34.49 454 TYR A N 1
ATOM 3224 C CA . TYR A 1 454 ? 8.909 52.541 93.561 1.00 24.63 454 TYR A CA 1
ATOM 3225 C C . TYR A 1 454 ? 8.384 52.481 94.992 1.00 32.08 454 TYR A C 1
ATOM 3226 O O . TYR A 1 454 ? 8.447 51.431 95.641 1.00 33.07 454 TYR A O 1
ATOM 3235 N N . LEU A 1 455 ? 7.883 53.607 95.494 1.00 38.70 455 LEU A N 1
ATOM 3236 C CA . LEU A 1 455 ? 7.542 53.735 96.903 1.00 39.82 455 LEU A CA 1
ATOM 3237 C C . LEU A 1 455 ? 6.033 53.790 97.100 1.00 31.25 455 LEU A C 1
ATOM 3238 O O . LEU A 1 455 ? 5.280 54.124 96.186 1.00 30.54 455 LEU A O 1
ATOM 3243 N N . GLN A 1 456 ? 5.613 53.464 98.331 1.00 29.13 456 GLN A N 1
ATOM 3244 C CA . GLN A 1 456 ? 4.195 53.351 98.663 1.00 39.36 456 GLN A CA 1
ATOM 3245 C C . GLN A 1 456 ? 3.407 54.593 98.260 1.00 57.49 456 GLN A C 1
ATOM 3246 O O . GLN A 1 456 ? 2.244 54.494 97.848 1.00 64.81 456 GLN A O 1
ATOM 3252 N N . GLY A 1 457 ? 4.016 55.770 98.365 1.00 66.54 457 GLY A N 1
ATOM 3253 C CA . GLY A 1 457 ? 3.352 56.966 97.885 1.00 68.96 457 GLY A CA 1
ATOM 3254 C C . GLY A 1 457 ? 3.446 57.153 96.381 1.00 69.94 457 GLY A C 1
ATOM 3255 O O . GLY A 1 457 ? 2.437 57.402 95.712 1.00 70.63 457 GLY A O 1
ATOM 3256 N N . GLY A 1 458 ? 4.648 56.995 95.838 1.00 68.24 458 GLY A N 1
ATOM 3257 C CA . GLY A 1 458 ? 4.988 57.498 94.525 1.00 67.55 458 GLY A CA 1
ATOM 3258 C C . GLY A 1 458 ? 4.297 56.791 93.368 1.00 67.78 458 GLY A C 1
ATOM 3259 O O . GLY A 1 458 ? 3.416 55.942 93.519 1.00 63.24 458 GLY A O 1
ATOM 3260 N N . ARG A 1 459 ? 4.740 57.175 92.168 1.00 72.38 459 ARG A N 1
ATOM 3261 C CA . ARG A 1 459 ? 4.205 56.715 90.893 1.00 73.09 459 ARG A CA 1
ATOM 3262 C C . ARG A 1 459 ? 5.232 55.840 90.191 1.00 64.27 459 ARG A C 1
ATOM 3263 O O . ARG A 1 459 ? 6.347 56.313 89.931 1.00 71.87 459 ARG A O 1
ATOM 3271 N N . PRO A 1 460 ? 4.927 54.589 89.854 1.00 49.03 460 PRO A N 1
ATOM 3272 C CA . PRO A 1 460 ? 5.957 53.726 89.255 1.00 44.28 460 PRO A CA 1
ATOM 3273 C C . PRO A 1 460 ? 6.403 54.272 87.903 1.00 37.75 460 PRO A C 1
ATOM 3274 O O . PRO A 1 460 ? 5.605 54.824 87.142 1.00 39.51 460 PRO A O 1
ATOM 3278 N N . VAL A 1 461 ? 7.695 54.120 87.615 1.00 29.45 461 VAL A N 1
ATOM 3279 C CA . VAL A 1 461 ? 8.341 54.759 86.471 1.00 34.05 461 VAL A CA 1
ATOM 3280 C C . VAL A 1 461 ? 9.317 53.760 85.851 1.00 38.46 461 VAL A C 1
ATOM 3281 O O . VAL A 1 461 ? 10.264 53.329 86.513 1.00 45.41 461 VAL A O 1
ATOM 3285 N N . GLY A 1 462 ? 9.098 53.390 84.599 1.00 35.42 462 GLY A N 1
ATOM 3286 C CA . GLY A 1 462 ? 10.071 52.573 83.892 1.00 32.15 462 GLY A CA 1
ATOM 3287 C C . GLY A 1 462 ? 9.429 51.786 82.766 1.00 42.94 462 GLY A C 1
ATOM 3288 O O . GLY A 1 462 ? 8.213 51.770 82.591 1.00 42.45 462 GLY A O 1
ATOM 3289 N N . GLU A 1 463 ? 10.290 51.127 81.981 1.00 50.09 463 GLU A N 1
ATOM 3290 C CA . GLU A 1 463 ? 9.852 50.227 80.913 1.00 54.28 463 GLU A CA 1
ATOM 3291 C C . GLU A 1 463 ? 9.676 48.793 81.397 1.00 39.82 463 GLU A C 1
ATOM 3292 O O . GLU A 1 463 ? 8.873 48.042 80.830 1.00 32.62 463 GLU A O 1
ATOM 3298 N N . GLN A 1 464 ? 10.451 48.396 82.397 1.00 23.04 464 GLN A N 1
ATOM 3299 C CA . GLN A 1 464 ? 10.172 47.242 83.222 1.00 22.36 464 GLN A CA 1
ATOM 3300 C C . GLN A 1 464 ? 9.969 47.750 84.640 1.00 20.24 464 GLN A C 1
ATOM 3301 O O . GLN A 1 464 ? 10.682 48.651 85.096 1.00 20.26 464 GLN A O 1
ATOM 3307 N N . ILE A 1 465 ? 8.979 47.211 85.331 1.00 15.83 465 ILE A N 1
ATOM 3308 C CA . ILE A 1 465 ? 8.766 47.555 86.728 1.00 25.91 465 ILE A CA 1
ATOM 3309 C C . ILE A 1 465 ? 8.816 46.261 87.529 1.00 19.93 465 ILE A C 1
ATOM 3310 O O . ILE A 1 465 ? 7.942 45.394 87.391 1.00 18.64 465 ILE A O 1
ATOM 3315 N N . LEU A 1 466 ? 9.863 46.126 88.334 1.00 14.38 466 LEU A N 1
ATOM 3316 C CA . LEU A 1 466 ? 10.029 45.020 89.264 1.00 18.59 466 LEU A CA 1
ATOM 3317 C C . LEU A 1 466 ? 9.139 45.270 90.474 1.00 21.32 466 LEU A C 1
ATOM 3318 O O . LEU A 1 466 ? 9.250 46.314 91.116 1.00 19.86 466 LEU A O 1
ATOM 3323 N N . VAL A 1 467 ? 8.226 44.350 90.767 1.00 13.62 467 VAL A N 1
ATOM 3324 C CA . VAL A 1 467 ? 7.246 44.568 91.828 1.00 14.22 467 VAL A CA 1
ATOM 3325 C C . VAL A 1 467 ? 7.406 43.481 92.875 1.00 20.92 467 VAL A C 1
ATOM 3326 O O . VAL A 1 467 ? 7.408 42.290 92.543 1.00 17.24 467 VAL A O 1
ATOM 3330 N N . LYS A 1 468 ? 7.473 43.896 94.138 1.00 19.02 468 LYS A N 1
ATOM 3331 C CA . LYS A 1 468 ? 7.994 43.072 95.220 1.00 21.20 468 LYS A CA 1
ATOM 3332 C C . LYS A 1 468 ? 6.874 42.279 95.881 1.00 19.53 468 LYS A C 1
ATOM 3333 O O . LYS A 1 468 ? 5.931 42.871 96.421 1.00 23.04 468 LYS A O 1
ATOM 3339 N N . ASN A 1 469 ? 6.999 40.944 95.864 1.00 17.77 469 ASN A N 1
ATOM 3340 C CA . ASN A 1 469 ? 6.162 40.063 96.689 1.00 22.70 469 ASN A CA 1
ATOM 3341 C C . ASN A 1 469 ? 4.684 40.157 96.325 1.00 23.78 469 ASN A C 1
ATOM 3342 O O . ASN A 1 469 ? 3.816 40.162 97.197 1.00 24.32 469 ASN A O 1
ATOM 3347 N N . THR A 1 470 ? 4.392 40.249 95.034 1.00 23.44 470 THR A N 1
ATOM 3348 C CA . THR A 1 470 ? 3.009 40.199 94.588 1.00 26.56 470 THR A CA 1
ATOM 3349 C C . THR A 1 470 ? 2.984 39.797 93.121 1.00 23.97 470 THR A C 1
ATOM 3350 O O . THR A 1 470 ? 3.858 40.175 92.341 1.00 21.08 470 THR A O 1
ATOM 3354 N N . LEU A 1 471 ? 2.000 38.999 92.771 1.00 14.44 471 LEU A N 1
ATOM 3355 C CA . LEU A 1 471 ? 1.734 38.653 91.391 1.00 15.98 471 LEU A CA 1
ATOM 3356 C C . LEU A 1 471 ? 0.687 39.568 90.771 1.00 16.54 471 LEU A C 1
ATOM 3357 O O . LEU A 1 471 ? 0.221 39.293 89.666 1.00 16.56 471 LEU A O 1
ATOM 3362 N N . ASN A 1 472 ? 0.301 40.650 91.463 1.00 13.33 472 ASN A N 1
ATOM 3363 C CA . ASN A 1 472 ? -0.687 41.582 90.944 1.00 17.64 472 ASN A CA 1
ATOM 3364 C C . ASN A 1 472 ? 0.010 42.809 90.387 1.00 22.75 472 ASN A C 1
ATOM 3365 O O . ASN A 1 472 ? 0.695 43.510 91.146 1.00 22.18 472 ASN A O 1
ATOM 3370 N N . PRO A 1 473 ? -0.125 43.109 89.095 1.00 23.72 473 PRO A N 1
ATOM 3371 C CA . PRO A 1 473 ? 0.548 44.301 88.558 1.00 22.08 473 PRO A CA 1
ATOM 3372 C C . PRO A 1 473 ? -0.039 45.594 89.089 1.00 33.02 473 PRO A C 1
ATOM 3373 O O . PRO A 1 473 ? 0.706 46.561 89.290 1.00 25.88 473 PRO A O 1
ATOM 3377 N N . GLY A 1 474 ? -1.350 45.633 89.314 1.00 40.96 474 GLY A N 1
ATOM 3378 C CA . GLY A 1 474 ? -2.029 46.740 89.957 1.00 42.41 474 GLY A CA 1
ATOM 3379 C C . GLY A 1 474 ? -1.722 48.126 89.440 1.00 39.00 474 GLY A C 1
ATOM 3380 O O . GLY A 1 474 ? -2.269 48.575 88.434 1.00 47.22 474 GLY A O 1
ATOM 3381 N N . GLU A 1 475 ? -0.815 48.795 90.140 1.00 37.85 475 GLU A N 1
ATOM 3382 C CA . GLU A 1 475 ? -0.630 50.232 89.993 1.00 55.87 475 GLU A CA 1
ATOM 3383 C C . GLU A 1 475 ? -0.073 50.619 88.630 1.00 46.60 475 GLU A C 1
ATOM 3384 O O . GLU A 1 475 ? -0.392 51.692 88.110 1.00 47.69 475 GLU A O 1
ATOM 3390 N N . ILE A 1 476 ? 0.773 49.773 88.054 1.00 35.45 476 ILE A N 1
ATOM 3391 C CA . ILE A 1 476 ? 1.729 50.168 87.024 1.00 30.66 476 ILE A CA 1
ATOM 3392 C C . ILE A 1 476 ? 1.037 50.570 85.729 1.00 26.20 476 ILE A C 1
ATOM 3393 O O . ILE A 1 476 ? -0.132 50.233 85.514 1.00 33.16 476 ILE A O 1
ATOM 3398 N N . PRO A 1 477 ? 1.711 51.314 84.857 1.00 29.69 477 PRO A N 1
ATOM 3399 C CA . PRO A 1 477 ? 1.136 51.638 83.547 1.00 34.03 477 PRO A CA 1
ATOM 3400 C C . PRO A 1 477 ? 0.956 50.415 82.657 1.00 45.72 477 PRO A C 1
ATOM 3401 O O . PRO A 1 477 ? 1.622 49.388 82.808 1.00 40.72 477 PRO A O 1
ATOM 3405 N N . GLU A 1 478 ? 0.043 50.567 81.688 1.00 53.10 478 GLU A N 1
ATOM 3406 C CA . GLU A 1 478 ? -0.220 49.516 80.706 1.00 51.74 478 GLU A CA 1
ATOM 3407 C C . GLU A 1 478 ? 1.024 49.188 79.895 1.00 36.95 478 GLU A C 1
ATOM 3408 O O . GLU A 1 478 ? 1.303 48.019 79.612 1.00 42.06 478 GLU A O 1
ATOM 3414 N N . SER A 1 479 ? 1.782 50.206 79.507 1.00 34.39 479 SER A N 1
ATOM 3415 C CA . SER A 1 479 ? 2.956 49.970 78.678 1.00 38.54 479 SER A CA 1
ATOM 3416 C C . SER A 1 479 ? 4.011 49.118 79.385 1.00 32.52 479 SER A C 1
ATOM 3417 O O . SER A 1 479 ? 4.771 48.410 78.715 1.00 33.98 479 SER A O 1
ATOM 3420 N N . ALA A 1 480 ? 4.100 49.189 80.718 1.00 26.05 480 ALA A N 1
ATOM 3421 C CA . ALA A 1 480 ? 5.268 48.645 81.411 1.00 27.02 480 ALA A CA 1
ATOM 3422 C C . ALA A 1 480 ? 5.269 47.121 81.380 1.00 19.55 480 ALA A C 1
ATOM 3423 O O . ALA A 1 480 ? 4.214 46.488 81.449 1.00 22.85 480 ALA A O 1
ATOM 3425 N N . GLN A 1 481 ? 6.467 46.538 81.268 1.00 20.82 481 GLN A N 1
ATOM 3426 C CA . GLN A 1 481 ? 6.679 45.106 81.474 1.00 17.14 481 GLN A CA 1
ATOM 3427 C C . GLN A 1 481 ? 6.607 44.802 82.979 1.00 17.58 481 GLN A C 1
ATOM 3428 O O . GLN A 1 481 ? 7.476 45.224 83.748 1.00 20.75 481 GLN A O 1
ATOM 3434 N N . PHE A 1 482 ? 5.574 44.069 83.401 1.00 12.82 482 PHE A N 1
ATOM 3435 C CA . PHE A 1 482 ? 5.465 43.604 84.793 1.00 15.56 482 PHE A CA 1
ATOM 3436 C C . PHE A 1 482 ? 6.492 42.503 85.078 1.00 16.01 482 PHE A C 1
ATOM 3437 O O . PHE A 1 482 ? 6.509 41.465 84.402 1.00 11.00 482 PHE A O 1
ATOM 3445 N N . VAL A 1 483 ? 7.323 42.717 86.095 1.00 11.73 483 VAL A N 1
ATOM 3446 C CA . VAL A 1 483 ? 8.260 41.693 86.562 1.00 11.06 483 VAL A CA 1
ATOM 3447 C C . VAL A 1 483 ? 8.110 41.504 88.070 1.00 11.14 483 VAL A C 1
ATOM 3448 O O . VAL A 1 483 ? 8.720 42.237 88.860 1.00 11.68 483 VAL A O 1
ATOM 3452 N N . PRO A 1 484 ? 7.329 40.531 88.509 1.00 10.76 484 PRO A N 1
ATOM 3453 C CA . PRO A 1 484 ? 7.281 40.225 89.937 1.00 10.92 484 PRO A CA 1
ATOM 3454 C C . PRO A 1 484 ? 8.573 39.569 90.410 1.00 18.47 484 PRO A C 1
ATOM 3455 O O . PRO A 1 484 ? 9.130 38.688 89.747 1.00 15.35 484 PRO A O 1
ATOM 3459 N N . TYR A 1 485 ? 9.061 40.015 91.561 1.00 12.74 485 TYR A N 1
ATOM 3460 C CA . TYR A 1 485 ? 10.082 39.268 92.273 1.00 20.49 485 TYR A CA 1
ATOM 3461 C C . TYR A 1 485 ? 9.665 39.099 93.730 1.00 20.56 485 TYR A C 1
ATOM 3462 O O . TYR A 1 485 ? 8.910 39.900 94.276 1.00 23.36 485 TYR A O 1
ATOM 3471 N N . PHE A 1 486 ? 10.161 38.039 94.356 1.00 15.74 486 PHE A N 1
ATOM 3472 C CA . PHE A 1 486 ? 9.794 37.694 95.721 1.00 22.15 486 PHE A CA 1
ATOM 3473 C C . PHE A 1 486 ? 11.045 37.639 96.566 1.00 19.09 486 PHE A C 1
ATOM 3474 O O . PHE A 1 486 ? 12.039 37.034 96.164 1.00 20.80 486 PHE A O 1
ATOM 3482 N N . VAL A 1 487 ? 11.008 38.285 97.722 1.00 25.74 487 VAL A N 1
ATOM 3483 C CA . VAL A 1 487 ? 12.110 38.177 98.665 1.00 28.09 487 VAL A CA 1
ATOM 3484 C C . VAL A 1 487 ? 11.528 38.034 100.055 1.00 32.18 487 VAL A C 1
ATOM 3485 O O . VAL A 1 487 ? 10.432 38.528 100.354 1.00 29.35 487 VAL A O 1
ATOM 3489 N N . ALA A 1 488 ? 12.259 37.299 100.884 1.00 34.07 488 ALA A N 1
ATOM 3490 C CA . ALA A 1 488 ? 12.002 37.224 102.311 1.00 35.67 488 ALA A CA 1
ATOM 3491 C C . ALA A 1 488 ? 12.445 38.543 102.919 1.00 44.01 488 ALA A C 1
ATOM 3492 O O . ALA A 1 488 ? 13.638 38.778 103.127 1.00 45.28 488 ALA A O 1
ATOM 3494 N N . ASP A 1 489 ? 11.487 39.429 103.170 1.00 48.18 489 ASP A N 1
ATOM 3495 C CA . ASP A 1 489 ? 11.829 40.746 103.680 1.00 61.02 489 ASP A CA 1
ATOM 3496 C C . ASP A 1 489 ? 11.352 40.862 105.117 1.00 67.33 489 ASP A C 1
ATOM 3497 O O . ASP A 1 489 ? 10.554 41.749 105.443 1.00 71.53 489 ASP A O 1
ATOM 3502 N N . TYR A 1 490 ? 11.814 39.957 105.978 1.00 65.51 490 TYR A N 1
ATOM 3503 C CA . TYR A 1 490 ? 11.402 40.029 107.368 1.00 59.30 490 TYR A CA 1
ATOM 3504 C C . TYR A 1 490 ? 12.206 41.095 108.096 1.00 58.05 490 TYR A C 1
ATOM 3505 O O . TYR A 1 490 ? 13.397 41.294 107.834 1.00 53.93 490 TYR A O 1
ATOM 3514 N N . PHE A 1 491 ? 11.527 41.765 109.031 1.00 58.78 491 PHE A N 1
ATOM 3515 C CA . PHE A 1 491 ? 11.976 43.035 109.593 1.00 63.43 491 PHE A CA 1
ATOM 3516 C C . PHE A 1 491 ? 11.220 43.243 110.900 1.00 59.19 491 PHE A C 1
ATOM 3517 O O . PHE A 1 491 ? 10.027 43.558 110.872 1.00 69.75 491 PHE A O 1
ATOM 3525 N N . LYS A 1 492 ? 11.891 43.037 112.033 1.00 48.49 492 LYS A N 1
ATOM 3526 C CA . LYS A 1 492 ? 11.290 43.345 113.343 1.00 43.55 492 LYS A CA 1
ATOM 3527 C C . LYS A 1 492 ? 10.901 44.812 113.415 1.00 40.68 492 LYS A C 1
ATOM 3528 O O . LYS A 1 492 ? 11.709 45.677 113.079 1.00 44.65 492 LYS A O 1
ATOM 3534 N N . ALA A 1 514 ? 23.198 39.262 126.385 1.00 50.89 547 ALA A N 1
ATOM 3535 C CA . ALA A 1 514 ? 24.089 40.409 126.504 1.00 51.90 547 ALA A CA 1
ATOM 3536 C C . ALA A 1 514 ? 24.754 40.684 125.155 1.00 63.85 547 ALA A C 1
ATOM 3537 O O . ALA A 1 514 ? 25.614 41.562 125.032 1.00 64.27 547 ALA A O 1
ATOM 3539 N N . ARG A 1 515 ? 24.336 39.915 124.145 1.00 52.88 548 ARG A N 1
ATOM 3540 C CA . ARG A 1 515 ? 24.945 39.915 122.824 1.00 46.84 548 ARG A CA 1
ATOM 3541 C C . ARG A 1 515 ? 23.843 39.788 121.778 1.00 49.68 548 ARG A C 1
ATOM 3542 O O . ARG A 1 515 ? 22.675 39.563 122.103 1.00 62.46 548 ARG A O 1
ATOM 3550 N N . LEU A 1 516 ? 24.213 39.942 120.509 1.00 45.51 549 LEU A N 1
ATOM 3551 C CA . LEU A 1 516 ? 23.309 39.654 119.403 1.00 46.12 549 LEU A CA 1
ATOM 3552 C C . LEU A 1 516 ? 23.699 38.346 118.724 1.00 41.56 549 LEU A C 1
ATOM 3553 O O . LEU A 1 516 ? 24.843 37.893 118.808 1.00 43.29 549 LEU A O 1
ATOM 3558 N N . GLY A 1 517 ? 22.721 37.736 118.057 1.00 36.44 550 GLY A N 1
ATOM 3559 C CA . GLY A 1 517 ? 22.892 36.435 117.428 1.00 34.08 550 GLY A CA 1
ATOM 3560 C C . GLY A 1 517 ? 22.919 36.573 115.912 1.00 31.90 550 GLY A C 1
ATOM 3561 O O . GLY A 1 517 ? 22.200 37.395 115.348 1.00 31.28 550 GLY A O 1
ATOM 3562 N N . VAL A 1 518 ? 23.771 35.780 115.272 1.00 30.89 551 VAL A N 1
ATOM 3563 C CA . VAL A 1 518 ? 23.875 35.741 113.815 1.00 35.84 551 VAL A CA 1
ATOM 3564 C C . VAL A 1 518 ? 23.794 34.291 113.363 1.00 27.88 551 VAL A C 1
ATOM 3565 O O . VAL A 1 518 ? 24.527 33.439 113.872 1.00 32.84 551 VAL A O 1
ATOM 3569 N N . LEU A 1 519 ? 22.899 34.009 112.419 1.00 26.40 552 LEU A N 1
ATOM 3570 C CA . LEU A 1 519 ? 22.712 32.665 111.910 1.00 25.46 552 LEU A CA 1
ATOM 3571 C C . LEU A 1 519 ? 23.044 32.627 110.423 1.00 35.39 552 LEU A C 1
ATOM 3572 O O . LEU A 1 519 ? 22.671 33.535 109.666 1.00 31.15 552 LEU A O 1
ATOM 3577 N N . ARG A 1 520 ? 23.788 31.595 110.028 1.00 23.31 553 ARG A N 1
ATOM 3578 C CA . ARG A 1 520 ? 23.920 31.175 108.641 1.00 21.77 553 ARG A CA 1
ATOM 3579 C C . ARG A 1 520 ? 23.432 29.734 108.550 1.00 31.70 553 ARG A C 1
ATOM 3580 O O . ARG A 1 520 ? 23.997 28.844 109.196 1.00 27.98 553 ARG A O 1
ATOM 3588 N N . LEU A 1 521 ? 22.376 29.512 107.771 1.00 23.72 554 LEU A N 1
ATOM 3589 C CA . LEU A 1 521 ? 21.871 28.186 107.453 1.00 23.14 554 LEU A CA 1
ATOM 3590 C C . LEU A 1 521 ? 22.012 27.990 105.949 1.00 28.85 554 LEU A C 1
ATOM 3591 O O . LEU A 1 521 ? 21.854 28.940 105.176 1.00 21.55 554 LEU A O 1
ATOM 3596 N N . ASP A 1 522 ? 22.328 26.765 105.535 1.00 25.60 555 ASP A N 1
ATOM 3597 C CA . ASP A 1 522 ? 22.656 26.495 104.143 1.00 25.43 555 ASP A CA 1
ATOM 3598 C C . ASP A 1 522 ? 22.334 25.039 103.843 1.00 22.55 555 ASP A C 1
ATOM 3599 O O . ASP A 1 522 ? 22.752 24.141 104.595 1.00 25.94 555 ASP A O 1
ATOM 3604 N N . VAL A 1 523 ? 21.629 24.809 102.732 1.00 16.34 556 VAL A N 1
ATOM 3605 C CA . VAL A 1 523 ? 21.220 23.453 102.364 1.00 26.02 556 VAL A CA 1
ATOM 3606 C C . VAL A 1 523 ? 22.439 22.606 102.014 1.00 24.04 556 VAL A C 1
ATOM 3607 O O . VAL A 1 523 ? 23.273 22.991 101.188 1.00 16.11 556 VAL A O 1
ATOM 3611 N N . ASP A 1 524 ? 22.538 21.448 102.662 1.00 17.70 557 ASP A N 1
ATOM 3612 C CA . ASP A 1 524 ? 23.650 20.531 102.480 1.00 27.08 557 ASP A CA 1
ATOM 3613 C C . ASP A 1 524 ? 23.650 19.911 101.095 1.00 24.08 557 ASP A C 1
ATOM 3614 O O . ASP A 1 524 ? 22.623 19.390 100.636 1.00 23.58 557 ASP A O 1
ATOM 3619 N N . ASN A 1 525 ? 24.814 19.925 100.448 1.00 30.24 558 ASN A N 1
ATOM 3620 C CA . ASN A 1 525 ? 24.944 19.213 99.184 1.00 22.10 558 ASN A CA 1
ATOM 3621 C C . ASN A 1 525 ? 23.838 19.642 98.235 1.00 28.62 558 ASN A C 1
ATOM 3622 O O . ASN A 1 525 ? 23.102 18.799 97.697 1.00 26.63 558 ASN A O 1
ATOM 3627 N N . LEU A 1 526 ? 23.628 20.964 98.074 1.00 41.66 559 LEU A N 1
ATOM 3628 C CA . LEU A 1 526 ? 22.514 21.178 97.157 1.00 25.25 559 LEU A CA 1
ATOM 3629 C C . LEU A 1 526 ? 22.906 20.742 95.753 1.00 27.28 559 LEU A C 1
ATOM 3630 O O . LEU A 1 526 ? 22.057 20.183 95.039 1.00 18.62 559 LEU A O 1
ATOM 3635 N N . GLY A 1 527 ? 24.189 20.908 95.363 1.00 30.70 560 GLY A N 1
ATOM 3636 C CA . GLY A 1 527 ? 24.523 20.544 93.984 1.00 19.65 560 GLY A CA 1
ATOM 3637 C C . GLY A 1 527 ? 24.121 19.121 93.591 1.00 28.21 560 GLY A C 1
ATOM 3638 O O . GLY A 1 527 ? 23.533 18.893 92.527 1.00 27.12 560 GLY A O 1
ATOM 3639 N N . GLN A 1 528 ? 24.437 18.142 94.444 1.00 29.17 561 GLN A N 1
ATOM 3640 C CA . GLN A 1 528 ? 24.253 16.728 94.099 1.00 34.09 561 GLN A CA 1
ATOM 3641 C C . GLN A 1 528 ? 22.793 16.382 93.824 1.00 30.19 561 GLN A C 1
ATOM 3642 O O . GLN A 1 528 ? 22.502 15.529 92.973 1.00 26.92 561 GLN A O 1
ATOM 3648 N N . ALA A 1 529 ? 21.865 17.021 94.536 1.00 27.30 562 ALA A N 1
ATOM 3649 C CA . ALA A 1 529 ? 20.452 16.711 94.356 1.00 27.96 562 ALA A CA 1
ATOM 3650 C C . ALA A 1 529 ? 19.962 17.109 92.968 1.00 24.60 562 ALA A C 1
ATOM 3651 O O . ALA A 1 529 ? 19.165 16.386 92.362 1.00 23.45 562 ALA A O 1
ATOM 3653 N N . PHE A 1 530 ? 20.403 18.263 92.456 1.00 16.98 563 PHE A N 1
ATOM 3654 C CA . PHE A 1 530 ? 19.988 18.663 91.113 1.00 26.50 563 PHE A CA 1
ATOM 3655 C C . PHE A 1 530 ? 20.511 17.698 90.050 1.00 27.94 563 PHE A C 1
ATOM 3656 O O . PHE A 1 530 ? 19.826 17.450 89.051 1.00 27.52 563 PHE A O 1
ATOM 3664 N N . THR A 1 531 ? 21.700 17.127 90.259 1.00 22.07 564 THR A N 1
ATOM 3665 C CA . THR A 1 531 ? 22.344 16.282 89.259 1.00 29.57 564 THR A CA 1
ATOM 3666 C C . THR A 1 531 ? 22.003 14.804 89.429 1.00 30.22 564 THR A C 1
ATOM 3667 O O . THR A 1 531 ? 21.874 14.087 88.435 1.00 29.93 564 THR A O 1
ATOM 3671 N N . HIS A 1 532 ? 21.894 14.343 90.679 1.00 30.98 565 HIS A N 1
ATOM 3672 C CA . HIS A 1 532 ? 21.394 13.029 91.067 1.00 35.32 565 HIS A CA 1
ATOM 3673 C C . HIS A 1 532 ? 20.302 13.183 92.133 1.00 44.98 565 HIS A C 1
ATOM 3674 O O . HIS A 1 532 ? 19.130 13.408 91.812 1.00 42.35 565 HIS A O 1
ATOM 3681 N N . GLY A 1 533 ? 20.674 13.066 93.409 1.00 52.71 566 GLY A N 1
ATOM 3682 C CA . GLY A 1 533 ? 19.806 13.449 94.513 1.00 47.13 566 GLY A CA 1
ATOM 3683 C C . GLY A 1 533 ? 18.551 12.640 94.762 1.00 47.32 566 GLY A C 1
ATOM 3684 O O . GLY A 1 533 ? 17.712 12.474 93.875 1.00 54.66 566 GLY A O 1
ATOM 3685 N N . PHE A 1 534 ? 18.415 12.165 95.996 1.00 53.44 567 PHE A N 1
ATOM 3686 C CA . PHE A 1 534 ? 17.317 11.312 96.461 1.00 55.73 567 PHE A CA 1
ATOM 3687 C C . PHE A 1 534 ? 17.364 9.987 95.688 1.00 56.47 567 PHE A C 1
ATOM 3688 O O . PHE A 1 534 ? 18.266 9.166 95.889 1.00 57.39 567 PHE A O 1
ATOM 3696 N N . GLY A 1 540 ? 18.104 10.294 90.017 1.00 39.20 573 GLY A N 1
ATOM 3697 C CA . GLY A 1 540 ? 18.065 11.426 89.110 1.00 37.41 573 GLY A CA 1
ATOM 3698 C C . GLY A 1 540 ? 16.654 11.776 88.674 1.00 37.02 573 GLY A C 1
ATOM 3699 O O . GLY A 1 540 ? 16.328 11.682 87.489 1.00 41.27 573 GLY A O 1
ATOM 3700 N N . LYS A 1 541 ? 15.809 12.179 89.627 1.00 36.35 574 LYS A N 1
ATOM 3701 C CA . LYS A 1 541 ? 14.428 12.496 89.292 1.00 34.26 574 LYS A CA 1
ATOM 3702 C C . LYS A 1 541 ? 14.260 13.871 88.678 1.00 28.00 574 LYS A C 1
ATOM 3703 O O . LYS A 1 541 ? 13.162 14.174 88.203 1.00 42.43 574 LYS A O 1
ATOM 3709 N N . PHE A 1 542 ? 15.296 14.710 88.674 1.00 25.80 575 PHE A N 1
ATOM 3710 C CA . PHE A 1 542 ? 15.186 16.077 88.162 1.00 21.84 575 PHE A CA 1
ATOM 3711 C C . PHE A 1 542 ? 15.936 16.283 86.846 1.00 24.57 575 PHE A C 1
ATOM 3712 O O . PHE A 1 542 ? 16.295 17.409 86.501 1.00 27.94 575 PHE A O 1
ATOM 3720 N N . ASN A 1 543 ? 16.138 15.212 86.080 1.00 17.99 576 ASN A N 1
ATOM 3721 C CA . ASN A 1 543 ? 17.008 15.224 84.913 1.00 17.61 576 ASN A CA 1
ATOM 3722 C C . ASN A 1 543 ? 16.260 15.536 83.624 1.00 16.91 576 ASN A C 1
ATOM 3723 O O . ASN A 1 543 ? 16.590 15.000 82.567 1.00 22.81 576 ASN A O 1
ATOM 3728 N N . THR A 1 544 ? 15.240 16.372 83.692 1.00 13.52 577 THR A N 1
ATOM 3729 C CA . THR A 1 544 ? 14.721 17.078 82.534 1.00 14.31 577 THR A CA 1
ATOM 3730 C C . THR A 1 544 ? 14.576 18.548 82.900 1.00 17.08 577 THR A C 1
ATOM 3731 O O . THR A 1 544 ? 14.570 18.919 84.079 1.00 12.21 577 THR A O 1
ATOM 3735 N N . ILE A 1 545 ? 14.433 19.374 81.865 1.00 11.34 578 ILE A N 1
ATOM 3736 C CA . ILE A 1 545 ? 14.355 20.815 82.065 1.00 14.76 578 ILE A CA 1
ATOM 3737 C C . ILE A 1 545 ? 13.128 21.173 82.898 1.00 17.24 578 ILE A C 1
ATOM 3738 O O . ILE A 1 545 ? 13.196 22.035 83.776 1.00 11.66 578 ILE A O 1
ATOM 3743 N N . SER A 1 546 ? 12.004 20.482 82.681 1.00 10.85 579 SER A N 1
ATOM 3744 C CA . SER A 1 546 ? 10.780 20.820 83.407 1.00 17.39 579 SER A CA 1
ATOM 3745 C C . SER A 1 546 ? 10.833 20.369 84.857 1.00 13.33 579 SER A C 1
ATOM 3746 O O . SER A 1 546 ? 10.323 21.062 85.742 1.00 19.87 579 SER A O 1
ATOM 3749 N N . ARG A 1 547 ? 11.396 19.195 85.116 1.00 11.16 580 ARG A N 1
ATOM 3750 C CA . ARG A 1 547 ? 11.547 18.769 86.494 1.00 22.79 580 ARG A CA 1
ATOM 3751 C C . ARG A 1 547 ? 12.569 19.641 87.217 1.00 18.98 580 ARG A C 1
ATOM 3752 O O . ARG A 1 547 ? 12.454 19.852 88.432 1.00 16.80 580 ARG A O 1
ATOM 3760 N N . THR A 1 548 ? 13.570 20.156 86.488 1.00 15.22 581 THR A N 1
ATOM 3761 C CA . THR A 1 548 ? 14.518 21.060 87.121 1.00 20.52 581 THR A CA 1
ATOM 3762 C C . THR A 1 548 ? 13.833 22.377 87.453 1.00 14.18 581 THR A C 1
ATOM 3763 O O . THR A 1 548 ? 14.023 22.933 88.539 1.00 16.03 581 THR A O 1
ATOM 3767 N N . ALA A 1 549 ? 12.981 22.864 86.550 1.00 14.81 582 ALA A N 1
ATOM 3768 C CA . ALA A 1 549 ? 12.206 24.054 86.870 1.00 18.95 582 ALA A CA 1
ATOM 3769 C C . ALA A 1 549 ? 11.272 23.800 88.049 1.00 19.41 582 ALA A C 1
ATOM 3770 O O . ALA A 1 549 ? 11.062 24.691 88.884 1.00 12.11 582 ALA A O 1
ATOM 3772 N N . ALA A 1 550 ? 10.698 22.588 88.140 1.00 12.36 583 ALA A N 1
ATOM 3773 C CA . ALA A 1 550 ? 9.772 22.317 89.236 1.00 10.04 583 ALA A CA 1
ATOM 3774 C C . ALA A 1 550 ? 10.511 22.247 90.558 1.00 16.01 583 ALA A C 1
ATOM 3775 O O . ALA A 1 550 ? 10.033 22.763 91.571 1.00 13.92 583 ALA A O 1
ATOM 3777 N N . PHE A 1 551 ? 11.687 21.625 90.563 1.00 16.59 584 PHE A N 1
ATOM 3778 C CA . PHE A 1 551 ? 12.478 21.541 91.782 1.00 13.58 584 PHE A CA 1
ATOM 3779 C C . PHE A 1 551 ? 12.949 22.927 92.231 1.00 17.84 584 PHE A C 1
ATOM 3780 O O . PHE A 1 551 ? 12.787 23.302 93.398 1.00 16.75 584 PHE A O 1
ATOM 3788 N N . SER A 1 552 ? 13.530 23.703 91.314 1.00 9.74 585 SER A N 1
ATOM 3789 C CA . SER A 1 552 ? 14.028 25.035 91.649 1.00 16.91 585 SER A CA 1
ATOM 3790 C C . SER A 1 552 ? 12.943 25.909 92.259 1.00 9.36 585 SER A C 1
ATOM 3791 O O . SER A 1 552 ? 13.172 26.593 93.262 1.00 16.42 585 SER A O 1
ATOM 3794 N N . ARG A 1 553 ? 11.755 25.891 91.658 1.00 13.40 586 ARG A N 1
ATOM 3795 C CA . ARG A 1 553 ? 10.655 26.749 92.089 1.00 15.56 586 ARG A CA 1
ATOM 3796 C C . ARG A 1 553 ? 10.193 26.412 93.504 1.00 20.29 586 ARG A C 1
ATOM 3797 O O . ARG A 1 553 ? 10.054 27.302 94.354 1.00 22.24 586 ARG A O 1
ATOM 3805 N N . MET A 1 554 ? 9.921 25.138 93.766 1.00 21.44 587 MET A N 1
ATOM 3806 C CA . MET A 1 554 ? 9.566 24.712 95.120 1.00 18.81 587 MET A CA 1
ATOM 3807 C C . MET A 1 554 ? 10.575 25.224 96.137 1.00 20.31 587 MET A C 1
ATOM 3808 O O . MET A 1 554 ? 10.205 25.800 97.165 1.00 27.94 587 MET A O 1
ATOM 3813 N N . LEU A 1 555 ? 11.865 25.040 95.852 1.00 19.76 588 LEU A N 1
ATOM 3814 C CA . LEU A 1 555 ? 12.899 25.549 96.737 1.00 14.64 588 LEU A CA 1
ATOM 3815 C C . LEU A 1 555 ? 12.765 27.054 96.932 1.00 16.52 588 LEU A C 1
ATOM 3816 O O . LEU A 1 555 ? 12.781 27.540 98.063 1.00 24.25 588 LEU A O 1
ATOM 3821 N N . SER A 1 556 ? 12.612 27.816 95.839 1.00 18.02 589 SER A N 1
ATOM 3822 C CA . SER A 1 556 ? 12.461 29.264 95.992 1.00 18.61 589 SER A CA 1
ATOM 3823 C C . SER A 1 556 ? 11.240 29.610 96.842 1.00 18.94 589 SER A C 1
ATOM 3824 O O . SER A 1 556 ? 11.292 30.531 97.667 1.00 19.29 589 SER A O 1
ATOM 3827 N N . LEU A 1 557 ? 10.133 28.879 96.662 1.00 16.90 590 LEU A N 1
ATOM 3828 C CA . LEU A 1 557 ? 8.956 29.109 97.496 1.00 22.78 590 LEU A CA 1
ATOM 3829 C C . LEU A 1 557 ? 9.285 28.994 98.970 1.00 27.20 590 LEU A C 1
ATOM 3830 O O . LEU A 1 557 ? 8.685 29.689 99.797 1.00 30.31 590 LEU A O 1
ATOM 3835 N N . PHE A 1 558 ? 10.214 28.111 99.328 1.00 19.73 591 PHE A N 1
ATOM 3836 C CA . PHE A 1 558 ? 10.564 28.015 100.729 1.00 22.59 591 PHE A CA 1
ATOM 3837 C C . PHE A 1 558 ? 11.394 29.214 101.162 1.00 19.00 591 PHE A C 1
ATOM 3838 O O . PHE A 1 558 ? 11.109 29.840 102.184 1.00 16.66 591 PHE A O 1
ATOM 3846 N N . PHE A 1 559 ? 12.447 29.527 100.422 1.00 14.52 592 PHE A N 1
ATOM 3847 C CA . PHE A 1 559 ? 13.392 30.509 100.922 1.00 17.86 592 PHE A CA 1
ATOM 3848 C C . PHE A 1 559 ? 12.965 31.953 100.686 1.00 25.51 592 PHE A C 1
ATOM 3849 O O . PHE A 1 559 ? 13.482 32.856 101.368 1.00 20.87 592 PHE A O 1
ATOM 3857 N N . ARG A 1 560 ? 12.017 32.211 99.784 1.00 19.47 593 ARG A N 1
ATOM 3858 C CA . ARG A 1 560 ? 11.591 33.590 99.595 1.00 15.69 593 ARG A CA 1
ATOM 3859 C C . ARG A 1 560 ? 10.236 33.907 100.224 1.00 16.61 593 ARG A C 1
ATOM 3860 O O . ARG A 1 560 ? 9.870 35.084 100.293 1.00 24.73 593 ARG A O 1
ATOM 3868 N N . GLN A 1 561 ? 9.497 32.911 100.718 1.00 21.65 594 GLN A N 1
ATOM 3869 C CA . GLN A 1 561 ? 8.182 33.179 101.297 1.00 16.23 594 GLN A CA 1
ATOM 3870 C C . GLN A 1 561 ? 7.940 32.426 102.604 1.00 25.54 594 GLN A C 1
ATOM 3871 O O . GLN A 1 561 ? 7.543 33.029 103.610 1.00 32.12 594 GLN A O 1
ATOM 3877 N N . HIS A 1 562 ? 8.159 31.112 102.615 1.00 24.80 595 HIS A N 1
ATOM 3878 C CA . HIS A 1 562 ? 7.799 30.346 103.803 1.00 33.18 595 HIS A CA 1
ATOM 3879 C C . HIS A 1 562 ? 8.602 30.788 105.011 1.00 33.58 595 HIS A C 1
ATOM 3880 O O . HIS A 1 562 ? 8.074 30.810 106.130 1.00 33.68 595 HIS A O 1
ATOM 3887 N N . ILE A 1 563 ? 9.863 31.177 104.806 1.00 25.87 596 ILE A N 1
ATOM 3888 C CA . ILE A 1 563 ? 10.697 31.580 105.931 1.00 30.02 596 ILE A CA 1
ATOM 3889 C C . ILE A 1 563 ? 10.155 32.844 106.595 1.00 35.53 596 ILE A C 1
ATOM 3890 O O . ILE A 1 563 ? 10.424 33.082 107.772 1.00 28.37 596 ILE A O 1
ATOM 3895 N N . ASN A 1 564 ? 9.368 33.650 105.870 1.00 39.93 597 ASN A N 1
ATOM 3896 C CA . ASN A 1 564 ? 8.676 34.778 106.493 1.00 47.07 597 ASN A CA 1
ATOM 3897 C C . ASN A 1 564 ? 7.734 34.310 107.599 1.00 41.21 597 ASN A C 1
ATOM 3898 O O . ASN A 1 564 ? 7.809 34.789 108.738 1.00 40.63 597 ASN A O 1
ATOM 3903 N N . TYR A 1 565 ? 6.850 33.353 107.285 1.00 39.65 598 TYR A N 1
ATOM 3904 C CA . TYR A 1 565 ? 5.880 32.866 108.267 1.00 37.49 598 TYR A CA 1
ATOM 3905 C C . TYR A 1 565 ? 6.557 32.364 109.528 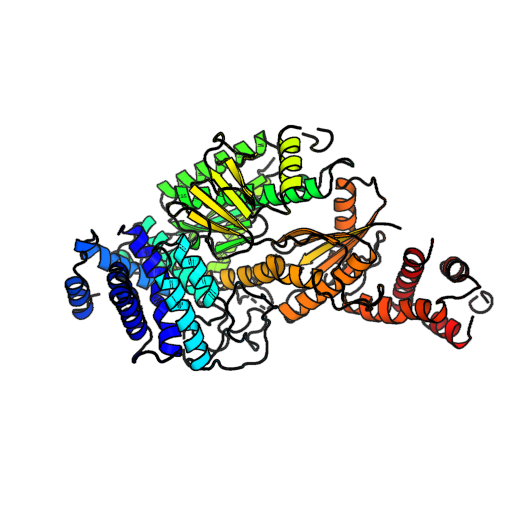1.00 31.63 598 TYR A C 1
ATOM 3906 O O . TYR A 1 565 ? 6.067 32.593 110.642 1.00 34.76 598 TYR A O 1
ATOM 3915 N N . VAL A 1 566 ? 7.697 31.691 109.379 1.00 33.49 599 VAL A N 1
ATOM 3916 C CA . VAL A 1 566 ? 8.397 31.185 110.558 1.00 33.52 599 VAL A CA 1
ATOM 3917 C C . VAL A 1 566 ? 8.886 32.329 111.441 1.00 25.10 599 VAL A C 1
ATOM 3918 O O . VAL A 1 566 ? 8.953 32.190 112.667 1.00 27.97 599 VAL A O 1
ATOM 3922 N N . LEU A 1 567 ? 9.250 33.467 110.843 1.00 29.99 600 LEU A N 1
ATOM 3923 C CA . LEU A 1 567 ? 9.637 34.618 111.644 1.00 34.83 600 LEU A CA 1
ATOM 3924 C C . LEU A 1 567 ? 8.431 35.348 112.227 1.00 38.46 600 LEU A C 1
ATOM 3925 O O . LEU A 1 567 ? 8.528 35.903 113.326 1.00 39.54 600 LEU A O 1
ATOM 3930 N N . ALA A 1 568 ? 7.297 35.351 111.517 1.00 36.19 601 ALA A N 1
ATOM 3931 C CA . ALA A 1 568 ? 6.140 36.123 111.957 1.00 32.11 601 ALA A CA 1
ATOM 3932 C C . ALA A 1 568 ? 5.342 35.367 113.008 1.00 32.63 601 ALA A C 1
ATOM 3933 O O . ALA A 1 568 ? 4.975 35.942 114.036 1.00 43.08 601 ALA A O 1
ATOM 3935 N N . ARG A 1 569 ? 5.091 34.070 112.786 1.00 36.36 602 ARG A N 1
ATOM 3936 C CA . ARG A 1 569 ? 4.297 33.237 113.691 1.00 43.06 602 ARG A CA 1
ATOM 3937 C C . ARG A 1 569 ? 5.112 32.044 114.194 1.00 42.36 602 ARG A C 1
ATOM 3938 O O . ARG A 1 569 ? 4.818 30.894 113.844 1.00 44.56 602 ARG A O 1
ATOM 3946 N N . PRO A 1 570 ? 6.100 32.269 115.056 1.00 42.46 603 PRO A N 1
ATOM 3947 C CA . PRO A 1 570 ? 6.863 31.142 115.605 1.00 48.91 603 PRO A CA 1
ATOM 3948 C C . PRO A 1 570 ? 6.056 30.352 116.623 1.00 49.37 603 PRO A C 1
ATOM 3949 O O . PRO A 1 570 ? 5.139 30.867 117.264 1.00 52.81 603 PRO A O 1
ATOM 3953 N N . LYS A 1 571 ? 6.438 29.077 116.783 1.00 51.76 604 LYS A N 1
ATOM 3954 C CA . LYS A 1 571 ? 5.849 28.193 117.784 1.00 51.45 604 LYS A CA 1
ATOM 3955 C C . LYS A 1 571 ? 6.844 27.634 118.789 1.00 55.87 604 LYS A C 1
ATOM 3956 O O . LYS A 1 571 ? 6.422 27.189 119.863 1.00 60.21 604 LYS A O 1
ATOM 3962 N N . LEU A 1 572 ? 8.139 27.635 118.482 1.00 51.19 605 LEU A N 1
ATOM 3963 C CA . LEU A 1 572 ? 9.157 27.025 119.336 1.00 50.79 605 LEU A CA 1
ATOM 3964 C C . LEU A 1 572 ? 9.799 28.089 120.222 1.00 49.12 605 LEU A C 1
ATOM 3965 O O . LEU A 1 572 ? 10.595 28.906 119.747 1.00 51.10 605 LEU A O 1
ATOM 3970 N N . ARG A 1 573 ? 9.473 28.065 121.510 1.00 51.21 606 ARG A N 1
ATOM 3971 C CA . ARG A 1 573 ? 10.105 28.940 122.499 1.00 52.29 606 ARG A CA 1
ATOM 3972 C C . ARG A 1 573 ? 10.416 28.135 123.750 1.00 52.72 606 ARG A C 1
ATOM 3973 O O . ARG A 1 573 ? 9.696 28.205 124.754 1.00 64.16 606 ARG A O 1
ATOM 3981 N N . PRO A 1 574 ? 11.481 27.327 123.719 1.00 50.18 607 PRO A N 1
ATOM 3982 C CA . PRO A 1 574 ? 11.911 26.625 124.939 1.00 49.23 607 PRO A CA 1
ATOM 3983 C C . PRO A 1 574 ? 12.803 27.491 125.812 1.00 49.17 607 PRO A C 1
ATOM 3984 O O . PRO A 1 574 ? 12.693 27.474 127.038 1.00 50.57 607 PRO A O 1
ATOM 3988 N N . ILE A 1 575 ? 13.705 28.240 125.183 1.00 53.11 608 ILE A N 1
ATOM 3989 C CA . ILE A 1 575 ? 14.544 29.205 125.880 1.00 50.79 608 ILE A CA 1
ATOM 3990 C C . ILE A 1 575 ? 13.679 30.394 126.273 1.00 58.44 608 ILE A C 1
ATOM 3991 O O . ILE A 1 575 ? 13.265 30.524 127.431 1.00 59.63 608 ILE A O 1
ATOM 3996 N N . THR A 1 576 ? 13.409 31.276 125.312 1.00 55.34 609 THR A N 1
ATOM 3997 C CA . THR A 1 576 ? 12.371 32.268 125.507 1.00 63.43 609 THR A CA 1
ATOM 3998 C C . THR A 1 576 ? 11.074 31.546 125.857 1.00 71.85 609 THR A C 1
ATOM 3999 O O . THR A 1 576 ? 10.919 30.348 125.622 1.00 82.09 609 THR A O 1
ATOM 4003 N N . GLY A 1 577 ? 10.149 32.254 126.449 1.00 49.80 610 GLY A N 1
ATOM 4004 C CA . GLY A 1 577 ? 8.908 31.637 126.849 1.00 54.04 610 GLY A CA 1
ATOM 4005 C C . GLY A 1 577 ? 7.834 31.759 125.791 1.00 49.20 610 GLY A C 1
ATOM 4006 O O . GLY A 1 577 ? 7.847 32.681 124.985 1.00 47.64 610 GLY A O 1
ATOM 4007 N N . ASP A 1 578 ? 6.884 30.820 125.823 1.00 67.90 611 ASP A N 1
ATOM 4008 C CA . ASP A 1 578 ? 5.695 30.887 124.973 1.00 64.47 611 ASP A CA 1
ATOM 4009 C C . ASP A 1 578 ? 4.968 32.208 125.181 1.00 67.47 611 ASP A C 1
ATOM 4010 O O . ASP A 1 578 ? 5.002 33.082 124.307 1.00 62.90 611 ASP A O 1
ATOM 4015 N N . ASP A 1 579 ? 4.314 32.352 126.345 1.00 74.97 612 ASP A N 1
ATOM 4016 C CA . ASP A 1 579 ? 3.691 33.583 126.830 1.00 84.97 612 ASP A CA 1
ATOM 4017 C C . ASP A 1 579 ? 2.816 34.170 125.709 1.00 88.54 612 ASP A C 1
ATOM 4018 O O . ASP A 1 579 ? 2.004 33.406 125.171 1.00 100.42 612 ASP A O 1
ATOM 4023 N N . PRO A 1 580 ? 2.880 35.444 125.287 1.00 72.38 613 PRO A N 1
ATOM 4024 C CA . PRO A 1 580 ? 2.085 35.778 124.099 1.00 62.98 613 PRO A CA 1
ATOM 4025 C C . PRO A 1 580 ? 2.820 35.313 122.848 1.00 58.41 613 PRO A C 1
ATOM 4026 O O . PRO A 1 580 ? 4.035 35.489 122.724 1.00 55.07 613 PRO A O 1
ATOM 4030 N N . ALA A 1 581 ? 2.088 34.681 121.939 1.00 53.93 614 ALA A N 1
ATOM 4031 C CA . ALA A 1 581 ? 2.674 34.348 120.653 1.00 52.21 614 ALA A CA 1
ATOM 4032 C C . ALA A 1 581 ? 3.158 35.635 119.997 1.00 59.99 614 ALA A C 1
ATOM 4033 O O . ALA A 1 581 ? 2.374 36.558 119.760 1.00 66.96 614 ALA A O 1
ATOM 4035 N N . ARG A 1 582 ? 4.463 35.717 119.758 1.00 51.95 615 ARG A N 1
ATOM 4036 C CA . ARG A 1 582 ? 5.106 36.959 119.393 1.00 43.95 615 ARG A CA 1
ATOM 4037 C C . ARG A 1 582 ? 6.050 36.698 118.232 1.00 46.63 615 ARG A C 1
ATOM 4038 O O . ARG A 1 582 ? 6.701 35.641 118.192 1.00 43.69 615 ARG A O 1
ATOM 4046 N N . PRO A 1 583 ? 6.156 37.629 117.285 1.00 43.21 616 PRO A N 1
ATOM 4047 C CA . PRO A 1 583 ? 7.157 37.488 116.221 1.00 42.94 616 PRO A CA 1
ATOM 4048 C C . PRO A 1 583 ? 8.580 37.552 116.771 1.00 38.65 616 PRO A C 1
ATOM 4049 O O . PRO A 1 583 ? 8.848 38.114 117.834 1.00 35.82 616 PRO A O 1
ATOM 4053 N N . ARG A 1 584 ? 9.499 36.946 116.022 1.00 34.43 617 ARG A N 1
ATOM 4054 C CA . ARG A 1 584 ? 10.903 36.909 116.410 1.00 32.68 617 ARG A CA 1
ATOM 4055 C C . ARG A 1 584 ? 11.523 38.305 116.374 1.00 33.04 617 ARG A C 1
ATOM 4056 O O . ARG A 1 584 ? 11.196 39.136 115.520 1.00 32.17 617 ARG A O 1
ATOM 4064 N N . GLU A 1 585 ? 12.439 38.556 117.314 1.00 34.47 618 GLU A N 1
ATOM 4065 C CA . GLU A 1 585 ? 13.259 39.768 117.309 1.00 34.93 618 GLU A CA 1
ATOM 4066 C C . GLU A 1 585 ? 14.452 39.520 116.393 1.00 33.30 618 GLU A C 1
ATOM 4067 O O . GLU A 1 585 ? 15.557 39.188 116.826 1.00 33.74 618 GLU A O 1
ATOM 4073 N N . ALA A 1 586 ? 14.216 39.687 115.094 1.00 36.30 619 ALA A N 1
ATOM 4074 C CA . ALA A 1 586 ? 15.225 39.312 114.117 1.00 35.74 619 ALA A CA 1
ATOM 4075 C C . ALA A 1 586 ? 14.935 39.977 112.780 1.00 36.17 619 ALA A C 1
ATOM 4076 O O . ALA A 1 586 ? 13.803 40.368 112.480 1.00 34.58 619 ALA A O 1
ATOM 4078 N N . THR A 1 587 ? 15.987 40.081 111.974 1.00 29.80 620 THR A N 1
ATOM 4079 C CA . THR A 1 587 ? 15.894 40.586 110.619 1.00 32.24 620 THR A CA 1
ATOM 4080 C C . THR A 1 587 ? 16.679 39.677 109.685 1.00 29.70 620 THR A C 1
ATOM 4081 O O . THR A 1 587 ? 17.805 39.278 109.999 1.00 24.61 620 THR A O 1
ATOM 4085 N N . ILE A 1 588 ? 16.088 39.361 108.536 1.00 26.69 621 ILE A N 1
ATOM 4086 C CA . ILE A 1 588 ? 16.829 38.659 107.495 1.00 26.36 621 ILE A CA 1
ATOM 4087 C C . ILE A 1 588 ? 17.668 39.668 106.731 1.00 28.62 621 ILE A C 1
ATOM 4088 O O . ILE A 1 588 ? 17.163 40.705 106.291 1.00 28.95 621 ILE A O 1
ATOM 4093 N N . ILE A 1 589 ? 18.960 39.384 106.608 1.00 32.86 622 ILE A N 1
ATOM 4094 C CA . ILE A 1 589 ? 19.812 40.151 105.713 1.00 28.47 622 ILE A CA 1
ATOM 4095 C C . ILE A 1 589 ? 19.741 39.592 104.294 1.00 32.89 622 ILE A C 1
ATOM 4096 O O . ILE A 1 589 ? 19.858 40.347 103.325 1.00 32.39 622 ILE A O 1
ATOM 4101 N N . TYR A 1 590 ? 19.536 38.285 104.156 1.00 29.51 623 TYR A N 1
ATOM 4102 C CA . TYR A 1 590 ? 19.367 37.638 102.866 1.00 30.66 623 TYR A CA 1
ATOM 4103 C C . TYR A 1 590 ? 18.819 36.237 103.063 1.00 32.57 623 TYR A C 1
ATOM 4104 O O . TYR A 1 590 ? 19.286 35.510 103.938 1.00 32.58 623 TYR A O 1
ATOM 4113 N N . SER A 1 591 ? 17.858 35.855 102.226 1.00 25.71 624 SER A N 1
ATOM 4114 C CA . SER A 1 591 ? 17.412 34.467 102.152 1.00 21.40 624 SER A CA 1
ATOM 4115 C C . SER A 1 591 ? 17.057 34.179 100.706 1.00 22.16 624 SER A C 1
ATOM 4116 O O . SER A 1 591 ? 16.211 34.865 100.123 1.00 34.83 624 SER A O 1
ATOM 4119 N N . GLY A 1 592 ? 17.698 33.180 100.118 1.00 24.59 625 GLY A N 1
ATOM 4120 C CA . GLY A 1 592 ? 17.481 32.926 98.702 1.00 25.67 625 GLY A CA 1
ATOM 4121 C C . GLY A 1 592 ? 18.468 31.920 98.158 1.00 25.49 625 GLY A C 1
ATOM 4122 O O . GLY A 1 592 ? 19.512 31.677 98.771 1.00 31.28 625 GLY A O 1
ATOM 4123 N N . GLY A 1 593 ? 18.165 31.338 97.006 1.00 24.21 626 GLY A N 1
ATOM 4124 C CA . GLY A 1 593 ? 18.863 30.135 96.624 1.00 16.90 626 GLY A CA 1
ATOM 4125 C C . GLY A 1 593 ? 18.702 29.103 97.722 1.00 18.28 626 GLY A C 1
ATOM 4126 O O . GLY A 1 593 ? 17.580 28.682 98.020 1.00 26.55 626 GLY A O 1
ATOM 4127 N N . ASP A 1 594 ? 19.802 28.712 98.365 1.00 15.69 627 ASP A N 1
ATOM 4128 C CA . ASP A 1 594 ? 19.745 27.688 99.402 1.00 15.62 627 ASP A CA 1
ATOM 4129 C C . ASP A 1 594 ? 20.424 28.138 100.703 1.00 24.31 627 ASP A C 1
ATOM 4130 O O . ASP A 1 594 ? 20.914 27.308 101.476 1.00 30.03 627 ASP A O 1
ATOM 4135 N N . ASP A 1 595 ? 20.402 29.444 100.991 1.00 17.88 628 ASP A N 1
ATOM 4136 C CA . ASP A 1 595 ? 21.222 30.044 102.042 1.00 24.93 628 ASP A CA 1
ATOM 4137 C C . ASP A 1 595 ? 20.431 31.115 102.806 1.00 15.51 628 ASP A C 1
ATOM 4138 O O . ASP A 1 595 ? 19.592 31.811 102.230 1.00 14.96 628 ASP A O 1
ATOM 4143 N N . VAL A 1 596 ? 20.703 31.262 104.103 1.00 16.66 629 VAL A N 1
ATOM 4144 C CA . VAL A 1 596 ? 20.062 32.292 104.925 1.00 19.49 629 VAL A CA 1
ATOM 4145 C C . VAL A 1 596 ? 21.114 32.975 105.789 1.00 21.29 629 VAL A C 1
ATOM 4146 O O . VAL A 1 596 ? 22.049 32.331 106.274 1.00 26.71 629 VAL A O 1
ATOM 4150 N N . PHE A 1 597 ? 20.944 34.276 105.999 1.00 19.13 630 PHE A N 1
ATOM 4151 C CA . PHE A 1 597 ? 21.807 35.061 106.878 1.00 25.00 630 PHE A CA 1
ATOM 4152 C C . PHE A 1 597 ? 20.900 35.951 107.723 1.00 26.76 630 PHE A C 1
ATOM 4153 O O . PHE A 1 597 ? 20.225 36.835 107.181 1.00 24.20 630 PHE A O 1
ATOM 4161 N N . VAL A 1 598 ? 20.860 35.708 109.037 1.00 22.45 631 VAL A N 1
ATOM 4162 C CA . VAL A 1 598 ? 19.861 36.297 109.927 1.00 23.50 631 VAL A CA 1
ATOM 4163 C C . VAL A 1 598 ? 20.541 36.810 111.187 1.00 41.61 631 VAL A C 1
ATOM 4164 O O . VAL A 1 598 ? 21.455 36.169 111.721 1.00 41.61 631 VAL A O 1
ATOM 4168 N N . VAL A 1 599 ? 20.066 37.955 111.683 1.00 37.25 632 VAL A N 1
ATOM 4169 C CA . VAL A 1 599 ? 20.560 38.545 112.915 1.00 36.19 632 VAL A CA 1
ATOM 4170 C C . VAL A 1 599 ? 19.370 38.841 113.827 1.00 38.21 632 VAL A C 1
ATOM 4171 O O . VAL A 1 599 ? 18.219 38.808 113.404 1.00 37.27 632 VAL A O 1
ATOM 4175 N N . GLY A 1 600 ? 19.660 39.128 115.091 1.00 34.36 633 GLY A N 1
ATOM 4176 C CA . GLY A 1 600 ? 18.624 39.512 116.029 1.00 34.23 633 GLY A CA 1
ATOM 4177 C C . GLY A 1 600 ? 19.058 39.217 117.453 1.00 40.49 633 GLY A C 1
ATOM 4178 O O . GLY A 1 600 ? 20.240 38.994 117.723 1.00 35.22 633 GLY A O 1
ATOM 4179 N N . ALA A 1 601 ? 18.076 39.237 118.357 1.00 37.21 634 ALA A N 1
ATOM 4180 C CA . ALA A 1 601 ? 18.326 38.804 119.725 1.00 38.18 634 ALA A CA 1
ATOM 4181 C C . ALA A 1 601 ? 18.802 37.358 119.721 1.00 37.57 634 ALA A C 1
ATOM 4182 O O . ALA A 1 601 ? 18.282 36.519 118.981 1.00 36.03 634 ALA A O 1
ATOM 4184 N N . TRP A 1 602 ? 19.793 37.066 120.558 1.00 38.91 635 TRP A N 1
ATOM 4185 C CA . TRP A 1 602 ? 20.562 35.845 120.360 1.00 40.58 635 TRP A CA 1
ATOM 4186 C C . TRP A 1 602 ? 19.744 34.590 120.643 1.00 38.27 635 TRP A C 1
ATOM 4187 O O . TRP A 1 602 ? 19.994 33.547 120.027 1.00 37.03 635 TRP A O 1
ATOM 4198 N N . ASP A 1 603 ? 18.751 34.667 121.528 1.00 39.77 636 ASP A N 1
ATOM 4199 C CA . ASP A 1 603 ? 17.976 33.467 121.832 1.00 40.04 636 ASP A CA 1
ATOM 4200 C C . ASP A 1 603 ? 16.858 33.241 120.819 1.00 38.27 636 ASP A C 1
ATOM 4201 O O . ASP A 1 603 ? 16.628 32.102 120.396 1.00 37.41 636 ASP A O 1
ATOM 4206 N N . ASP A 1 604 ? 16.157 34.303 120.410 1.00 40.88 637 ASP A N 1
ATOM 4207 C CA . ASP A 1 604 ? 15.244 34.190 119.275 1.00 41.43 637 ASP A CA 1
ATOM 4208 C C . ASP A 1 604 ? 15.943 33.600 118.057 1.00 40.55 637 ASP A C 1
ATOM 4209 O O . ASP A 1 604 ? 15.364 32.787 117.325 1.00 32.56 637 ASP A O 1
ATOM 4214 N N . VAL A 1 605 ? 17.196 34.003 117.834 1.00 38.45 638 VAL A N 1
ATOM 4215 C CA . VAL A 1 605 ? 17.945 33.565 116.663 1.00 37.75 638 VAL A CA 1
ATOM 4216 C C . VAL A 1 605 ? 18.253 32.079 116.757 1.00 34.37 638 VAL A C 1
ATOM 4217 O O . VAL A 1 605 ? 18.218 31.366 115.749 1.00 30.00 638 VAL A O 1
ATOM 4221 N N . ILE A 1 606 ? 18.561 31.589 117.967 1.00 38.67 639 ILE A N 1
ATOM 4222 C CA . ILE A 1 606 ? 18.789 30.156 118.162 1.00 39.57 639 ILE A CA 1
ATOM 4223 C C . ILE A 1 606 ? 17.503 29.381 117.919 1.00 41.81 639 ILE A C 1
ATOM 4224 O O . ILE A 1 606 ? 17.485 28.387 117.178 1.00 34.33 639 ILE A O 1
ATOM 4229 N N . GLU A 1 607 ? 16.412 29.816 118.567 1.00 39.81 640 GLU A N 1
ATOM 4230 C CA . GLU A 1 607 ? 15.127 29.154 118.403 1.00 34.18 640 GLU A CA 1
ATOM 4231 C C . GLU A 1 607 ? 14.660 29.237 116.964 1.00 34.67 640 GLU A C 1
ATOM 4232 O O . GLU A 1 607 ? 13.989 28.325 116.471 1.00 31.36 640 GLU A O 1
ATOM 4238 N N . PHE A 1 608 ? 15.036 30.308 116.268 1.00 30.82 641 PHE A N 1
ATOM 4239 C CA . PHE A 1 608 ? 14.616 30.465 114.887 1.00 28.82 641 PHE A CA 1
ATOM 4240 C C . PHE A 1 608 ? 15.347 29.485 113.983 1.00 34.76 641 PHE A C 1
ATOM 4241 O O . PHE A 1 608 ? 14.731 28.858 113.120 1.00 26.41 641 PHE A O 1
ATOM 4249 N N . GLY A 1 609 ? 16.657 29.334 114.177 1.00 34.99 642 GLY A N 1
ATOM 4250 C CA . GLY A 1 609 ? 17.405 28.372 113.385 1.00 33.95 642 GLY A CA 1
ATOM 4251 C C . GLY A 1 609 ? 16.834 26.976 113.491 1.00 35.74 642 GLY A C 1
ATOM 4252 O O . GLY A 1 609 ? 16.665 26.288 112.479 1.00 43.07 642 GLY A O 1
ATOM 4253 N N . ILE A 1 610 ? 16.478 26.563 114.710 1.00 39.12 643 ILE A N 1
ATOM 4254 C CA . ILE A 1 610 ? 15.936 25.226 114.939 1.00 38.55 643 ILE A CA 1
ATOM 4255 C C . ILE A 1 610 ? 14.545 25.093 114.340 1.00 37.92 643 ILE A C 1
ATOM 4256 O O . ILE A 1 610 ? 14.242 24.112 113.650 1.00 36.86 643 ILE A O 1
ATOM 4261 N N . GLU A 1 611 ? 13.663 26.055 114.621 1.00 30.40 644 GLU A N 1
ATOM 4262 C CA . GLU A 1 611 ? 12.327 25.977 114.044 1.00 32.23 644 GLU A CA 1
ATOM 4263 C C . GLU A 1 611 ? 12.363 26.065 112.514 1.00 30.07 644 GLU A C 1
ATOM 4264 O O . GLU A 1 611 ? 11.589 25.383 111.835 1.00 28.13 644 GLU A O 1
ATOM 4270 N N . LEU A 1 612 ? 13.253 26.888 111.947 1.00 30.16 645 LEU A N 1
ATOM 4271 C CA . LEU A 1 612 ? 13.373 26.934 110.490 1.00 25.76 645 LEU A CA 1
ATOM 4272 C C . LEU A 1 612 ? 13.820 25.578 109.949 1.00 34.68 645 LEU A C 1
ATOM 4273 O O . LEU A 1 612 ? 13.232 25.042 108.997 1.00 31.38 645 LEU A O 1
ATOM 4278 N N . ARG A 1 613 ? 14.852 24.997 110.566 1.00 23.85 646 ARG A N 1
ATOM 4279 C CA . ARG A 1 613 ? 15.325 23.694 110.125 1.00 29.39 646 ARG A CA 1
ATOM 4280 C C . ARG A 1 613 ? 14.198 22.662 110.153 1.00 32.70 646 ARG A C 1
ATOM 4281 O O . ARG A 1 613 ? 14.098 21.822 109.253 1.00 23.57 646 ARG A O 1
ATOM 4289 N N . GLU A 1 614 ? 13.327 22.721 111.166 1.00 30.63 647 GLU A N 1
ATOM 4290 C CA . GLU A 1 614 ? 12.243 21.751 111.250 1.00 26.30 647 GLU A CA 1
ATOM 4291 C C . GLU A 1 614 ? 11.180 21.998 110.177 1.00 36.79 647 GLU A C 1
ATOM 4292 O O . GLU A 1 614 ? 10.642 21.044 109.602 1.00 33.26 647 GLU A O 1
ATOM 4298 N N . ARG A 1 615 ? 10.836 23.258 109.905 1.00 24.22 648 ARG A N 1
ATOM 4299 C CA . ARG A 1 615 ? 9.960 23.517 108.766 1.00 29.65 648 ARG A CA 1
ATOM 4300 C C . ARG A 1 615 ? 10.578 22.972 107.490 1.00 25.61 648 ARG A C 1
ATOM 4301 O O . ARG A 1 615 ? 9.913 22.287 106.703 1.00 27.00 648 ARG A O 1
ATOM 4309 N N . PHE A 1 616 ? 11.864 23.257 107.278 1.00 23.62 649 PHE A N 1
ATOM 4310 C CA . PHE A 1 616 ? 12.524 22.756 106.079 1.00 25.51 649 PHE A CA 1
ATOM 4311 C C . PHE A 1 616 ? 12.491 21.237 106.044 1.00 27.82 649 PHE A C 1
ATOM 4312 O O . PHE A 1 616 ? 12.341 20.631 104.976 1.00 34.08 649 PHE A O 1
ATOM 4320 N N . HIS A 1 617 ? 12.640 20.612 107.211 1.00 26.71 650 HIS A N 1
ATOM 4321 C CA . HIS A 1 617 ? 12.671 19.159 107.297 1.00 36.95 650 HIS A CA 1
ATOM 4322 C C . HIS A 1 617 ? 11.321 18.569 106.928 1.00 34.60 650 HIS A C 1
ATOM 4323 O O . HIS A 1 617 ? 11.251 17.542 106.242 1.00 27.40 650 HIS A O 1
ATOM 4330 N N . GLU A 1 618 ? 10.241 19.228 107.347 1.00 23.49 651 GLU A N 1
ATOM 4331 C CA . GLU A 1 618 ? 8.906 18.794 106.966 1.00 37.78 651 GLU A CA 1
ATOM 4332 C C . GLU A 1 618 ? 8.596 19.144 105.513 1.00 36.36 651 GLU A C 1
ATOM 4333 O O . GLU A 1 618 ? 7.945 18.364 104.810 1.00 43.70 651 GLU A O 1
ATOM 4339 N N . PHE A 1 619 ? 9.053 20.313 105.048 1.00 32.93 652 PHE A N 1
ATOM 4340 C CA . PHE A 1 619 ? 8.824 20.725 103.663 1.00 29.73 652 PHE A CA 1
ATOM 4341 C C . PHE A 1 619 ? 9.463 19.755 102.672 1.00 22.49 652 PHE A C 1
ATOM 4342 O O . PHE A 1 619 ? 8.853 19.423 101.652 1.00 25.70 652 PHE A O 1
ATOM 4350 N N . THR A 1 620 ? 10.693 19.305 102.940 1.00 20.61 653 THR A N 1
ATOM 4351 C CA . THR A 1 620 ? 11.408 18.378 102.058 1.00 24.66 653 THR A CA 1
ATOM 4352 C C . THR A 1 620 ? 11.232 16.909 102.432 1.00 21.21 653 THR A C 1
ATOM 4353 O O . THR A 1 620 ? 11.920 16.055 101.855 1.00 25.32 653 THR A O 1
ATOM 4357 N N . GLN A 1 621 ? 10.359 16.598 103.394 1.00 27.97 654 GLN A N 1
ATOM 4358 C CA . GLN A 1 621 ? 10.166 15.220 103.882 1.00 32.06 654 GLN A CA 1
ATOM 4359 C C . GLN A 1 621 ? 11.483 14.561 104.272 1.00 30.23 654 GLN A C 1
ATOM 4360 O O . GLN A 1 621 ? 11.658 13.354 104.112 1.00 31.88 654 GLN A O 1
ATOM 4366 N N . GLY A 1 622 ? 12.427 15.364 104.762 1.00 31.31 655 GLY A N 1
ATOM 4367 C CA . GLY A 1 622 ? 13.746 14.889 105.125 1.00 36.87 655 GLY A CA 1
ATOM 4368 C C . GLY A 1 622 ? 14.689 14.571 103.983 1.00 37.32 655 GLY A C 1
ATOM 4369 O O . GLY A 1 622 ? 15.765 14.032 104.238 1.00 39.72 655 GLY A O 1
ATOM 4370 N N . LYS A 1 623 ? 14.346 14.888 102.730 1.00 32.69 656 LYS A N 1
ATOM 4371 C CA . LYS A 1 623 ? 15.233 14.515 101.630 1.00 26.14 656 LYS A CA 1
ATOM 4372 C C . LYS A 1 623 ? 16.415 15.467 101.459 1.00 25.09 656 LYS A C 1
ATOM 4373 O O . LYS A 1 623 ? 17.438 15.072 100.885 1.00 22.24 656 LYS A O 1
ATOM 4379 N N . LEU A 1 624 ? 16.297 16.708 101.911 1.00 20.64 657 LEU A N 1
ATOM 4380 C CA . LEU A 1 624 ? 17.436 17.594 102.051 1.00 18.84 657 LEU A CA 1
ATOM 4381 C C . LEU A 1 624 ? 17.603 17.899 103.526 1.00 28.55 657 LEU A C 1
ATOM 4382 O O . LEU A 1 624 ? 16.644 17.823 104.298 1.00 27.45 657 LEU A O 1
ATOM 4387 N N . THR A 1 625 ? 18.834 18.188 103.919 1.00 24.98 658 THR A N 1
ATOM 4388 C CA . THR A 1 625 ? 19.123 18.664 105.254 1.00 25.76 658 THR A CA 1
ATOM 4389 C C . THR A 1 625 ? 19.800 20.016 105.147 1.00 22.60 658 THR A C 1
ATOM 4390 O O . THR A 1 625 ? 20.135 20.489 104.056 1.00 20.88 658 THR A O 1
ATOM 4394 N N . VAL A 1 626 ? 20.012 20.632 106.302 1.00 20.96 659 VAL A N 1
ATOM 4395 C CA . VAL A 1 626 ? 20.669 21.928 106.364 1.00 23.68 659 VAL A CA 1
ATOM 4396 C C . VAL A 1 626 ? 21.685 21.914 107.496 1.00 21.76 659 VAL A C 1
ATOM 4397 O O . VAL A 1 626 ? 21.529 21.207 108.495 1.00 24.13 659 VAL A O 1
ATOM 4401 N N . SER A 1 627 ? 22.729 22.707 107.331 1.00 21.44 660 SER A N 1
ATOM 4402 C CA . SER A 1 627 ? 23.718 22.945 108.369 1.00 23.73 660 SER A CA 1
ATOM 4403 C C . SER A 1 627 ? 23.709 24.426 108.708 1.00 27.56 660 SER A C 1
ATOM 4404 O O . SER A 1 627 ? 23.287 25.258 107.901 1.00 25.18 660 SER A O 1
ATOM 4407 N N . ALA A 1 628 ? 24.165 24.762 109.913 1.00 34.60 661 ALA A N 1
ATOM 4408 C CA . ALA A 1 628 ? 24.038 26.144 110.356 1.00 30.05 661 ALA A CA 1
ATOM 4409 C C . ALA A 1 628 ? 25.173 26.557 111.282 1.00 37.70 661 ALA A C 1
ATOM 4410 O O . ALA A 1 628 ? 25.851 25.729 111.908 1.00 26.39 661 ALA A O 1
ATOM 4412 N N . GLY A 1 629 ? 25.365 27.861 111.351 1.00 32.06 662 GLY A N 1
ATOM 4413 C CA . GLY A 1 629 ? 26.228 28.454 112.359 1.00 26.69 662 GLY A CA 1
ATOM 4414 C C . GLY A 1 629 ? 25.476 29.567 113.057 1.00 27.32 662 GLY A C 1
ATOM 4415 O O . GLY A 1 629 ? 24.726 30.312 112.425 1.00 29.26 662 GLY A O 1
ATOM 4416 N N . ILE A 1 630 ? 25.661 29.647 114.367 1.00 29.10 663 ILE A N 1
ATOM 4417 C CA . ILE A 1 630 ? 25.071 30.692 115.196 1.00 30.11 663 ILE A CA 1
ATOM 4418 C C . ILE A 1 630 ? 26.202 31.298 116.013 1.00 32.99 663 ILE A C 1
ATOM 4419 O O . ILE A 1 630 ? 26.721 30.654 116.924 1.00 33.02 663 ILE A O 1
ATOM 4424 N N . GLY A 1 631 ? 26.594 32.522 115.694 1.00 35.75 664 GLY A N 1
ATOM 4425 C CA . GLY A 1 631 ? 27.572 33.228 116.490 1.00 33.48 664 GLY A CA 1
ATOM 4426 C C . GLY A 1 631 ? 26.927 34.282 117.373 1.00 34.33 664 GLY A C 1
ATOM 4427 O O . GLY A 1 631 ? 25.792 34.698 117.152 1.00 33.89 664 GLY A O 1
ATOM 4428 N N . MET A 1 632 ? 27.671 34.713 118.384 1.00 36.21 665 MET A N 1
ATOM 4429 C CA . MET A 1 632 ? 27.245 35.798 119.254 1.00 41.20 665 MET A CA 1
ATOM 4430 C C . MET A 1 632 ? 28.333 36.858 119.312 1.00 41.35 665 MET A C 1
ATOM 4431 O O . MET A 1 632 ? 29.521 36.529 119.374 1.00 39.03 665 MET A O 1
ATOM 4436 N N . PHE A 1 633 ? 27.923 38.135 119.288 1.00 41.23 666 PHE A N 1
ATOM 4437 C CA . PHE A 1 633 ? 28.884 39.219 119.072 1.00 48.13 666 PHE A CA 1
ATOM 4438 C C . PHE A 1 633 ? 28.587 40.489 119.858 1.00 48.86 666 PHE A C 1
ATOM 4439 O O . PHE A 1 633 ? 27.412 40.842 120.021 1.00 41.48 666 PHE A O 1
ATOM 4447 N N . PRO A 1 634 ? 29.635 41.212 120.330 1.00 47.00 667 PRO A N 1
ATOM 4448 C CA . PRO A 1 634 ? 29.440 42.562 120.891 1.00 48.87 667 PRO A CA 1
ATOM 4449 C C . PRO A 1 634 ? 28.958 43.583 119.869 1.00 52.99 667 PRO A C 1
ATOM 4450 O O . PRO A 1 634 ? 28.749 43.247 118.697 1.00 41.55 667 PRO A O 1
ATOM 4454 N N . ASP A 1 635 ? 28.826 44.848 120.280 1.00 59.03 668 ASP A N 1
ATOM 4455 C CA . ASP A 1 635 ? 27.979 45.757 119.514 1.00 70.55 668 ASP A CA 1
ATOM 4456 C C . ASP A 1 635 ? 28.703 46.544 118.423 1.00 74.23 668 ASP A C 1
ATOM 4457 O O . ASP A 1 635 ? 28.128 46.766 117.354 1.00 76.40 668 ASP A O 1
ATOM 4462 N N . LYS A 1 636 ? 29.930 47.004 118.643 1.00 75.96 669 LYS A N 1
ATOM 4463 C CA . LYS A 1 636 ? 30.621 47.664 117.539 1.00 78.33 669 LYS A CA 1
ATOM 4464 C C . LYS A 1 636 ? 31.327 46.673 116.611 1.00 64.02 669 LYS A C 1
ATOM 4465 O O . LYS A 1 636 ? 32.239 47.062 115.873 1.00 69.29 669 LYS A O 1
ATOM 4471 N N . TYR A 1 637 ? 30.913 45.414 116.619 1.00 46.17 670 TYR A N 1
ATOM 4472 C CA . TYR A 1 637 ? 31.673 44.381 115.931 1.00 42.97 670 TYR A CA 1
ATOM 4473 C C . TYR A 1 637 ? 31.539 44.542 114.423 1.00 42.99 670 TYR A C 1
ATOM 4474 O O . TYR A 1 637 ? 30.416 44.590 113.908 1.00 43.05 670 TYR A O 1
ATOM 4483 N N . PRO A 1 638 ? 32.644 44.609 113.682 1.00 43.37 671 PRO A N 1
ATOM 4484 C CA . PRO A 1 638 ? 32.550 44.793 112.224 1.00 38.52 671 PRO A CA 1
ATOM 4485 C C . PRO A 1 638 ? 31.803 43.640 111.561 1.00 39.15 671 PRO A C 1
ATOM 4486 O O . PRO A 1 638 ? 32.058 42.465 111.842 1.00 33.92 671 PRO A O 1
ATOM 4490 N N . ILE A 1 639 ? 30.869 43.982 110.668 1.00 41.55 672 ILE A N 1
ATOM 4491 C CA . ILE A 1 639 ? 30.060 42.955 110.011 1.00 35.07 672 ILE A CA 1
ATOM 4492 C C . ILE A 1 639 ? 30.945 41.997 109.223 1.00 29.32 672 ILE A C 1
ATOM 4493 O O . ILE A 1 639 ? 30.664 40.796 109.134 1.00 28.74 672 ILE A O 1
ATOM 4498 N N . SER A 1 640 ? 32.020 42.514 108.628 1.00 29.65 673 SER A N 1
ATOM 4499 C CA . SER A 1 640 ? 32.974 41.663 107.930 1.00 37.68 673 SER A CA 1
ATOM 4500 C C . SER A 1 640 ? 33.381 40.474 108.794 1.00 37.67 673 SER A C 1
ATOM 4501 O O . SER A 1 640 ? 33.244 39.311 108.392 1.00 28.03 673 SER A O 1
ATOM 4504 N N . VAL A 1 641 ? 33.859 40.771 110.008 1.00 37.25 674 VAL A N 1
ATOM 4505 C CA . VAL A 1 641 ? 34.320 39.745 110.936 1.00 38.20 674 VAL A CA 1
ATOM 4506 C C . VAL A 1 641 ? 33.158 38.873 111.398 1.00 42.30 674 VAL A C 1
ATOM 4507 O O . VAL A 1 641 ? 33.306 37.657 111.560 1.00 43.34 674 VAL A O 1
ATOM 4511 N N . MET A 1 642 ? 31.989 39.477 111.630 1.00 41.24 675 MET A N 1
ATOM 4512 C CA . MET A 1 642 ? 30.817 38.699 112.029 1.00 38.73 675 MET A CA 1
ATOM 4513 C C . MET A 1 642 ? 30.495 37.626 111.000 1.00 38.42 675 MET A C 1
ATOM 4514 O O . MET A 1 642 ? 30.234 36.467 111.350 1.00 36.15 675 MET A O 1
ATOM 4519 N N . ALA A 1 643 ? 30.500 38.000 109.720 1.00 27.27 676 ALA A N 1
ATOM 4520 C CA . ALA A 1 643 ? 30.101 37.061 108.681 1.00 32.43 676 ALA A CA 1
ATOM 4521 C C . ALA A 1 643 ? 31.123 35.940 108.540 1.00 32.92 676 ALA A C 1
ATOM 4522 O O . ALA A 1 643 ? 30.758 34.760 108.478 1.00 30.54 676 ALA A O 1
ATOM 4524 N N . ARG A 1 644 ? 32.414 36.290 108.498 1.00 29.36 677 ARG A N 1
ATOM 4525 C CA . ARG A 1 644 ? 33.436 35.255 108.400 1.00 31.84 677 ARG A CA 1
ATOM 4526 C C . ARG A 1 644 ? 33.390 34.334 109.612 1.00 33.98 677 ARG A C 1
ATOM 4527 O O . ARG A 1 644 ? 33.576 33.121 109.478 1.00 26.90 677 ARG A O 1
ATOM 4535 N N . GLU A 1 645 ? 33.096 34.885 110.791 1.00 28.55 678 GLU A N 1
ATOM 4536 C CA . GLU A 1 645 ? 33.179 34.093 112.012 1.00 37.67 678 GLU A CA 1
ATOM 4537 C C . GLU A 1 645 ? 32.053 33.075 112.077 1.00 30.29 678 GLU A C 1
ATOM 4538 O O . GLU A 1 645 ? 32.270 31.933 112.494 1.00 29.41 678 GLU A O 1
ATOM 4544 N N . VAL A 1 646 ? 30.847 33.473 111.664 1.00 28.03 679 VAL A N 1
ATOM 4545 C CA . VAL A 1 646 ? 29.714 32.555 111.639 1.00 34.07 679 VAL A CA 1
ATOM 4546 C C . VAL A 1 646 ? 29.847 31.579 110.482 1.00 30.76 679 VAL A C 1
ATOM 4547 O O . VAL A 1 646 ? 29.455 30.412 110.592 1.00 32.49 679 VAL A O 1
ATOM 4551 N N . GLY A 1 647 ? 30.364 32.052 109.343 1.00 29.00 680 GLY A N 1
ATOM 4552 C CA . GLY A 1 647 ? 30.706 31.147 108.261 1.00 31.47 680 GLY A CA 1
ATOM 4553 C C . GLY A 1 647 ? 31.643 30.044 108.703 1.00 34.01 680 GLY A C 1
ATOM 4554 O O . GLY A 1 647 ? 31.500 28.894 108.286 1.00 33.80 680 GLY A O 1
ATOM 4555 N N . ASP A 1 648 ? 32.608 30.379 109.564 1.00 39.29 681 ASP A N 1
ATOM 4556 C CA . ASP A 1 648 ? 33.490 29.365 110.130 1.00 36.03 681 ASP A CA 1
ATOM 4557 C C . ASP A 1 648 ? 32.729 28.414 111.048 1.00 28.49 681 ASP A C 1
ATOM 4558 O O . ASP A 1 648 ? 33.006 27.211 111.069 1.00 34.81 681 ASP A O 1
ATOM 4563 N N . LEU A 1 649 ? 31.781 28.925 111.830 1.00 31.22 682 LEU A N 1
ATOM 4564 C CA . LEU A 1 649 ? 30.944 28.017 112.611 1.00 34.18 682 LEU A CA 1
ATOM 4565 C C . LEU A 1 649 ? 30.141 27.101 111.695 1.00 30.13 682 LEU A C 1
ATOM 4566 O O . LEU A 1 649 ? 30.016 25.902 111.963 1.00 28.52 682 LEU A O 1
ATOM 4571 N N . GLU A 1 650 ? 29.597 27.654 110.607 1.00 26.80 683 GLU A N 1
ATOM 4572 C CA . GLU A 1 650 ? 28.928 26.855 109.583 1.00 34.98 683 GLU A CA 1
ATOM 4573 C C . GLU A 1 650 ? 29.893 25.879 108.908 1.00 36.31 683 GLU A C 1
ATOM 4574 O O . GLU A 1 650 ? 29.505 24.765 108.539 1.00 31.46 683 GLU A O 1
ATOM 4580 N N . ASP A 1 651 ? 31.148 26.292 108.711 1.00 44.94 684 ASP A N 1
ATOM 4581 C CA . ASP A 1 651 ? 32.174 25.362 108.245 1.00 48.95 684 ASP A CA 1
ATOM 4582 C C . ASP A 1 651 ? 32.306 24.182 109.200 1.00 38.62 684 ASP A C 1
ATOM 4583 O O . ASP A 1 651 ? 32.309 23.020 108.778 1.00 37.12 684 ASP A O 1
ATOM 4588 N N . ALA A 1 652 ? 32.405 24.467 110.501 1.00 32.46 685 ALA A N 1
ATOM 4589 C CA . ALA A 1 652 ? 32.484 23.397 111.490 1.00 36.72 685 ALA A CA 1
ATOM 4590 C C . ALA A 1 652 ? 31.293 22.453 111.400 1.00 38.59 685 ALA A C 1
ATOM 4591 O O . ALA A 1 652 ? 31.440 21.241 111.596 1.00 38.83 685 ALA A O 1
ATOM 4593 N N . ALA A 1 653 ? 30.109 22.985 111.117 1.00 37.92 686 ALA A N 1
ATOM 4594 C CA . ALA A 1 653 ? 28.931 22.133 111.030 1.00 43.56 686 ALA A CA 1
ATOM 4595 C C . ALA A 1 653 ? 28.912 21.344 109.730 1.00 38.74 686 ALA A C 1
ATOM 4596 O O . ALA A 1 653 ? 28.510 20.174 109.726 1.00 38.94 686 ALA A O 1
ATOM 4598 N N . LYS A 1 654 ? 29.358 21.964 108.632 1.00 32.00 687 LYS A N 1
ATOM 4599 C CA . LYS A 1 654 ? 29.443 21.256 107.359 1.00 33.69 687 LYS A CA 1
ATOM 4600 C C . LYS A 1 654 ? 30.461 20.126 107.426 1.00 38.65 687 LYS A C 1
ATOM 4601 O O . LYS A 1 654 ? 30.222 19.043 106.887 1.00 40.77 687 LYS A O 1
ATOM 4607 N N . SER A 1 655 ? 31.592 20.352 108.102 1.00 39.30 688 SER A N 1
ATOM 4608 C CA . SER A 1 655 ? 32.673 19.377 108.147 1.00 39.66 688 SER A CA 1
ATOM 4609 C C . SER A 1 655 ? 32.385 18.204 109.080 1.00 41.75 688 SER A C 1
ATOM 4610 O O . SER A 1 655 ? 33.219 17.305 109.195 1.00 33.31 688 SER A O 1
ATOM 4613 N N . LEU A 1 656 ? 31.239 18.175 109.742 1.00 48.76 689 LEU A N 1
ATOM 4614 C CA . LEU A 1 656 ? 30.828 16.944 110.389 1.00 52.63 689 LEU A CA 1
ATOM 4615 C C . LEU A 1 656 ? 30.394 15.932 109.334 1.00 54.32 689 LEU A C 1
ATOM 4616 O O . LEU A 1 656 ? 29.730 16.300 108.352 1.00 39.07 689 LEU A O 1
ATOM 4621 N N . PRO A 1 657 ? 30.766 14.660 109.481 1.00 60.45 690 PRO A N 1
ATOM 4622 C CA . PRO A 1 657 ? 30.267 13.643 108.551 1.00 54.62 690 PRO A CA 1
ATOM 4623 C C . PRO A 1 657 ? 28.746 13.613 108.585 1.00 44.95 690 PRO A C 1
ATOM 4624 O O . PRO A 1 657 ? 28.129 13.608 109.653 1.00 48.02 690 PRO A O 1
ATOM 4628 N N . GLY A 1 658 ? 28.142 13.640 107.404 1.00 41.56 691 GLY A N 1
ATOM 4629 C CA . GLY A 1 658 ? 26.701 13.717 107.298 1.00 39.61 691 GLY A CA 1
ATOM 4630 C C . GLY A 1 658 ? 26.126 15.117 107.331 1.00 34.64 691 GLY A C 1
ATOM 4631 O O . GLY A 1 658 ? 24.913 15.270 107.144 1.00 34.73 691 GLY A O 1
ATOM 4632 N N . LYS A 1 659 ? 26.950 16.133 107.605 1.00 37.25 692 LYS A N 1
ATOM 4633 C CA . LYS A 1 659 ? 26.596 17.547 107.477 1.00 46.19 692 LYS A CA 1
ATOM 4634 C C . LYS A 1 659 ? 25.471 18.005 108.414 1.00 60.64 692 LYS A C 1
ATOM 4635 O O . LYS A 1 659 ? 25.724 18.778 109.343 1.00 80.40 692 LYS A O 1
ATOM 4641 N N . ASN A 1 660 ? 24.237 17.561 108.155 1.00 48.87 693 ASN A N 1
ATOM 4642 C CA . ASN A 1 660 ? 22.990 17.891 108.856 1.00 35.58 693 ASN A CA 1
ATOM 4643 C C . ASN A 1 660 ? 23.132 18.325 110.327 1.00 35.75 693 ASN A C 1
ATOM 4644 O O . ASN A 1 660 ? 22.695 17.614 111.236 1.00 31.71 693 ASN A O 1
ATOM 4649 N N . GLY A 1 661 ? 23.709 19.499 110.583 1.00 34.49 694 GLY A N 1
ATOM 4650 C CA . GLY A 1 661 ? 23.997 19.859 111.962 1.00 30.79 694 GLY A CA 1
ATOM 4651 C C . GLY A 1 661 ? 24.251 21.341 112.140 1.00 31.93 694 GLY A C 1
ATOM 4652 O O . GLY A 1 661 ? 24.127 22.135 111.207 1.00 26.25 694 GLY A O 1
ATOM 4653 N N . VAL A 1 662 ? 24.625 21.708 113.365 1.00 40.91 695 VAL A N 1
ATOM 4654 C CA . VAL A 1 662 ? 24.714 23.116 113.739 1.00 29.19 695 VAL A CA 1
ATOM 4655 C C . VAL A 1 662 ? 25.807 23.305 114.783 1.00 39.41 695 VAL A C 1
ATOM 4656 O O . VAL A 1 662 ? 25.836 22.614 115.809 1.00 32.47 695 VAL A O 1
ATOM 4660 N N . ALA A 1 663 ? 26.698 24.258 114.512 1.00 36.50 696 ALA A N 1
ATOM 4661 C CA . ALA A 1 663 ? 27.656 24.765 115.487 1.00 42.91 696 ALA A CA 1
ATOM 4662 C C . ALA A 1 663 ? 26.975 25.869 116.293 1.00 45.42 696 ALA A C 1
ATOM 4663 O O . ALA A 1 663 ? 26.639 26.928 115.750 1.00 41.92 696 ALA A O 1
ATOM 4665 N N . LEU A 1 664 ? 26.793 25.633 117.591 1.00 38.10 697 LEU A N 1
ATOM 4666 C CA . LEU A 1 664 ? 25.907 26.492 118.366 1.00 48.73 697 LEU A CA 1
ATOM 4667 C C . LEU A 1 664 ? 26.536 27.838 118.684 1.00 63.47 697 LEU A C 1
ATOM 4668 O O . LEU A 1 664 ? 25.910 28.878 118.467 1.00 78.38 697 LEU A O 1
ATOM 4673 N N . PHE A 1 665 ? 27.739 27.841 119.251 1.00 58.10 698 PHE A N 1
ATOM 4674 C CA . PHE A 1 665 ? 28.364 29.073 119.702 1.00 57.37 698 PHE A CA 1
ATOM 4675 C C . PHE A 1 665 ? 29.832 29.077 119.322 1.00 61.89 698 PHE A C 1
ATOM 4676 O O . PHE A 1 665 ? 30.454 28.025 119.145 1.00 57.45 698 PHE A O 1
ATOM 4684 N N . ASP A 1 666 ? 30.383 30.294 119.281 1.00 67.01 699 ASP A N 1
ATOM 4685 C CA . ASP A 1 666 ? 31.646 30.645 118.636 1.00 79.49 699 ASP A CA 1
ATOM 4686 C C . ASP A 1 666 ? 32.793 29.666 118.896 1.00 89.67 699 ASP A C 1
ATOM 4687 O O . ASP A 1 666 ? 33.904 29.860 118.387 1.00 95.96 699 ASP A O 1
ATOM 4692 N N . ARG A 1 667 ? 32.537 28.621 119.685 1.00 87.34 700 ARG A N 1
ATOM 4693 C CA . ARG A 1 667 ? 33.404 27.454 119.775 1.00 78.68 700 ARG A CA 1
ATOM 4694 C C . ARG A 1 667 ? 33.077 26.532 118.604 1.00 72.29 700 ARG A C 1
ATOM 4695 O O . ARG A 1 667 ? 32.400 26.919 117.658 1.00 55.46 700 ARG A O 1
ATOM 4703 N N . GLU A 1 668 ? 33.529 25.289 118.636 1.00 84.52 701 GLU A N 1
ATOM 4704 C CA . GLU A 1 668 ? 33.212 24.418 117.515 1.00 81.01 701 GLU A CA 1
ATOM 4705 C C . GLU A 1 668 ? 32.712 23.050 117.966 1.00 76.32 701 GLU A C 1
ATOM 4706 O O . GLU A 1 668 ? 32.795 22.092 117.191 1.00 81.11 701 GLU A O 1
ATOM 4712 N N . PHE A 1 669 ? 32.178 22.933 119.190 1.00 64.73 702 PHE A N 1
ATOM 4713 C CA . PHE A 1 669 ? 31.357 21.770 119.503 1.00 61.90 702 PHE A CA 1
ATOM 4714 C C . PHE A 1 669 ? 30.057 21.833 118.696 1.00 71.74 702 PHE A C 1
ATOM 4715 O O . PHE A 1 669 ? 29.394 22.872 118.617 1.00 72.72 702 PHE A O 1
ATOM 4723 N N . THR A 1 670 ? 29.706 20.718 118.074 1.00 72.03 703 THR A N 1
ATOM 4724 C CA . THR A 1 670 ? 28.711 20.692 117.019 1.00 63.42 703 THR A CA 1
ATOM 4725 C C . THR A 1 670 ? 27.708 19.585 117.299 1.00 60.88 703 THR A C 1
ATOM 4726 O O . THR A 1 670 ? 28.086 18.496 117.734 1.00 56.91 703 THR A O 1
ATOM 4730 N N . PHE A 1 671 ? 26.432 19.860 117.036 1.00 35.64 704 PHE A N 1
ATOM 4731 C CA . PHE A 1 671 ? 25.355 18.975 117.441 1.00 36.50 704 PHE A CA 1
ATOM 4732 C C . PHE A 1 671 ? 24.437 18.667 116.274 1.00 38.71 704 PHE A C 1
ATOM 4733 O O . PHE A 1 671 ? 24.293 19.463 115.338 1.00 42.51 704 PHE A O 1
ATOM 4741 N N . GLY A 1 672 ? 23.822 17.492 116.341 1.00 37.50 705 GLY A N 1
ATOM 4742 C CA . GLY A 1 672 ? 22.701 17.208 115.480 1.00 37.52 705 GLY A CA 1
ATOM 4743 C C . GLY A 1 672 ? 21.530 18.110 115.810 1.00 48.43 705 GLY A C 1
ATOM 4744 O O . GLY A 1 672 ? 21.350 18.547 116.950 1.00 54.24 705 GLY A O 1
ATOM 4745 N N . TRP A 1 673 ? 20.738 18.412 114.779 1.00 44.13 706 TRP A N 1
ATOM 4746 C CA . TRP A 1 673 ? 19.602 19.305 114.961 1.00 44.06 706 TRP A CA 1
ATOM 4747 C C . TRP A 1 673 ? 18.657 18.770 116.026 1.00 52.74 706 TRP A C 1
ATOM 4748 O O . TRP A 1 673 ? 18.277 19.498 116.950 1.00 51.58 706 TRP A O 1
ATOM 4759 N N . ASP A 1 674 ? 18.300 17.487 115.940 1.00 57.20 707 ASP A N 1
ATOM 4760 C CA . ASP A 1 674 ? 17.332 16.923 116.874 1.00 60.32 707 ASP A CA 1
ATOM 4761 C C . ASP A 1 674 ? 17.926 16.693 118.255 1.00 62.23 707 ASP A C 1
ATOM 4762 O O . ASP A 1 674 ? 17.182 16.679 119.240 1.00 71.82 707 ASP A O 1
ATOM 4767 N N . GLU A 1 675 ? 19.246 16.540 118.355 1.00 54.98 708 GLU A N 1
ATOM 4768 C CA . GLU A 1 675 ? 19.877 16.429 119.660 1.00 52.52 708 GLU A CA 1
ATOM 4769 C C . GLU A 1 675 ? 20.045 17.790 120.330 1.00 47.83 708 GLU A C 1
ATOM 4770 O O . GLU A 1 675 ? 19.993 17.884 121.558 1.00 43.35 708 GLU A O 1
ATOM 4776 N N . LEU A 1 676 ? 20.219 18.860 119.559 1.00 45.17 709 LEU A N 1
ATOM 4777 C CA . LEU A 1 676 ? 20.353 20.171 120.184 1.00 45.83 709 LEU A CA 1
ATOM 4778 C C . LEU A 1 676 ? 19.071 20.562 120.901 1.00 50.28 709 LEU A C 1
ATOM 4779 O O . LEU A 1 676 ? 19.101 21.025 122.048 1.00 53.67 709 LEU A O 1
ATOM 4784 N N . LEU A 1 677 ? 17.929 20.371 120.237 1.00 48.15 710 LEU A N 1
ATOM 4785 C CA . LEU A 1 677 ? 16.654 20.775 120.812 1.00 46.69 710 LEU A CA 1
ATOM 4786 C C . LEU A 1 677 ? 16.255 19.863 121.962 1.00 50.67 710 LEU A C 1
ATOM 4787 O O . LEU A 1 677 ? 16.001 20.329 123.077 1.00 58.89 710 LEU A O 1
ATOM 4792 N N . SER A 1 678 ? 16.212 18.555 121.713 1.00 56.17 711 SER A N 1
ATOM 4793 C CA . SER A 1 678 ? 15.661 17.624 122.693 1.00 63.92 711 SER A CA 1
ATOM 4794 C C . SER A 1 678 ? 16.642 17.325 123.826 1.00 61.40 711 SER A C 1
ATOM 4795 O O . SER A 1 678 ? 16.240 17.264 124.991 1.00 62.16 711 SER A O 1
ATOM 4798 N N . LYS A 1 679 ? 17.923 17.121 123.510 1.00 57.40 712 LYS A N 1
ATOM 4799 C CA . LYS A 1 679 ? 18.912 16.777 124.529 1.00 52.42 712 LYS A CA 1
ATOM 4800 C C . LYS A 1 679 ? 19.519 18.025 125.170 1.00 54.03 712 LYS A C 1
ATOM 4801 O O . LYS A 1 679 ? 19.374 18.246 126.378 1.00 54.22 712 LYS A O 1
ATOM 4807 N N . VAL A 1 680 ? 20.192 18.852 124.369 1.00 47.80 713 VAL A N 1
ATOM 4808 C CA . VAL A 1 680 ? 20.844 20.041 124.911 1.00 48.13 713 VAL A CA 1
ATOM 4809 C C . VAL A 1 680 ? 19.812 21.016 125.470 1.00 49.70 713 VAL A C 1
ATOM 4810 O O . VAL A 1 680 ? 19.973 21.538 126.577 1.00 50.73 713 VAL A O 1
ATOM 4814 N N . ILE A 1 681 ? 18.744 21.288 124.721 1.00 52.76 714 ILE A N 1
ATOM 4815 C CA . ILE A 1 681 ? 17.816 22.340 125.139 1.00 56.73 714 ILE A CA 1
ATOM 4816 C C . ILE A 1 681 ? 16.803 21.814 126.150 1.00 54.58 714 ILE A C 1
ATOM 4817 O O . ILE A 1 681 ? 16.675 22.349 127.255 1.00 51.86 714 ILE A O 1
ATOM 4822 N N . GLU A 1 682 ? 16.066 20.766 125.797 1.00 54.89 715 GLU A N 1
ATOM 4823 C CA . GLU A 1 682 ? 14.911 20.375 126.594 1.00 63.07 715 GLU A CA 1
ATOM 4824 C C . GLU A 1 682 ? 15.199 19.274 127.609 1.00 63.71 715 GLU A C 1
ATOM 4825 O O . GLU A 1 682 ? 14.302 18.911 128.378 1.00 66.17 715 GLU A O 1
ATOM 4831 N N . GLU A 1 683 ? 16.420 18.747 127.650 1.00 62.07 716 GLU A N 1
ATOM 4832 C CA . GLU A 1 683 ? 16.828 17.834 128.713 1.00 60.19 716 GLU A CA 1
ATOM 4833 C C . GLU A 1 683 ? 17.841 18.511 129.625 1.00 58.73 716 GLU A C 1
ATOM 4834 O O . GLU A 1 683 ? 17.493 18.895 130.742 1.00 60.96 716 GLU A O 1
ATOM 4840 N N . LYS A 1 684 ? 19.081 18.715 129.166 1.00 60.63 717 LYS A N 1
ATOM 4841 C CA . LYS A 1 684 ? 20.117 19.295 130.022 1.00 61.39 717 LYS A CA 1
ATOM 4842 C C . LYS A 1 684 ? 19.760 20.716 130.453 1.00 65.86 717 LYS A C 1
ATOM 4843 O O . LYS A 1 684 ? 19.790 21.039 131.646 1.00 61.54 717 LYS A O 1
ATOM 4849 N N . TYR A 1 685 ? 19.425 21.586 129.494 1.00 56.61 718 TYR A N 1
ATOM 4850 C CA . TYR A 1 685 ? 19.347 23.012 129.801 1.00 56.66 718 TYR A CA 1
ATOM 4851 C C . TYR A 1 685 ? 18.274 23.304 130.842 1.00 58.89 718 TYR A C 1
ATOM 4852 O O . TYR A 1 685 ? 18.550 23.916 131.878 1.00 60.95 718 TYR A O 1
ATOM 4861 N N . ARG A 1 686 ? 17.035 22.890 130.578 1.00 58.61 719 ARG A N 1
ATOM 4862 C CA . ARG A 1 686 ? 15.974 23.261 131.502 1.00 65.77 719 ARG A CA 1
ATOM 4863 C C . ARG A 1 686 ? 16.015 22.438 132.780 1.00 71.29 719 ARG A C 1
ATOM 4864 O O . ARG A 1 686 ? 15.454 22.866 133.796 1.00 75.50 719 ARG A O 1
ATOM 4872 N N . HIS A 1 687 ? 16.679 21.281 132.767 1.00 71.45 720 HIS A N 1
ATOM 4873 C CA . HIS A 1 687 ? 17.085 20.685 134.031 1.00 67.51 720 HIS A CA 1
ATOM 4874 C C . HIS A 1 687 ? 17.761 21.730 134.910 1.00 69.72 720 HIS A C 1
ATOM 4875 O O . HIS A 1 687 ? 17.339 21.976 136.044 1.00 74.18 720 HIS A O 1
ATOM 4882 N N . ILE A 1 688 ? 18.797 22.387 134.387 1.00 67.31 721 ILE A N 1
ATOM 4883 C CA . ILE A 1 688 ? 19.418 23.475 135.136 1.00 71.22 721 ILE A CA 1
ATOM 4884 C C . ILE A 1 688 ? 18.423 24.620 135.344 1.00 68.83 721 ILE A C 1
ATOM 4885 O O . ILE A 1 688 ? 18.299 25.159 136.452 1.00 71.40 721 ILE A O 1
ATOM 4890 N N . ALA A 1 689 ? 17.666 24.976 134.302 1.00 66.31 722 ALA A N 1
ATOM 4891 C CA . ALA A 1 689 ? 16.780 26.138 134.389 1.00 66.56 722 ALA A CA 1
ATOM 4892 C C . ALA A 1 689 ? 15.636 25.920 135.374 1.00 71.61 722 ALA A C 1
ATOM 4893 O O . ALA A 1 689 ? 15.304 26.824 136.149 1.00 70.74 722 ALA A O 1
ATOM 4895 N N . ASP A 1 690 ? 15.007 24.741 135.348 1.00 75.84 723 ASP A N 1
ATOM 4896 C CA . ASP A 1 690 ? 13.885 24.481 136.249 1.00 82.61 723 ASP A CA 1
ATOM 4897 C C . ASP A 1 690 ? 14.328 24.470 137.705 1.00 84.80 723 ASP A C 1
ATOM 4898 O O . ASP A 1 690 ? 13.618 24.975 138.581 1.00 88.33 723 ASP A O 1
ATOM 4903 N N . TYR A 1 691 ? 15.492 23.897 137.984 1.00 85.68 724 TYR A N 1
ATOM 4904 C CA . TYR A 1 691 ? 15.913 23.646 139.353 1.00 90.82 724 TYR A CA 1
ATOM 4905 C C . TYR A 1 691 ? 16.799 24.753 139.894 1.00 89.15 724 TYR A C 1
ATOM 4906 O O . TYR A 1 691 ? 17.426 24.578 140.944 1.00 97.06 724 TYR A O 1
ATOM 4915 N N . PHE A 1 692 ? 16.858 25.891 139.199 1.00 85.48 725 PHE A N 1
ATOM 4916 C CA . PHE A 1 692 ? 17.611 27.046 139.669 1.00 85.59 725 PHE A CA 1
ATOM 4917 C C . PHE A 1 692 ? 16.846 28.344 139.436 1.00 88.20 725 PHE A C 1
ATOM 4918 O O . PHE A 1 692 ? 17.444 29.422 139.523 1.00 84.76 725 PHE A O 1
ATOM 4926 N N . SER A 1 693 ? 15.534 28.257 139.185 1.00 96.18 726 SER A N 1
ATOM 4927 C CA . SER A 1 693 ? 14.683 29.354 138.724 1.00 97.52 726 SER A CA 1
ATOM 4928 C C . SER A 1 693 ? 14.960 30.691 139.409 1.00 96.61 726 SER A C 1
ATOM 4929 O O . SER A 1 693 ? 15.830 31.451 138.968 1.00 101.13 726 SER A O 1
ATOM 4932 N N . GLY A 1 694 ? 14.210 31.005 140.464 1.00 92.29 727 GLY A N 1
ATOM 4933 C CA . GLY A 1 694 ? 14.434 32.239 141.188 1.00 83.77 727 GLY A CA 1
ATOM 4934 C C . GLY A 1 694 ? 15.144 31.951 142.489 1.00 99.58 727 GLY A C 1
ATOM 4935 O O . GLY A 1 694 ? 14.665 32.319 143.566 1.00 100.19 727 GLY A O 1
ATOM 4936 N N . ASN A 1 695 ? 16.291 31.286 142.399 1.00 101.87 728 ASN A N 1
ATOM 4937 C CA . ASN A 1 695 ? 16.928 30.669 143.553 1.00 114.84 728 ASN A CA 1
ATOM 4938 C C . ASN A 1 695 ? 18.019 31.562 144.127 1.00 120.39 728 ASN A C 1
ATOM 4939 O O . ASN A 1 695 ? 18.785 32.187 143.387 1.00 115.79 728 ASN A O 1
ATOM 4944 N N . GLU A 1 696 ? 18.078 31.611 145.457 1.00 131.29 729 GLU A N 1
ATOM 4945 C CA . GLU A 1 696 ? 19.013 32.457 146.187 1.00 137.65 729 GLU A CA 1
ATOM 4946 C C . GLU A 1 696 ? 20.449 32.155 145.780 1.00 138.67 729 GLU A C 1
ATOM 4947 O O . GLU A 1 696 ? 21.012 32.859 144.933 1.00 136.22 729 GLU A O 1
ATOM 4953 N N . GLU A 1 697 ? 21.042 31.116 146.382 1.00 139.41 730 GLU A N 1
ATOM 4954 C CA . GLU A 1 697 ? 22.398 30.689 146.054 1.00 133.23 730 GLU A CA 1
ATOM 4955 C C . GLU A 1 697 ? 22.558 30.626 144.543 1.00 114.71 730 GLU A C 1
ATOM 4956 O O . GLU A 1 697 ? 22.041 29.715 143.888 1.00 113.57 730 GLU A O 1
ATOM 4962 N N . ARG A 1 698 ? 23.260 31.607 143.989 1.00 105.82 731 ARG A N 1
ATOM 4963 C CA . ARG A 1 698 ? 23.173 31.862 142.564 1.00 88.37 731 ARG A CA 1
ATOM 4964 C C . ARG A 1 698 ? 23.687 30.680 141.758 1.00 89.67 731 ARG A C 1
ATOM 4965 O O . ARG A 1 698 ? 24.805 30.195 141.975 1.00 87.01 731 ARG A O 1
ATOM 4973 N N . GLY A 1 699 ? 22.839 30.203 140.839 1.00 85.03 732 GLY A N 1
ATOM 4974 C CA . GLY A 1 699 ? 23.272 29.202 139.885 1.00 80.44 732 GLY A CA 1
ATOM 4975 C C . GLY A 1 699 ? 24.522 29.617 139.142 1.00 77.57 732 GLY A C 1
ATOM 4976 O O . GLY A 1 699 ? 25.290 28.766 138.695 1.00 76.39 732 GLY A O 1
ATOM 4977 N N . MET A 1 700 ? 24.747 30.928 139.004 1.00 81.35 733 MET A N 1
ATOM 4978 C CA . MET A 1 700 ? 26.008 31.413 138.454 1.00 75.93 733 MET A CA 1
ATOM 4979 C C . MET A 1 700 ? 27.178 30.855 139.239 1.00 78.06 733 MET A C 1
ATOM 4980 O O . MET A 1 700 ? 28.139 30.341 138.660 1.00 76.73 733 MET A O 1
ATOM 4985 N N . ALA A 1 701 ? 27.105 30.933 140.568 1.00 81.50 734 ALA A N 1
ATOM 4986 C CA . ALA A 1 701 ? 28.162 30.355 141.387 1.00 83.81 734 ALA A CA 1
ATOM 4987 C C . ALA A 1 701 ? 28.279 28.863 141.130 1.00 83.14 734 ALA A C 1
ATOM 4988 O O . ALA A 1 701 ? 29.370 28.352 140.852 1.00 82.65 734 ALA A O 1
ATOM 4990 N N . PHE A 1 702 ? 27.152 28.153 141.179 1.00 83.12 735 PHE A N 1
ATOM 4991 C CA . PHE A 1 702 ? 27.189 26.707 141.015 1.00 82.86 735 PHE A CA 1
ATOM 4992 C C . PHE A 1 702 ? 27.703 26.319 139.633 1.00 79.39 735 PHE A C 1
ATOM 4993 O O . PHE A 1 702 ? 28.606 25.485 139.509 1.00 79.40 735 PHE A O 1
ATOM 5001 N N . ILE A 1 703 ? 27.152 26.933 138.580 1.00 76.52 736 ILE A N 1
ATOM 5002 C CA . ILE A 1 703 ? 27.505 26.544 137.215 1.00 73.24 736 ILE A CA 1
ATOM 5003 C C . ILE A 1 703 ? 28.963 26.874 136.914 1.00 72.74 736 ILE A C 1
ATOM 5004 O O . ILE A 1 703 ? 29.684 26.062 136.325 1.00 71.62 736 ILE A O 1
ATOM 5009 N N . TYR A 1 704 ? 29.421 28.064 137.319 1.00 73.71 737 TYR A N 1
ATOM 5010 C CA . TYR A 1 704 ? 30.802 28.477 137.066 1.00 73.44 737 TYR A CA 1
ATOM 5011 C C . TYR A 1 704 ? 31.797 27.478 137.649 1.00 75.23 737 TYR A C 1
ATOM 5012 O O . TYR A 1 704 ? 32.725 27.032 136.963 1.00 73.91 737 TYR A O 1
ATOM 5021 N N . LYS A 1 705 ? 31.630 27.124 138.927 1.00 78.39 738 LYS A N 1
ATOM 5022 C CA . LYS A 1 705 ? 32.541 26.154 139.525 1.00 85.86 738 LYS A CA 1
ATOM 5023 C C . LYS A 1 705 ? 32.291 24.755 138.977 1.00 79.14 738 LYS A C 1
ATOM 5024 O O . LYS A 1 705 ? 33.214 23.934 138.915 1.00 79.50 738 LYS A O 1
ATOM 5030 N N . LEU A 1 706 ? 31.055 24.466 138.575 1.00 77.85 739 LEU A N 1
ATOM 5031 C CA . LEU A 1 706 ? 30.784 23.205 137.899 1.00 76.47 739 LEU A CA 1
ATOM 5032 C C . LEU A 1 706 ? 31.387 23.189 136.497 1.00 74.74 739 LEU A C 1
ATOM 5033 O O . LEU A 1 706 ? 31.847 22.140 136.031 1.00 72.62 739 LEU A O 1
ATOM 5038 N N . LEU A 1 707 ? 31.405 24.338 135.817 1.00 71.26 740 LEU A N 1
ATOM 5039 C CA . LEU A 1 707 ? 32.156 24.440 134.572 1.00 68.57 740 LEU A CA 1
ATOM 5040 C C . LEU A 1 707 ? 33.643 24.227 134.812 1.00 69.70 740 LEU A C 1
ATOM 5041 O O . LEU A 1 707 ? 34.356 23.769 133.914 1.00 68.06 740 LEU A O 1
ATOM 5046 N N . GLU A 1 708 ? 34.124 24.551 136.009 1.00 74.81 741 GLU A N 1
ATOM 5047 C CA . GLU A 1 708 ? 35.496 24.253 136.405 1.00 74.16 741 GLU A CA 1
ATOM 5048 C C . GLU A 1 708 ? 35.669 22.747 136.576 1.00 75.09 741 GLU A C 1
ATOM 5049 O O . GLU A 1 708 ? 36.641 22.167 136.103 1.00 74.60 741 GLU A O 1
ATOM 5055 N N . TRP A 1 722 ? 35.787 12.642 143.179 1.00 98.11 755 TRP A N 1
ATOM 5056 C CA . TRP A 1 722 ? 35.818 14.100 143.119 1.00 96.72 755 TRP A CA 1
ATOM 5057 C C . TRP A 1 722 ? 34.404 14.661 143.161 1.00 95.91 755 TRP A C 1
ATOM 5058 O O . TRP A 1 722 ? 34.187 15.805 143.553 1.00 96.05 755 TRP A O 1
ATOM 5069 N N . VAL A 1 723 ? 33.432 13.838 142.773 1.00 95.25 756 VAL A N 1
ATOM 5070 C CA . VAL A 1 723 ? 32.085 14.352 142.552 1.00 93.88 756 VAL A CA 1
ATOM 5071 C C . VAL A 1 723 ? 31.437 14.771 143.871 1.00 97.00 756 VAL A C 1
ATOM 5072 O O . VAL A 1 723 ? 30.927 15.891 143.996 1.00 96.38 756 VAL A O 1
ATOM 5076 N N . TYR A 1 724 ? 31.465 13.906 144.889 1.00 100.54 757 TYR A N 1
ATOM 5077 C CA . TYR A 1 724 ? 30.854 14.344 146.138 1.00 103.62 757 TYR A CA 1
ATOM 5078 C C . TYR A 1 724 ? 31.776 15.223 146.971 1.00 105.51 757 TYR A C 1
ATOM 5079 O O . TYR A 1 724 ? 31.285 15.950 147.840 1.00 107.43 757 TYR A O 1
ATOM 5088 N N . PHE A 1 725 ? 33.084 15.206 146.713 1.00 105.07 758 PHE A N 1
ATOM 5089 C CA . PHE A 1 725 ? 33.939 16.238 147.286 1.00 106.21 758 PHE A CA 1
ATOM 5090 C C . PHE A 1 725 ? 33.519 17.616 146.791 1.00 103.74 758 PHE A C 1
ATOM 5091 O O . PHE A 1 725 ? 33.418 18.567 147.574 1.00 105.42 758 PHE A O 1
ATOM 5099 N N . LEU A 1 726 ? 33.263 17.734 145.483 1.00 99.85 759 LEU A N 1
ATOM 5100 C CA . LEU A 1 726 ? 32.749 18.976 144.911 1.00 98.18 759 LEU A CA 1
ATOM 5101 C C . LEU A 1 726 ? 31.550 19.501 145.690 1.00 98.99 759 LEU A C 1
ATOM 5102 O O . LEU A 1 726 ? 31.340 20.716 145.774 1.00 98.58 759 LEU A O 1
ATOM 5107 N N . THR A 1 727 ? 30.763 18.607 146.269 1.00 102.32 760 THR A N 1
ATOM 5108 C CA . THR A 1 727 ? 29.745 18.982 147.235 1.00 105.24 760 THR A CA 1
ATOM 5109 C C . THR A 1 727 ? 30.357 19.217 148.614 1.00 107.47 760 THR A C 1
ATOM 5110 O O . THR A 1 727 ? 30.957 20.258 148.872 1.00 107.81 760 THR A O 1
ATOM 5114 N N . PRO A 1 738 ? 23.491 20.441 146.399 1.00 100.00 771 PRO A N 1
ATOM 5115 C CA . PRO A 1 738 ? 22.245 20.613 145.644 1.00 99.31 771 PRO A CA 1
ATOM 5116 C C . PRO A 1 738 ? 21.226 19.555 146.022 1.00 102.45 771 PRO A C 1
ATOM 5117 O O . PRO A 1 738 ? 21.539 18.688 146.836 1.00 109.90 771 PRO A O 1
ATOM 5121 N N . PHE A 1 739 ? 20.026 19.619 145.454 1.00 99.18 772 PHE A N 1
ATOM 5122 C CA . PHE A 1 739 ? 19.066 18.555 145.690 1.00 99.26 772 PHE A CA 1
ATOM 5123 C C . PHE A 1 739 ? 19.655 17.230 145.228 1.00 98.70 772 PHE A C 1
ATOM 5124 O O . PHE A 1 739 ? 20.214 17.133 144.130 1.00 97.24 772 PHE A O 1
ATOM 5132 N N . GLN A 1 740 ? 19.562 16.221 146.096 1.00 101.99 773 GLN A N 1
ATOM 5133 C CA . GLN A 1 740 ? 20.109 14.902 145.793 1.00 102.06 773 GLN A CA 1
ATOM 5134 C C . GLN A 1 740 ? 19.675 14.430 144.412 1.00 98.54 773 GLN A C 1
ATOM 5135 O O . GLN A 1 740 ? 20.474 13.868 143.655 1.00 96.76 773 GLN A O 1
ATOM 5141 N N . GLN A 1 741 ? 18.413 14.668 144.065 1.00 97.58 774 GLN A N 1
ATOM 5142 C CA . GLN A 1 741 ? 17.894 14.285 142.764 1.00 95.29 774 GLN A CA 1
ATOM 5143 C C . GLN A 1 741 ? 18.352 15.232 141.664 1.00 97.16 774 GLN A C 1
ATOM 5144 O O . GLN A 1 741 ? 18.294 14.870 140.483 1.00 87.54 774 GLN A O 1
ATOM 5150 N N . PHE A 1 742 ? 18.809 16.431 142.032 1.00 98.81 775 PHE A N 1
ATOM 5151 C CA . PHE A 1 742 ? 19.348 17.384 141.067 1.00 96.70 775 PHE A CA 1
ATOM 5152 C C . PHE A 1 742 ? 20.815 17.082 140.774 1.00 92.49 775 PHE A C 1
ATOM 5153 O O . PHE A 1 742 ? 21.221 17.000 139.611 1.00 88.87 775 PHE A O 1
ATOM 5161 N N . ALA A 1 743 ? 21.622 16.905 141.819 1.00 93.59 776 ALA A N 1
ATOM 5162 C CA . ALA A 1 743 ? 23.026 16.588 141.602 1.00 88.67 776 ALA A CA 1
ATOM 5163 C C . ALA A 1 743 ? 23.187 15.267 140.864 1.00 87.69 776 ALA A C 1
ATOM 5164 O O . ALA A 1 743 ? 24.039 15.143 139.977 1.00 88.15 776 ALA A O 1
ATOM 5166 N N . ASN A 1 744 ? 22.369 14.270 141.201 1.00 89.46 777 ASN A N 1
ATOM 5167 C CA . ASN A 1 744 ? 22.645 12.917 140.730 1.00 89.39 777 ASN A CA 1
ATOM 5168 C C . ASN A 1 744 ? 22.432 12.788 139.230 1.00 85.58 777 ASN A C 1
ATOM 5169 O O . ASN A 1 744 ? 23.187 12.084 138.551 1.00 84.48 777 ASN A O 1
ATOM 5174 N N . ARG A 1 745 ? 21.400 13.442 138.698 1.00 84.14 778 ARG A N 1
ATOM 5175 C CA . ARG A 1 745 ? 21.189 13.424 137.254 1.00 81.68 778 ARG A CA 1
ATOM 5176 C C . ARG A 1 745 ? 22.356 14.082 136.524 1.00 78.90 778 ARG A C 1
ATOM 5177 O O . ARG A 1 745 ? 22.739 13.647 135.432 1.00 75.31 778 ARG A O 1
ATOM 5185 N N . LEU A 1 746 ? 22.942 15.125 137.118 1.00 78.80 779 LEU A N 1
ATOM 5186 C CA . LEU A 1 746 ? 24.144 15.714 136.540 1.00 76.29 779 LEU A CA 1
ATOM 5187 C C . LEU A 1 746 ? 25.284 14.713 136.535 1.00 77.12 779 LEU A C 1
ATOM 5188 O O . LEU A 1 746 ? 26.018 14.597 135.547 1.00 74.88 779 LEU A O 1
ATOM 5193 N N . HIS A 1 747 ? 25.441 13.976 137.637 1.00 80.46 780 HIS A N 1
ATOM 5194 C CA . HIS A 1 747 ? 26.567 13.063 137.777 1.00 81.70 780 HIS A CA 1
ATOM 5195 C C . HIS A 1 747 ? 26.550 12.004 136.684 1.00 79.99 780 HIS A C 1
ATOM 5196 O O . HIS A 1 747 ? 27.563 11.766 136.014 1.00 78.70 780 HIS A O 1
ATOM 5203 N N . GLN A 1 748 ? 25.398 11.369 136.478 1.00 80.03 781 GLN A N 1
ATOM 5204 C CA . GLN A 1 748 ? 25.307 10.318 135.477 1.00 80.68 781 GLN A CA 1
ATOM 5205 C C . GLN A 1 748 ? 25.592 10.830 134.075 1.00 77.34 781 GLN A C 1
ATOM 5206 O O . GLN A 1 748 ? 26.022 10.046 133.224 1.00 79.68 781 GLN A O 1
ATOM 5212 N N . TRP A 1 749 ? 25.374 12.122 133.812 1.00 72.97 782 TRP A N 1
ATOM 5213 C CA . TRP A 1 749 ? 25.682 12.666 132.492 1.00 76.28 782 TRP A CA 1
ATOM 5214 C C . TRP A 1 749 ? 27.182 12.863 132.288 1.00 77.28 782 TRP A C 1
ATOM 5215 O O . TRP A 1 749 ? 27.669 12.761 131.158 1.00 73.95 782 TRP A O 1
ATOM 5226 N N . PHE A 1 750 ? 27.927 13.133 133.355 1.00 88.79 783 PHE A N 1
ATOM 5227 C CA . PHE A 1 750 ? 29.358 13.376 133.238 1.00 100.24 783 PHE A CA 1
ATOM 5228 C C . PHE A 1 750 ? 30.160 12.087 133.168 1.00 107.34 783 PHE A C 1
ATOM 5229 O O . PHE A 1 750 ? 31.123 11.920 133.923 1.00 120.15 783 PHE A O 1
ATOM 5237 N N . GLN A 1 751 ? 29.788 11.162 132.292 1.00 99.85 784 GLN A N 1
ATOM 5238 C CA . GLN A 1 751 ? 30.586 9.948 132.196 1.00 101.60 784 GLN A CA 1
ATOM 5239 C C . GLN A 1 751 ? 31.633 10.123 131.106 1.00 109.57 784 GLN A C 1
ATOM 5240 O O . GLN A 1 751 ? 32.520 10.974 131.228 1.00 114.51 784 GLN A O 1
ATOM 5246 N N . ASP A 1 752 ? 31.547 9.337 130.044 1.00 109.65 785 ASP A N 1
ATOM 5247 C CA . ASP A 1 752 ? 32.386 9.597 128.882 1.00 105.85 785 ASP A CA 1
ATOM 5248 C C . ASP A 1 752 ? 31.590 9.837 127.594 1.00 97.48 785 ASP A C 1
ATOM 5249 O O . ASP A 1 752 ? 32.199 10.072 126.540 1.00 88.45 785 ASP A O 1
ATOM 5254 N N . PRO A 1 753 ? 30.238 9.837 127.615 1.00 94.72 786 PRO A N 1
ATOM 5255 C CA . PRO A 1 753 ? 29.532 9.692 126.345 1.00 98.17 786 PRO A CA 1
ATOM 5256 C C . PRO A 1 753 ? 29.435 11.025 125.633 1.00 99.86 786 PRO A C 1
ATOM 5257 O O . PRO A 1 753 ? 30.210 11.950 125.902 1.00 107.18 786 PRO A O 1
ATOM 5261 N N . THR A 1 754 ? 28.475 11.128 124.724 1.00 91.75 787 THR A N 1
ATOM 5262 C CA . THR A 1 754 ? 28.100 12.421 124.183 1.00 79.95 787 THR A CA 1
ATOM 5263 C C . THR A 1 754 ? 27.287 13.243 125.181 1.00 76.58 787 THR A C 1
ATOM 5264 O O . THR A 1 754 ? 27.137 14.453 124.984 1.00 78.23 787 THR A O 1
ATOM 5268 N N . ASP A 1 755 ? 26.788 12.619 126.258 1.00 72.03 788 ASP A N 1
ATOM 5269 C CA . ASP A 1 755 ? 25.997 13.340 127.256 1.00 61.29 788 ASP A CA 1
ATOM 5270 C C . ASP A 1 755 ? 26.817 14.408 127.965 1.00 58.47 788 ASP A C 1
ATOM 5271 O O . ASP A 1 755 ? 26.263 15.404 128.441 1.00 58.55 788 ASP A O 1
ATOM 5276 N N . ALA A 1 756 ? 28.129 14.214 128.055 1.00 59.04 789 ALA A N 1
ATOM 5277 C CA . ALA A 1 756 ? 28.970 15.171 128.760 1.00 59.88 789 ALA A CA 1
ATOM 5278 C C . ALA A 1 756 ? 29.056 16.485 128.004 1.00 58.04 789 ALA A C 1
ATOM 5279 O O . ALA A 1 756 ? 28.930 17.562 128.600 1.00 57.84 789 ALA A O 1
ATOM 5281 N N . LYS A 1 757 ? 29.252 16.409 126.684 1.00 54.90 790 LYS A N 1
ATOM 5282 C CA . LYS A 1 757 ? 29.508 17.590 125.864 1.00 58.07 790 LYS A CA 1
ATOM 5283 C C . LYS A 1 757 ? 28.241 18.413 125.634 1.00 55.54 790 LYS A C 1
ATOM 5284 O O . LYS A 1 757 ? 28.305 19.648 125.595 1.00 50.58 790 LYS A O 1
ATOM 5290 N N . GLN A 1 758 ? 27.092 17.754 125.450 1.00 51.15 791 GLN A N 1
ATOM 5291 C CA . GLN A 1 758 ? 25.830 18.487 125.392 1.00 52.34 791 GLN A CA 1
ATOM 5292 C C . GLN A 1 758 ? 25.607 19.274 126.673 1.00 57.63 791 GLN A C 1
ATOM 5293 O O . GLN A 1 758 ? 25.111 20.413 126.642 1.00 51.58 791 GLN A O 1
ATOM 5299 N N . LEU A 1 759 ? 25.954 18.656 127.813 1.00 55.00 792 LEU A N 1
ATOM 5300 C CA . LEU A 1 759 ? 25.758 19.271 129.120 1.00 57.28 792 LEU A CA 1
ATOM 5301 C C . LEU A 1 759 ? 26.529 20.576 129.229 1.00 56.93 792 LEU A C 1
ATOM 5302 O O . LEU A 1 759 ? 26.001 21.586 129.706 1.00 57.37 792 LEU A O 1
ATOM 5307 N N . LYS A 1 760 ? 27.790 20.564 128.794 1.00 56.28 793 LYS A N 1
ATOM 5308 C CA . LYS A 1 760 ? 28.614 21.765 128.840 1.00 56.01 793 LYS A CA 1
ATOM 5309 C C . LYS A 1 760 ? 28.000 22.885 128.010 1.00 53.75 793 LYS A C 1
ATOM 5310 O O . LYS A 1 760 ? 27.977 24.045 128.443 1.00 54.24 793 LYS A O 1
ATOM 5316 N N . THR A 1 761 ? 27.494 22.560 126.816 1.00 51.40 794 THR A N 1
ATOM 5317 C CA . THR A 1 761 ? 26.781 23.560 126.027 1.00 49.37 794 THR A CA 1
ATOM 5318 C C . THR A 1 761 ? 25.547 24.059 126.766 1.00 50.41 794 THR A C 1
ATOM 5319 O O . THR A 1 761 ? 25.251 25.257 126.754 1.00 50.01 794 THR A O 1
ATOM 5323 N N . ALA A 1 762 ? 24.825 23.156 127.434 1.00 52.15 795 ALA A N 1
ATOM 5324 C CA . ALA A 1 762 ? 23.661 23.577 128.209 1.00 53.21 795 ALA A CA 1
ATOM 5325 C C . ALA A 1 762 ? 24.052 24.525 129.340 1.00 55.28 795 ALA A C 1
ATOM 5326 O O . ALA A 1 762 ? 23.370 25.530 129.578 1.00 55.46 795 ALA A O 1
ATOM 5328 N N . LEU A 1 763 ? 25.148 24.226 130.046 1.00 56.99 796 LEU A N 1
ATOM 5329 C CA . LEU A 1 763 ? 25.622 25.117 131.103 1.00 59.08 796 LEU A CA 1
ATOM 5330 C C . LEU A 1 763 ? 26.028 26.472 130.542 1.00 57.65 796 LEU A C 1
ATOM 5331 O O . LEU A 1 763 ? 25.718 27.519 131.122 1.00 58.70 796 LEU A O 1
ATOM 5336 N N . HIS A 1 764 ? 26.765 26.460 129.428 1.00 55.44 797 HIS A N 1
ATOM 5337 C CA . HIS A 1 764 ? 27.093 27.688 128.713 1.00 53.87 797 HIS A CA 1
ATOM 5338 C C . HIS A 1 764 ? 25.840 28.508 128.423 1.00 54.76 797 HIS A C 1
ATOM 5339 O O . HIS A 1 764 ? 25.841 29.736 128.565 1.00 53.21 797 HIS A O 1
ATOM 5346 N N . LEU A 1 765 ? 24.757 27.834 128.027 1.00 52.03 798 LEU A N 1
ATOM 5347 C CA . LEU A 1 765 ? 23.502 28.518 127.747 1.00 51.24 798 LEU A CA 1
ATOM 5348 C C . LEU A 1 765 ? 22.972 29.236 128.980 1.00 54.24 798 LEU A C 1
ATOM 5349 O O . LEU A 1 765 ? 22.547 30.396 128.896 1.00 53.46 798 LEU A O 1
ATOM 5354 N N . TYR A 1 766 ? 22.984 28.558 130.139 1.00 56.15 799 TYR A N 1
ATOM 5355 C CA . TYR A 1 766 ? 22.490 29.185 131.361 1.00 58.74 799 TYR A CA 1
ATOM 5356 C C . TYR A 1 766 ? 23.210 30.499 131.631 1.00 59.38 799 TYR A C 1
ATOM 5357 O O . TYR A 1 766 ? 22.575 31.518 131.924 1.00 60.04 799 TYR A O 1
ATOM 5366 N N . ILE A 1 767 ? 24.535 30.496 131.491 1.00 59.22 800 ILE A N 1
ATOM 5367 C CA . ILE A 1 767 ? 25.340 31.686 131.761 1.00 62.14 800 ILE A CA 1
ATOM 5368 C C . ILE A 1 767 ? 24.884 32.859 130.897 1.00 58.23 800 ILE A C 1
ATOM 5369 O O . ILE A 1 767 ? 24.573 33.943 131.408 1.00 59.51 800 ILE A O 1
ATOM 5374 N N . TYR A 1 768 ? 24.840 32.657 129.574 1.00 55.37 801 TYR A N 1
ATOM 5375 C CA . TYR A 1 768 ? 24.488 33.741 128.657 1.00 54.40 801 TYR A CA 1
ATOM 5376 C C . TYR A 1 768 ? 23.076 34.263 128.897 1.00 54.03 801 TYR A C 1
ATOM 5377 O O . TYR A 1 768 ? 22.812 35.456 128.692 1.00 53.90 801 TYR A O 1
ATOM 5386 N N . ARG A 1 769 ? 22.159 33.389 129.318 1.00 55.54 802 ARG A N 1
ATOM 5387 C CA . ARG A 1 769 ? 20.782 33.801 129.574 1.00 62.23 802 ARG A CA 1
ATOM 5388 C C . ARG A 1 769 ? 20.639 34.536 130.903 1.00 65.96 802 ARG A C 1
ATOM 5389 O O . ARG A 1 769 ? 19.888 35.514 130.995 1.00 68.12 802 ARG A O 1
ATOM 5397 N N . THR A 1 770 ? 21.350 34.089 131.939 1.00 68.16 803 THR A N 1
ATOM 5398 C CA . THR A 1 770 ? 21.091 34.539 133.303 1.00 69.54 803 THR A CA 1
ATOM 5399 C C . THR A 1 770 ? 22.001 35.668 133.765 1.00 73.64 803 THR A C 1
ATOM 5400 O O . THR A 1 770 ? 21.542 36.558 134.485 1.00 74.83 803 THR A O 1
ATOM 5404 N N . ARG A 1 771 ? 23.276 35.662 133.378 1.00 81.83 804 ARG A N 1
ATOM 5405 C CA . ARG A 1 771 ? 24.217 36.634 133.925 1.00 90.13 804 ARG A CA 1
ATOM 5406 C C . ARG A 1 771 ? 23.821 38.051 133.527 1.00 95.31 804 ARG A C 1
ATOM 5407 O O . ARG A 1 771 ? 23.501 38.320 132.363 1.00 93.56 804 ARG A O 1
ATOM 5415 N N . LYS A 1 772 ? 23.829 38.949 134.514 1.00 99.89 805 LYS A N 1
ATOM 5416 C CA . LYS A 1 772 ? 23.278 40.301 134.390 1.00 102.75 805 LYS A CA 1
ATOM 5417 C C . LYS A 1 772 ? 21.835 40.265 133.896 1.00 106.95 805 LYS A C 1
ATOM 5418 O O . LYS A 1 772 ? 20.987 39.583 134.474 1.00 110.43 805 LYS A O 1
#

Nearest PDB structures (foldseek):
  6kc0-assembly1_A  TM=1.001E+00  e=0.000E+00  Thermococcus onnurineus NA1
  6kbd-assembly1_A  TM=9.890E-01  e=5.602E-83  Thermococcus onnurineus NA1
  8wfx-assembly1_A  TM=8.530E-01  e=3.637E-42  Mycobacterium canetti
  7v00-assembly1_F  TM=7.806E-01  e=6.154E-34  Staphylococcus epidermidis RP62A
  7v02-assembly1_F  TM=7.948E-01  e=3.434E-32  Staphylococcus epidermidis RP62A

Secondary structure (DSSP, 8-state):
--HHHHHHHHHHHTTTHHHHHHHT-SSS-HHHHHHHHHHHHHHHH--THHHHHHHHHH----HHHHHHHHHH-GGGGT--HHHHHHHHHHHHHHHHH---TT--PEETTEEEEEPPP--SSSS------BS--PPPHHHHHHHHHHHHHHHHHS-SSHHHHHHHHHHHHTTSBSS-STT---BHHHHHHHHHHHHHHHHHTT--HHHHHHTHHHHS--EEEEEEEEE-HHHHHH---SS--HHHHHHHHHHHHHHHHHHHHHHHHHHT--GGGEEEE-SSEEEEEEE--HHHHHHHHHHHHHHHHHHHHHHTTSSEEEEEEEEE-GGGGS-TTTT-HHHHHHHHHHHHHHHHHHT---TTT---HHHHHHHHHHHHGGGEEEEEEE-TTSTT--EE-SS-EEEEEESSS---SSEEEEET-S--TTS-TTSEEEEE-----B---EEEEEEEETTHHHHHHS---TT-SHHHHHHHHHHHHHIIIIIHHHHHHS----SSS--SS----SEEEEEEETTEEEEEEEHHHHHHHHHHHHHHHHHHTTTSS-EEEEEEEE-TT--HHHHHHHHHHHHHHHHTSTT--EEE-SSS--EEEHHHIIIIIIIIIIHHHHHTTTT-SS-HHHHHHHHH--HHHH---HHHHHHHHHHSSSSTHHHHHHHHHHHHHHHH--

Foldseek 3Di:
DDLLLLQLLLLLQLQVLLLVVLLVVDDDDSLVSSLVLLVCLCVVQPPLVSNLSNLSSVDCVDPVSLVSLVVSPCVVVPDDSQSSVFSSLLLNVLLVLQDDSFWWAAALQDLAFAFAFDFPFPPPAQRFTDGTDTYDSVVSVVLVVQLSVLVSPFDSGQLGNLLSCCRGFVGGFCDRDRSGNFTVSLSSLSSSQSSSQCVLLVPGSVCSVVCVLQPDLFKKKKKKAKDLVLLQQQVFALPADLLLSLLSVVVVVVQLVVLVVQLCVQQVHGCSQWLDCWPRMTIGMHTDDPSSVVSVVVSQVLQLVVVCVVQNLNMGMFMDMFGDGSNLLDCPPVRLNVLVRVVVRVVVSVVSVVVSPPNTNVSPQLSVLSVVVSVQVVFFFWWAWAACPDPQFSDDHSGTGIHTHGNPDAHDYQETEGESGSDPPRHDPNHRYHYDFALWDDDCWKKKKKKFWAPPVCCCSPFCVPQSHSSSSSSVQVLQQCLFRPVLNCCQAFPDDDLPNDPPPRGGAQKGWSGTIDGMTIMMGHQRSVLRSVLRSQVSVCSNSVNRIAMEMFMETDDNSGRSSCVVVQRVVLSVLQCPPVVSRWYRRYSPRDIDHSVCCCVPLRVNQQVLLCVQQPVHDPHVCVVLVVVLPVLCPNPGPPVSSVVVVVQCDPDVSNVSNNVSSVVCCVSPPD

Organism: Mycobacterium tuberculosis (strain ATCC 25618 / H37Rv) (NCBI:txid83332)

Radius of gyration: 27.7 Å; Cα contacts (8 Å, |Δi|>4): 1296; chains: 1; bounding box: 60×56×91 Å

InterPro domains:
  IPR000160 GGDEF domain [PS50887] (547-700)
  IPR006674 HD domain [PS51831] (1-98)
  IPR013408 CRISPR system single-strand-specific deoxyribonuclease Cas10/Csm1 [TIGR02578] (8-804)
  IPR013408 CRISPR system single-strand-specific deoxyribonuclease Cas10/Csm1 [cd09680] (9-688)
  IPR041062 Csm1, subunit domain B [PF18211] (262-420)
  IPR043128 Reverse transcriptase/Diguanylate cyclase domain [G3DSA:3.30.70.270] (531-696)
  IPR048693 CRISPR RNA silencing complex Cmr2-like, C-terminal domain [PF20824] (723-805)
  IPR052117 CRISPR-associated Cas10/Csm1 subtype III-A protein [PTHR36528] (1-807)
  IPR054767 Cas10/Cmr2, second palm domain [PF22335] (548-696)

Solvent-accessible surface area: 27811 Å² total; per-residue (Å²): 42,110,58,40,61,0,0,3,1,0,0,0,0,0,0,0,0,20,0,0,64,21,0,40,65,50,84,46,80,45,10,66,6,0,1,100,0,0,78,24,0,3,132,111,67,59,74,34,64,0,47,0,0,1,9,0,0,67,26,61,112,103,152,97,50,60,122,42,0,134,94,9,51,3,115,130,21,68,6,59,45,114,40,0,29,45,0,3,50,2,0,92,10,0,24,68,11,29,118,103,45,31,42,0,8,13,0,10,2,43,68,34,62,2,4,69,40,33,43,8,25,143,120,49,106,26,28,43,11,26,82,78,120,73,11,136,62,114,33,2,132,63,1,8,126,86,0,65,84,37,0,32,144,6,58,19,55,16,13,8,0,2,1,10,0,13,6,7,0,5,7,0,0,4,71,11,45,127,22,19,10,18,3,0,9,5,20,0,16,0,0,1,0,0,0,5,0,0,36,80,19,46,7,59,12,99,18,8,129,51,20,84,0,70,128,68,100,40,0,0,2,0,4,0,23,11,24,20,44,105,75,3,6,12,92,4,41,26,164,16,70,69,99,4,3,26,0,22,12,24,5,20,39,3,0,6,26,0,0,0,2,14,0,4,62,134,7,24,20,20,37,1,0,12,2,21,40,17,32,18,50,2,0,0,0,0,11,44,25,111,96,3,39,135,63,1,81,116,7,36,52,95,0,46,118,32,3,99,174,80,27,96,43,36,2,22,0,0,1,18,24,9,43,2,7,2,88,13,2,19,78,83,45,94,122,47,32,2,12,99,0,20,64,88,0,93,119,72,7,66,52,48,57,142,109,58,205,28,107,27,18,42,199,52,105,35,10,108,106,0,86,50,0,1,45,39,22,91,99,4,50,0,3,0,10,8,59,58,140,76,85,52,31,29,4,65,0,2,22,7,0,0,20,25,11,37,116,69,46,208,14,70,19,104,20,0,0,10,42,42,35,1,79,28,64,125,13,57,124,86,0,47,0,0,7,20,31,30,10,50,24,96,162,96,107,53,0,0,0,15,0,28,2,5,82,31,40,104,4,33,20,104,10,106,45,112,2,5,22,0,2,69,1,0,2,0,6,36,16,7,26,10,0,0,22,23,9,0,35,59,1,0,45,166,11,152,38,15,20,4,6,26,100,118,96,99,77,74,1,80,2,9,4,7,47,4,1,18,32,30,0,6,0,13,16,42,18,25,5,0,0,2,0,0,6,2,0,7,62,39,1,65,98,1,0,57,28,89,10,36,1,0,0,0,0,0,22,3,63,138,152,63,43,20,40,64,15,4,137,54,0,6,60,6,24,73,16,0,41,88,64,136,66,62,52,3,0,0,0,4,57,110,118,42,30,7,29,4,87,44,0,34,59,78,0,1,95,60,1,4,68,21,0,17,79,107,12,79,75,54,162,116,97,0,23,35,36,0,98,129,24,60,174,240,63,185,164,89,106,84,147,118,110,12,29,80,93,8,75,112,3,80,109,133,56,84,37,19,124,0,0,94,0,0,2,19,0,12,9,55,104,34,101,237

B-factor: mean 40.92, std 24.91, range [7.63, 147.94]